Protein AF-0000000080640161 (afdb_homodimer)

pLDDT: mean 92.49, std 15.91, range [29.38, 98.96]

Structure (mmCIF, N/CA/C/O backbone):
data_AF-0000000080640161-model_v1
#
loop_
_entity.id
_entity.type
_entity.pdbx_description
1 polymer 'Positive regulator of comK'
#
loop_
_atom_site.group_PDB
_atom_site.id
_atom_site.type_symbol
_atom_site.label_atom_id
_atom_site.label_alt_id
_atom_site.label_comp_id
_atom_site.label_asym_id
_atom_site.label_entity_id
_atom_site.label_seq_id
_atom_site.pdbx_PDB_ins_code
_atom_site.Cartn_x
_atom_site.Cartn_y
_atom_site.Cartn_z
_atom_site.occupancy
_atom_site.B_iso_or_equiv
_atom_site.auth_seq_id
_atom_site.auth_comp_id
_atom_site.auth_asym_id
_atom_site.auth_atom_id
_atom_site.pdbx_PDB_model_num
ATOM 1 N N . MET A 1 1 ? 42.663 73.232 34.929 1 29.38 1 MET A N 1
ATOM 2 C CA . MET A 1 1 ? 41.61 72.323 35.374 1 29.38 1 MET A CA 1
ATOM 3 C C . MET A 1 1 ? 40.751 71.867 34.2 1 29.38 1 MET A C 1
ATOM 5 O O . MET A 1 1 ? 39.749 72.505 33.874 1 29.38 1 MET A O 1
ATOM 9 N N . ILE A 1 2 ? 41.428 71.572 32.963 1 35.61 2 ILE A N 1
ATOM 10 C CA . ILE A 1 2 ? 41.105 71.213 31.587 1 35.61 2 ILE A CA 1
ATOM 11 C C . ILE A 1 2 ? 40.326 69.9 31.565 1 35.61 2 ILE A C 1
ATOM 13 O O . ILE A 1 2 ? 40.831 68.864 32.005 1 35.61 2 ILE A O 1
ATOM 17 N N . THR A 1 3 ? 38.968 69.994 31.825 1 35.96 3 THR A N 1
ATOM 18 C CA . THR A 1 3 ? 37.878 69.024 31.806 1 35.96 3 THR A CA 1
ATOM 19 C C . THR A 1 3 ? 37.888 68.226 30.505 1 35.96 3 THR A C 1
ATOM 21 O O . THR A 1 3 ? 37.592 68.766 29.437 1 35.96 3 THR A O 1
ATOM 24 N N . ARG A 1 4 ? 39.034 67.454 30.223 1 36.4 4 ARG A N 1
ATOM 25 C CA . ARG A 1 4 ? 39.125 66.621 29.028 1 36.4 4 ARG A CA 1
ATOM 26 C C . ARG A 1 4 ? 37.898 65.725 28.89 1 36.4 4 ARG A C 1
ATOM 28 O O . ARG A 1 4 ? 37.447 65.126 29.869 1 36.4 4 ARG A O 1
ATOM 35 N N . LEU A 1 5 ? 36.975 66.069 28.004 1 35.35 5 LEU A N 1
ATOM 36 C CA . LEU A 1 5 ? 35.82 65.408 27.405 1 35.35 5 LEU A CA 1
ATOM 37 C C . LEU A 1 5 ? 36.167 63.985 26.983 1 35.35 5 LEU A C 1
ATOM 39 O O . LEU A 1 5 ? 37.009 63.78 26.105 1 35.35 5 LEU A O 1
ATOM 43 N N . VAL A 1 6 ? 36.306 62.969 27.888 1 33.87 6 VAL A N 1
ATOM 44 C CA . VAL A 1 6 ? 36.466 61.553 27.577 1 33.87 6 VAL A CA 1
ATOM 45 C C . VAL A 1 6 ? 35.302 61.079 26.708 1 33.87 6 VAL A C 1
ATOM 47 O O . VAL A 1 6 ? 34.143 61.141 27.125 1 33.87 6 VAL A O 1
ATOM 50 N N . MET A 1 7 ? 35.391 61.319 25.397 1 32.9 7 MET A N 1
ATOM 51 C CA . MET A 1 7 ? 34.478 60.722 24.427 1 32.9 7 MET A CA 1
ATOM 52 C C . MET A 1 7 ? 34.397 59.211 24.614 1 32.9 7 MET A C 1
ATOM 54 O O . MET A 1 7 ? 35.413 58.517 24.545 1 32.9 7 MET A O 1
ATOM 58 N N . ILE A 1 8 ? 33.559 58.704 25.531 1 35.23 8 ILE A N 1
ATOM 59 C CA . ILE A 1 8 ? 33.187 57.298 25.649 1 35.23 8 ILE A CA 1
ATOM 60 C C . ILE A 1 8 ? 32.731 56.77 24.291 1 35.23 8 ILE A C 1
ATOM 62 O O . ILE A 1 8 ? 31.753 57.261 23.723 1 35.23 8 ILE A O 1
ATOM 66 N N . PHE A 1 9 ? 33.642 56.359 23.415 1 34.87 9 PHE A N 1
ATOM 67 C CA . PHE A 1 9 ? 33.339 55.564 22.23 1 34.87 9 PHE A CA 1
ATOM 68 C C . PHE A 1 9 ? 32.515 54.336 22.599 1 34.87 9 PHE A C 1
ATOM 70 O O . PHE A 1 9 ? 32.988 53.461 23.327 1 34.87 9 PHE A O 1
ATOM 77 N N . SER A 1 10 ? 31.194 54.472 22.725 1 34.86 10 SER A N 1
ATOM 78 C CA . SER A 1 10 ? 30.292 53.326 22.787 1 34.86 10 SER A CA 1
ATOM 79 C C . SER A 1 10 ? 30.537 52.366 21.627 1 34.86 10 SER A C 1
ATOM 81 O O . SER A 1 10 ? 30.352 52.73 20.464 1 34.86 10 SER A O 1
ATOM 83 N N . VAL A 1 11 ? 31.526 51.484 21.633 1 37.17 11 VAL A N 1
ATOM 84 C CA . VAL A 1 11 ? 31.627 50.355 20.714 1 37.17 11 VAL A CA 1
ATOM 85 C C . VAL A 1 11 ? 30.298 49.606 20.667 1 37.17 11 VAL A C 1
ATOM 87 O O . VAL A 1 11 ? 29.874 49.016 21.664 1 37.17 11 VAL A O 1
ATOM 90 N N . LEU A 1 12 ? 29.288 50.177 19.906 1 36.33 12 LEU A N 1
ATOM 91 C CA . LEU A 1 12 ? 28.185 49.316 19.492 1 36.33 12 LEU A CA 1
ATOM 92 C C . LEU A 1 12 ? 28.703 47.965 19.009 1 36.33 12 LEU A C 1
ATOM 94 O O . LEU A 1 12 ? 29.395 47.889 17.991 1 36.33 12 LEU A O 1
ATOM 98 N N . LEU A 1 13 ? 29.027 47.046 19.915 1 36.25 13 LEU A N 1
ATOM 99 C CA . LEU A 1 13 ? 29.147 45.649 19.511 1 36.25 13 LEU A CA 1
ATOM 100 C C . LEU A 1 13 ? 28.011 45.255 18.573 1 36.25 13 LEU A C 1
ATOM 102 O O . LEU A 1 13 ? 26.843 45.261 18.968 1 36.25 13 LEU A O 1
ATOM 106 N N . LEU A 1 14 ? 28.116 45.645 17.287 1 36.57 14 LEU A N 1
ATOM 107 C CA . LEU A 1 14 ? 27.326 44.938 16.285 1 36.57 14 LEU A CA 1
ATOM 108 C C . LEU A 1 14 ? 27.277 43.444 16.586 1 36.57 14 LEU A C 1
ATOM 110 O O . LEU A 1 14 ? 28.3 42.759 16.516 1 36.57 14 LEU A O 1
ATOM 114 N N . LEU A 1 15 ? 26.543 42.969 17.612 1 36.64 15 LEU A N 1
ATOM 115 C CA . LEU A 1 15 ? 26.112 41.576 17.562 1 36.64 15 LEU A CA 1
ATOM 116 C C . LEU A 1 15 ? 25.653 41.199 16.158 1 36.64 15 LEU A C 1
ATOM 118 O O . LEU A 1 15 ? 24.591 41.636 15.708 1 36.64 15 LEU A O 1
ATOM 122 N N . SER A 1 16 ? 26.564 41.25 15.143 1 37.58 16 SER A N 1
ATOM 123 C CA . SER A 1 16 ? 26.189 40.42 14.002 1 37.58 16 SER A CA 1
ATOM 124 C C . SER A 1 16 ? 25.453 39.162 14.452 1 37.58 16 SER A C 1
ATOM 126 O O . SER A 1 16 ? 26.054 38.264 15.046 1 37.58 16 SER A O 1
ATOM 128 N N . GLY A 1 17 ? 24.327 39.287 15.095 1 38.67 17 GLY A N 1
ATOM 129 C CA . GLY A 1 17 ? 23.52 38.078 15.136 1 38.67 17 GLY A CA 1
ATOM 130 C C . GLY A 1 17 ? 23.731 37.179 13.932 1 38.67 17 GLY A C 1
ATOM 131 O O . GLY A 1 17 ? 23.463 37.579 12.797 1 38.67 17 GLY A O 1
ATOM 132 N N . CYS A 1 18 ? 24.815 36.403 13.919 1 36.38 18 CYS A N 1
ATOM 133 C CA . CYS A 1 18 ? 24.834 35.263 13.008 1 36.38 18 CYS A CA 1
ATOM 134 C C . CYS A 1 18 ? 23.432 34.702 12.807 1 36.38 18 CYS A C 1
ATOM 136 O O . CYS A 1 18 ? 22.908 34.002 13.677 1 36.38 18 CYS A O 1
ATOM 138 N N . ALA A 1 19 ? 22.517 35.452 12.336 1 39.43 19 ALA A N 1
ATOM 139 C CA . ALA A 1 19 ? 21.388 34.737 11.749 1 39.43 19 ALA A CA 1
ATOM 140 C C . ALA A 1 19 ? 21.832 33.404 11.152 1 39.43 19 ALA A C 1
ATOM 142 O O . ALA A 1 19 ? 22.502 33.373 10.117 1 39.43 19 ALA A O 1
ATOM 143 N N . GLN A 1 20 ? 22.159 32.428 11.911 1 38.02 20 GLN A N 1
ATOM 144 C CA . GLN A 1 20 ? 22.329 31.084 11.369 1 38.02 20 GLN A CA 1
ATOM 145 C C . GLN A 1 20 ? 21.343 30.819 10.235 1 38.02 20 GLN A C 1
ATOM 147 O O . GLN A 1 20 ? 20.128 30.826 10.447 1 38.02 20 GLN A O 1
ATOM 152 N N . THR A 1 21 ? 21.523 31.248 9.013 1 40.47 21 THR A N 1
ATOM 153 C CA . THR A 1 21 ? 20.768 30.783 7.855 1 40.47 21 THR A CA 1
ATOM 154 C C . THR A 1 21 ? 20.304 29.343 8.055 1 40.47 21 THR A C 1
ATOM 156 O O . THR A 1 21 ? 21.109 28.464 8.373 1 40.47 21 THR A O 1
ATOM 159 N N . PRO A 1 22 ? 19.122 29.049 8.482 1 45.48 22 PRO A N 1
ATOM 160 C CA . PRO A 1 22 ? 18.751 27.636 8.578 1 45.48 22 PRO A CA 1
ATOM 161 C C . PRO A 1 22 ? 19.46 26.768 7.541 1 45.48 22 PRO A C 1
ATOM 163 O O . PRO A 1 22 ? 19.54 27.142 6.368 1 45.48 22 PRO A O 1
ATOM 166 N N . PHE A 1 23 ? 20.583 26.144 7.796 1 47.5 23 PHE A N 1
ATOM 167 C CA . PHE A 1 23 ? 21.328 25.22 6.949 1 47.5 23 PHE A CA 1
ATOM 168 C C . PHE A 1 23 ? 20.398 24.512 5.971 1 47.5 23 PHE A C 1
ATOM 170 O O . PHE A 1 23 ? 19.594 23.667 6.371 1 47.5 23 PHE A O 1
ATOM 177 N N . LYS A 1 24 ? 19.933 25.089 4.867 1 67.99 24 LYS A N 1
ATOM 178 C CA . LYS A 1 24 ? 19.268 24.434 3.745 1 67.99 24 LYS A CA 1
ATOM 179 C C . LYS A 1 24 ? 20.09 23.256 3.23 1 67.99 24 LYS A C 1
ATOM 181 O O . LYS A 1 24 ? 21.288 23.393 2.973 1 67.99 24 LYS A O 1
ATOM 186 N N . GLY A 1 25 ? 19.724 22.001 3.392 1 88.3 25 GLY A N 1
ATOM 187 C CA . GLY A 1 25 ? 20.401 20.807 2.911 1 88.3 25 GLY A CA 1
ATOM 188 C C . GLY A 1 25 ? 20.812 20.9 1.454 1 88.3 25 GLY A C 1
ATOM 189 O O . GLY A 1 25 ? 20.591 21.925 0.805 1 88.3 25 GLY A O 1
ATOM 190 N N . LYS A 1 26 ? 21.632 20.099 0.928 1 96.73 26 LYS A N 1
ATOM 191 C CA . LYS A 1 26 ? 22.195 20.084 -0.418 1 96.73 26 LYS A CA 1
ATOM 192 C C . LYS A 1 26 ? 21.115 19.821 -1.463 1 96.73 26 LYS A C 1
ATOM 194 O O . LYS A 1 26 ? 21.304 20.112 -2.646 1 96.73 26 LYS A O 1
ATOM 199 N N . ILE A 1 27 ? 20.047 19.279 -1.048 1 98.44 27 ILE A N 1
ATOM 200 C CA . ILE A 1 27 ? 19.008 18.967 -2.024 1 98.44 27 ILE A CA 1
ATOM 201 C C . ILE A 1 27 ? 18.298 20.25 -2.45 1 98.44 27 ILE A C 1
ATOM 203 O O . ILE A 1 27 ? 17.786 20.992 -1.608 1 98.44 27 ILE A O 1
ATOM 207 N N . GLU A 1 28 ? 18.236 20.541 -3.709 1 97.94 28 GLU A N 1
ATOM 208 C CA . GLU A 1 28 ? 17.44 21.625 -4.277 1 97.94 28 GLU A CA 1
ATOM 209 C C . GLU A 1 28 ? 16.081 21.12 -4.753 1 97.94 28 GLU A C 1
ATOM 211 O O . GLU A 1 28 ? 15.041 21.563 -4.262 1 97.94 28 GLU A O 1
ATOM 216 N N . LYS A 1 29 ? 16.107 20.193 -5.705 1 98.53 29 LYS A N 1
ATOM 217 C CA . LYS A 1 29 ? 14.941 19.499 -6.243 1 98.53 29 LYS A CA 1
ATOM 218 C C . LYS A 1 29 ? 15.263 18.039 -6.549 1 98.53 29 LYS A C 1
ATOM 220 O O . LYS A 1 29 ? 16.416 17.695 -6.817 1 98.53 29 LYS A O 1
ATOM 225 N N . VAL A 1 30 ? 14.196 17.229 -6.494 1 98.84 30 VAL A N 1
ATOM 226 C CA . VAL A 1 30 ? 14.4 15.798 -6.699 1 98.84 30 VAL A CA 1
ATOM 227 C C . VAL A 1 30 ? 13.566 15.323 -7.887 1 98.84 30 VAL A C 1
ATOM 229 O O . VAL A 1 30 ? 12.419 15.744 -8.056 1 98.84 30 VAL A O 1
ATOM 232 N N . GLY A 1 31 ? 14.176 14.537 -8.73 1 98.91 31 GLY A N 1
ATOM 233 C CA . GLY A 1 31 ? 13.488 13.882 -9.831 1 98.91 31 GLY A CA 1
ATOM 234 C C . GLY A 1 31 ? 13.547 12.368 -9.757 1 98.91 31 GLY A C 1
ATOM 235 O O . GLY A 1 31 ? 14.484 11.806 -9.186 1 98.91 31 GLY A O 1
ATOM 236 N N . MET A 1 32 ? 12.574 11.715 -10.307 1 98.86 32 MET A N 1
ATOM 237 C CA . MET A 1 32 ? 12.603 10.261 -10.438 1 98.86 32 MET A CA 1
ATOM 238 C C . MET A 1 32 ? 12.042 9.825 -11.787 1 98.86 32 MET A C 1
ATOM 240 O O . MET A 1 32 ? 11.002 10.324 -12.222 1 98.86 32 MET A O 1
ATOM 244 N N . LEU A 1 33 ? 12.733 8.966 -12.441 1 98.9 33 LEU A N 1
ATOM 245 C CA . LEU A 1 33 ? 12.298 8.352 -13.69 1 98.9 33 LEU A CA 1
ATOM 246 C C . LEU A 1 33 ? 11.831 6.919 -13.458 1 98.9 33 LEU A C 1
ATOM 248 O O . LEU A 1 33 ? 12.516 6.139 -12.792 1 98.9 33 LEU A O 1
ATOM 252 N N . PHE A 1 34 ? 10.672 6.627 -13.984 1 98.25 34 PHE A N 1
ATOM 253 C CA . PHE A 1 34 ? 10.103 5.287 -13.892 1 98.25 34 PHE A CA 1
ATOM 254 C C . PHE A 1 34 ? 10.065 4.619 -15.261 1 98.25 34 PHE A C 1
ATOM 256 O O . PHE A 1 34 ? 9.553 5.193 -16.224 1 98.25 34 PHE A O 1
ATOM 263 N N . PRO A 1 35 ? 10.634 3.38 -15.308 1 96.6 35 PRO A N 1
ATOM 264 C CA . PRO A 1 35 ? 10.509 2.683 -16.59 1 96.6 35 PRO A CA 1
ATOM 265 C C . PRO A 1 35 ? 9.071 2.279 -16.904 1 96.6 35 PRO A C 1
ATOM 267 O O . PRO A 1 35 ? 8.712 2.117 -18.074 1 96.6 35 PRO A O 1
ATOM 270 N N . ASP A 1 36 ? 8.247 2.128 -15.87 1 94.04 36 ASP A N 1
ATOM 271 C CA . ASP A 1 36 ? 6.852 1.728 -16.03 1 94.04 36 ASP A CA 1
ATOM 272 C C . ASP A 1 36 ? 5.924 2.64 -15.231 1 94.04 36 ASP A C 1
ATOM 274 O O . ASP A 1 36 ? 6.153 3.848 -15.148 1 94.04 36 ASP A O 1
ATOM 278 N N . THR A 1 37 ? 4.853 2.059 -14.707 1 94.15 37 THR A N 1
ATOM 279 C CA . THR A 1 37 ? 3.827 2.858 -14.047 1 94.15 37 THR A CA 1
ATOM 280 C C . THR A 1 37 ? 4.054 2.89 -12.538 1 94.15 37 THR A C 1
ATOM 282 O O . THR A 1 37 ? 4.677 1.985 -11.979 1 94.15 37 THR A O 1
ATOM 285 N N . ILE A 1 38 ? 3.573 3.941 -11.901 1 94.94 38 ILE A N 1
ATOM 286 C CA . ILE A 1 38 ? 3.634 4.057 -10.448 1 94.94 38 ILE A CA 1
ATOM 287 C C . ILE A 1 38 ? 2.404 3.399 -9.826 1 94.94 38 ILE A C 1
ATOM 289 O O . ILE A 1 38 ? 2.274 3.346 -8.601 1 94.94 38 ILE A O 1
ATOM 293 N N . SER A 1 39 ? 1.433 2.812 -10.632 1 90.78 39 SER A N 1
ATOM 294 C CA . SER A 1 39 ? 0.153 2.319 -10.132 1 90.78 39 SER A CA 1
ATOM 295 C C . SER A 1 39 ? 0.11 0.795 -10.13 1 90.78 39 SER A C 1
ATOM 297 O O . SER A 1 39 ? -0.968 0.199 -10.165 1 90.78 39 SER A O 1
ATOM 299 N N . ASP A 1 40 ? 1.256 0.122 -10.107 1 92.15 40 ASP A N 1
ATOM 300 C CA . ASP A 1 40 ? 1.302 -1.33 -10.254 1 92.15 40 ASP A CA 1
ATOM 301 C C . ASP A 1 40 ? 1.169 -2.023 -8.9 1 92.15 40 ASP A C 1
ATOM 303 O O . ASP A 1 40 ? 1.176 -3.254 -8.823 1 92.15 40 ASP A O 1
ATOM 307 N N . LEU A 1 41 ? 1.093 -1.274 -7.791 1 92.54 41 LEU A N 1
ATOM 308 C CA . LEU A 1 41 ? 0.906 -1.722 -6.415 1 92.54 41 LEU A CA 1
ATOM 309 C C . LEU A 1 41 ? 2.137 -2.468 -5.914 1 92.54 41 LEU A C 1
ATOM 311 O O . LEU A 1 41 ? 2.101 -3.091 -4.85 1 92.54 41 LEU A O 1
ATOM 315 N N . VAL A 1 42 ? 3.21 -2.463 -6.717 1 94.97 42 VAL A N 1
ATOM 316 C CA . VAL A 1 42 ? 4.439 -3.164 -6.36 1 94.97 42 VAL A CA 1
ATOM 317 C C . VAL A 1 42 ? 5.632 -2.222 -6.505 1 94.97 42 VAL A C 1
ATOM 319 O O . VAL A 1 42 ? 5.714 -1.203 -5.814 1 94.97 42 VAL A O 1
ATOM 322 N N . TRP A 1 43 ? 6.467 -2.494 -7.481 1 96.68 43 TRP A N 1
ATOM 323 C CA . TRP A 1 43 ? 7.751 -1.812 -7.613 1 96.68 43 TRP A CA 1
ATOM 324 C C . TRP A 1 43 ? 7.551 -0.326 -7.892 1 96.68 43 TRP A C 1
ATOM 326 O O . TRP A 1 43 ? 8.162 0.522 -7.236 1 96.68 43 TRP A O 1
ATOM 336 N N . GLY A 1 44 ? 6.738 -0.034 -8.875 1 96.7 44 GLY A N 1
ATOM 337 C CA . GLY A 1 44 ? 6.49 1.358 -9.215 1 96.7 44 GLY A CA 1
ATOM 338 C C . GLY A 1 44 ? 5.873 2.149 -8.076 1 96.7 44 GLY A C 1
ATOM 339 O O . GLY A 1 44 ? 6.318 3.258 -7.772 1 96.7 44 GLY A O 1
ATOM 340 N N . THR A 1 45 ? 4.911 1.533 -7.469 1 95.97 45 THR A N 1
ATOM 341 C CA . THR A 1 45 ? 4.234 2.166 -6.343 1 95.97 45 THR A CA 1
ATOM 342 C C . THR A 1 45 ? 5.212 2.434 -5.203 1 95.97 45 THR A C 1
ATOM 344 O O . THR A 1 45 ? 5.161 3.489 -4.569 1 95.97 45 THR A O 1
ATOM 347 N N . LYS A 1 46 ? 6.081 1.557 -4.938 1 96.88 46 LYS A N 1
ATOM 348 C CA . LYS A 1 46 ? 7.075 1.719 -3.881 1 96.88 46 LYS A CA 1
ATOM 349 C C . LYS A 1 46 ? 8.023 2.874 -4.19 1 96.88 46 LYS A C 1
ATOM 351 O O . LYS A 1 46 ? 8.402 3.63 -3.293 1 96.88 46 LYS A O 1
ATOM 356 N N . GLY A 1 47 ? 8.441 2.936 -5.393 1 97.99 47 GLY A N 1
ATOM 357 C CA . GLY A 1 47 ? 9.278 4.059 -5.787 1 97.99 47 GLY A CA 1
ATOM 358 C C . GLY A 1 47 ? 8.606 5.404 -5.583 1 97.99 47 GLY A C 1
ATOM 359 O O . GLY A 1 47 ? 9.216 6.334 -5.051 1 97.99 47 GLY A O 1
ATOM 360 N N . TYR A 1 48 ? 7.367 5.477 -5.962 1 97.78 48 TYR A N 1
ATOM 361 C CA . TYR A 1 48 ? 6.611 6.717 -5.835 1 97.78 48 TYR A CA 1
ATOM 362 C C . TYR A 1 48 ? 6.44 7.105 -4.371 1 97.78 48 TYR A C 1
ATOM 364 O O . TYR A 1 48 ? 6.552 8.28 -4.017 1 97.78 48 TYR A O 1
ATOM 372 N N . LYS A 1 49 ? 6.176 6.161 -3.566 1 96.33 49 LYS A N 1
ATOM 373 C CA . LYS A 1 49 ? 6.126 6.407 -2.128 1 96.33 49 LYS A CA 1
ATOM 374 C C . LYS A 1 49 ? 7.442 6.991 -1.624 1 96.33 49 LYS A C 1
ATOM 376 O O . LYS A 1 49 ? 7.446 7.892 -0.782 1 96.33 49 LYS A O 1
ATOM 381 N N . GLY A 1 50 ? 8.523 6.447 -2.079 1 97.68 50 GLY A N 1
ATOM 382 C CA . GLY A 1 50 ? 9.824 6.984 -1.713 1 97.68 50 GLY A CA 1
ATOM 383 C C . GLY A 1 50 ? 10.003 8.437 -2.11 1 97.68 50 GLY A C 1
ATOM 384 O O . GLY A 1 50 ? 10.533 9.236 -1.336 1 97.68 50 GLY A O 1
ATOM 385 N N . LEU A 1 51 ? 9.577 8.768 -3.323 1 98.17 51 LEU A N 1
ATOM 386 C CA . LEU A 1 51 ? 9.664 10.143 -3.802 1 98.17 51 LEU A CA 1
ATOM 387 C C . LEU A 1 51 ? 8.864 11.083 -2.906 1 98.17 51 LEU A C 1
ATOM 389 O O . LEU A 1 51 ? 9.339 12.164 -2.552 1 98.17 51 LEU A O 1
ATOM 393 N N . LEU A 1 52 ? 7.727 10.626 -2.521 1 94.91 52 LEU A N 1
ATOM 394 C CA . LEU A 1 52 ? 6.881 11.453 -1.667 1 94.91 52 LEU A CA 1
ATOM 395 C C . LEU A 1 52 ? 7.481 11.582 -0.27 1 94.91 52 LEU A C 1
ATOM 397 O O . LEU A 1 52 ? 7.364 12.632 0.365 1 94.91 52 LEU A O 1
ATOM 401 N N . ALA A 1 53 ? 8.06 10.546 0.232 1 95.39 53 ALA A N 1
ATOM 402 C CA . ALA A 1 53 ? 8.735 10.612 1.526 1 95.39 53 ALA A CA 1
ATOM 403 C C . ALA A 1 53 ? 9.87 11.632 1.501 1 95.39 53 ALA A C 1
ATOM 405 O O . ALA A 1 53 ? 10.054 12.388 2.457 1 95.39 53 ALA A O 1
ATOM 406 N N . ILE A 1 54 ? 10.586 11.632 0.395 1 97.25 54 ILE A N 1
ATOM 407 C CA . ILE A 1 54 ? 11.681 12.584 0.246 1 97.25 54 ILE A CA 1
ATOM 408 C C . ILE A 1 54 ? 11.128 14.007 0.213 1 97.25 54 ILE A C 1
ATOM 410 O O . ILE A 1 54 ? 11.656 14.9 0.88 1 97.25 54 ILE A O 1
ATOM 414 N N . GLN A 1 55 ? 10.137 14.189 -0.593 1 95.36 55 GLN A N 1
ATOM 415 C CA . GLN A 1 55 ? 9.474 15.488 -0.622 1 95.36 55 GLN A CA 1
ATOM 416 C C . GLN A 1 55 ? 9.134 15.964 0.787 1 95.36 55 GLN A C 1
ATOM 418 O O . GLN A 1 55 ? 9.415 17.11 1.145 1 95.36 55 GLN A O 1
ATOM 423 N N . SER A 1 56 ? 8.653 15.076 1.521 1 91.05 56 SER A N 1
ATOM 424 C CA . SER A 1 56 ? 8.17 15.391 2.861 1 91.05 56 SER A CA 1
ATOM 425 C C . SER A 1 56 ? 9.328 15.643 3.821 1 91.05 56 SER A C 1
ATOM 427 O O . SER A 1 56 ? 9.282 16.574 4.627 1 91.05 56 SER A O 1
ATOM 429 N N . GLU A 1 57 ? 10.29 14.878 3.734 1 92.79 57 GLU A N 1
ATOM 430 C CA . GLU A 1 57 ? 11.389 14.923 4.695 1 92.79 57 GLU A CA 1
ATOM 431 C C . GLU A 1 57 ? 12.242 16.172 4.5 1 92.79 57 GLU A C 1
ATOM 433 O O . GLU A 1 57 ? 12.708 16.77 5.472 1 92.79 57 GLU A O 1
ATOM 438 N N . PHE A 1 58 ? 12.337 16.538 3.264 1 94.72 58 PHE A N 1
ATOM 439 C CA . PHE A 1 58 ? 13.335 17.573 3.021 1 94.72 58 PHE A CA 1
ATOM 440 C C . PHE A 1 58 ? 12.677 18.849 2.511 1 94.72 58 PHE A C 1
ATOM 442 O O . PHE A 1 58 ? 13.356 19.849 2.269 1 94.72 58 PHE A O 1
ATOM 449 N N . ASN A 1 59 ? 11.379 18.801 2.363 1 89.61 59 ASN A N 1
ATOM 450 C CA . ASN A 1 59 ? 10.609 19.968 1.942 1 89.61 59 ASN A CA 1
ATOM 451 C C . ASN A 1 59 ? 11.123 20.531 0.62 1 89.61 59 ASN A C 1
ATOM 453 O O . ASN A 1 59 ? 11.45 21.715 0.53 1 89.61 59 ASN A O 1
ATOM 457 N N . VAL A 1 60 ? 11.225 19.645 -0.286 1 95.04 60 VAL A N 1
ATOM 458 C CA . VAL A 1 60 ? 11.739 20.022 -1.599 1 95.04 60 VAL A CA 1
ATOM 459 C C . VAL A 1 60 ? 10.715 19.667 -2.676 1 95.04 60 VAL A C 1
ATOM 461 O O . VAL A 1 60 ? 9.864 18.799 -2.47 1 95.04 60 VAL A O 1
ATOM 464 N N . ASP A 1 61 ? 10.794 20.34 -3.815 1 95.05 61 ASP A N 1
ATOM 465 C CA . ASP A 1 61 ? 9.977 19.968 -4.965 1 95.05 61 ASP A CA 1
ATOM 466 C C . ASP A 1 61 ? 10.448 18.647 -5.57 1 95.05 61 ASP A C 1
ATOM 468 O O . ASP A 1 61 ? 11.648 18.366 -5.601 1 95.05 61 ASP A O 1
ATOM 472 N N . VAL A 1 62 ? 9.422 17.935 -5.953 1 97.47 62 VAL A N 1
ATOM 473 C CA . VAL A 1 62 ? 9.755 16.671 -6.602 1 97.47 62 VAL A CA 1
ATOM 474 C C . VAL A 1 62 ? 9.058 16.587 -7.958 1 97.47 62 VAL A C 1
ATOM 476 O O . VAL A 1 62 ? 7.997 17.184 -8.156 1 97.47 62 VAL A O 1
ATOM 479 N N . TYR A 1 63 ? 9.674 15.846 -8.9 1 98.32 63 TYR A N 1
ATOM 480 C CA . TYR A 1 63 ? 9.181 15.593 -10.249 1 98.32 63 TYR A CA 1
ATOM 481 C C . TYR A 1 63 ? 9.35 14.126 -10.626 1 98.32 63 TYR A C 1
ATOM 483 O O . TYR A 1 63 ? 10.271 13.459 -10.15 1 98.32 63 TYR A O 1
ATOM 491 N N . TYR A 1 64 ? 8.397 13.645 -11.379 1 98.24 64 TYR A N 1
ATOM 492 C CA . TYR A 1 64 ? 8.608 12.293 -11.884 1 98.24 64 TYR A CA 1
ATOM 493 C C . TYR A 1 64 ? 8.088 12.157 -13.311 1 98.24 64 TYR A C 1
ATOM 495 O O . TYR A 1 64 ? 7.287 12.976 -13.767 1 98.24 64 TYR A O 1
ATOM 503 N N . LYS A 1 65 ? 8.63 11.207 -14.015 1 98.48 65 LYS A N 1
ATOM 504 C CA . LYS A 1 65 ? 8.169 10.791 -15.336 1 98.48 65 LYS A CA 1
ATOM 505 C C . LYS A 1 65 ? 8.011 9.275 -15.411 1 98.48 65 LYS A C 1
ATOM 507 O O . LYS A 1 65 ? 8.868 8.531 -14.93 1 98.48 65 LYS A O 1
ATOM 512 N N . GLU A 1 66 ? 6.914 8.815 -16.008 1 97.53 66 GLU A N 1
ATOM 513 C CA . GLU A 1 66 ? 6.626 7.393 -16.175 1 97.53 66 GLU A CA 1
ATOM 514 C C . GLU A 1 66 ? 6.893 6.94 -17.607 1 97.53 66 GLU A C 1
ATOM 516 O O . GLU A 1 66 ? 6.915 7.759 -18.529 1 97.53 66 GLU A O 1
ATOM 521 N N . ASN A 1 67 ? 7.076 5.677 -17.734 1 96.93 67 ASN A N 1
ATOM 522 C CA . ASN A 1 67 ? 7.221 5.045 -19.04 1 96.93 67 ASN A CA 1
ATOM 523 C C . ASN A 1 67 ? 8.426 5.593 -19.798 1 96.93 67 ASN A C 1
ATOM 525 O O . ASN A 1 67 ? 8.341 5.863 -20.997 1 96.93 67 ASN A O 1
ATOM 529 N N . ILE A 1 68 ? 9.484 5.898 -19.066 1 98.05 68 ILE A N 1
ATOM 530 C CA . ILE A 1 68 ? 10.735 6.351 -19.663 1 98.05 68 ILE A CA 1
ATOM 531 C C . ILE A 1 68 ? 11.671 5.16 -19.864 1 98.05 68 ILE A C 1
ATOM 533 O O . ILE A 1 68 ? 12.31 4.698 -18.916 1 98.05 68 ILE A O 1
ATOM 537 N N . ARG A 1 69 ? 11.849 4.651 -21.121 1 93.92 69 ARG A N 1
ATOM 538 C CA . ARG A 1 69 ? 12.552 3.389 -21.333 1 93.92 69 ARG A CA 1
ATOM 539 C C . ARG A 1 69 ? 13.675 3.552 -22.352 1 93.92 69 ARG A C 1
ATOM 541 O O . ARG A 1 69 ? 14.761 2.994 -22.181 1 93.92 69 ARG A O 1
ATOM 548 N N . SER A 1 70 ? 13.446 4.379 -23.364 1 96.69 70 SER A N 1
ATOM 549 C CA . SER A 1 70 ? 14.439 4.501 -24.427 1 96.69 70 SER A CA 1
ATOM 550 C C . SER A 1 70 ? 15.562 5.452 -24.027 1 96.69 70 SER A C 1
ATOM 552 O O . SER A 1 70 ? 15.354 6.366 -23.227 1 96.69 70 SER A O 1
ATOM 554 N N . ASP A 1 71 ? 16.704 5.212 -24.658 1 97.18 71 ASP A N 1
ATOM 555 C CA . ASP A 1 71 ? 17.841 6.091 -24.402 1 97.18 71 ASP A CA 1
ATOM 556 C C . ASP A 1 71 ? 17.491 7.546 -24.708 1 97.18 71 ASP A C 1
ATOM 558 O O . ASP A 1 71 ? 17.845 8.448 -23.946 1 97.18 71 ASP A O 1
ATOM 562 N N . GLU A 1 72 ? 16.771 7.719 -25.785 1 97.61 72 GLU A N 1
ATOM 563 C CA . GLU A 1 72 ? 16.387 9.069 -26.186 1 97.61 72 GLU A CA 1
ATOM 564 C C . GLU A 1 72 ? 15.474 9.714 -25.148 1 97.61 72 GLU A C 1
ATOM 566 O O . GLU A 1 72 ? 15.662 10.877 -24.784 1 97.61 72 GLU A O 1
ATOM 571 N N . ASP A 1 73 ? 14.495 8.969 -24.663 1 98.29 73 ASP A N 1
ATOM 572 C CA . ASP A 1 73 ? 13.567 9.485 -23.662 1 98.29 73 ASP A CA 1
ATOM 573 C C . ASP A 1 73 ? 14.289 9.795 -22.352 1 98.29 73 ASP A C 1
ATOM 575 O O . ASP A 1 73 ? 13.974 10.781 -21.682 1 98.29 73 ASP A O 1
ATOM 579 N N . ILE A 1 74 ? 15.205 8.927 -22.01 1 98.74 74 ILE A N 1
ATOM 580 C CA . ILE A 1 74 ? 15.953 9.099 -20.77 1 98.74 74 ILE A CA 1
ATOM 581 C C . ILE A 1 74 ? 16.792 10.373 -20.846 1 98.74 74 ILE A C 1
ATOM 583 O O . ILE A 1 74 ? 16.755 11.203 -19.934 1 98.74 74 ILE A O 1
ATOM 587 N N . LEU A 1 75 ? 17.529 10.55 -21.904 1 98.67 75 LEU A N 1
ATOM 588 C CA . LEU A 1 75 ? 18.381 11.722 -22.073 1 98.67 75 LEU A CA 1
ATOM 589 C C . LEU A 1 75 ? 17.55 13.001 -22.075 1 98.67 75 LEU A C 1
ATOM 591 O O . LEU A 1 75 ? 17.918 13.986 -21.43 1 98.67 75 LEU A O 1
ATOM 595 N N . LYS A 1 76 ? 16.41 12.967 -22.784 1 98.63 76 LYS A N 1
ATOM 596 C CA . LYS A 1 76 ? 15.522 14.125 -22.815 1 98.63 76 LYS A CA 1
ATOM 597 C C . LYS A 1 76 ? 14.98 14.44 -21.424 1 98.63 76 LYS A C 1
ATOM 599 O O . LYS A 1 76 ? 14.913 15.605 -21.027 1 98.63 76 LYS A O 1
ATOM 604 N N . ALA A 1 77 ? 14.61 13.371 -20.73 1 98.84 77 ALA A N 1
ATOM 605 C CA . ALA A 1 77 ? 14.077 13.549 -19.382 1 98.84 77 ALA A CA 1
ATOM 606 C C . ALA A 1 77 ? 15.123 14.161 -18.455 1 98.84 77 ALA A C 1
ATOM 608 O O . ALA A 1 77 ? 14.808 15.038 -17.647 1 98.84 77 ALA A O 1
ATOM 609 N N . ILE A 1 78 ? 16.33 13.717 -18.505 1 98.79 78 ILE A N 1
ATOM 610 C CA . ILE A 1 78 ? 17.413 14.227 -17.67 1 98.79 78 ILE A CA 1
ATOM 611 C C . ILE A 1 78 ? 17.631 15.71 -17.959 1 98.79 78 ILE A C 1
ATOM 613 O O . ILE A 1 78 ? 17.734 16.52 -17.034 1 98.79 78 ILE A O 1
ATOM 617 N N . ASP A 1 79 ? 17.654 16.068 -19.248 1 98.42 79 ASP A N 1
ATOM 618 C CA . ASP A 1 79 ? 17.836 17.464 -19.634 1 98.42 79 ASP A CA 1
ATOM 619 C C . ASP A 1 79 ? 16.704 18.335 -19.095 1 98.42 79 ASP A C 1
ATOM 621 O O . ASP A 1 79 ? 16.949 19.412 -18.546 1 98.42 79 ASP A O 1
ATOM 625 N N . ASP A 1 80 ? 15.488 17.867 -19.275 1 98.69 80 ASP A N 1
ATOM 626 C CA . ASP A 1 80 ? 14.313 18.591 -18.799 1 98.69 80 ASP A CA 1
ATOM 627 C C . ASP A 1 80 ? 14.38 18.813 -17.29 1 98.69 80 ASP A C 1
ATOM 629 O O . ASP A 1 80 ? 14.089 19.909 -16.805 1 98.69 80 ASP A O 1
ATOM 633 N N . LEU A 1 81 ? 14.751 17.792 -16.552 1 98.78 81 LEU A N 1
ATOM 634 C CA . LEU A 1 81 ? 14.784 17.865 -15.095 1 98.78 81 LEU A CA 1
ATOM 635 C C . LEU A 1 81 ? 15.952 18.723 -14.621 1 98.78 81 LEU A C 1
ATOM 637 O O . LEU A 1 81 ? 15.842 19.427 -13.615 1 98.78 81 LEU A O 1
ATOM 641 N N . HIS A 1 82 ? 17.042 18.617 -15.319 1 98.51 82 HIS A N 1
ATOM 642 C CA . HIS A 1 82 ? 18.166 19.493 -15.012 1 98.51 82 HIS A CA 1
ATOM 643 C C . HIS A 1 82 ? 17.777 20.961 -15.156 1 98.51 82 HIS A C 1
ATOM 645 O O . HIS A 1 82 ? 18.112 21.783 -14.301 1 98.51 82 HIS A O 1
ATOM 651 N N . LYS A 1 83 ? 17.074 21.306 -16.23 1 98.22 83 LYS A N 1
ATOM 652 C CA . LYS A 1 83 ? 16.62 22.672 -16.476 1 98.22 83 LYS A CA 1
ATOM 653 C C . LYS A 1 83 ? 15.672 23.142 -15.377 1 98.22 83 LYS A C 1
ATOM 655 O O . LYS A 1 83 ? 15.606 24.336 -15.076 1 98.22 83 LYS A O 1
ATOM 660 N N . LYS A 1 84 ? 15.019 22.226 -14.753 1 98.04 84 LYS A N 1
ATOM 661 C CA . LYS A 1 84 ? 14.087 22.55 -13.676 1 98.04 84 LYS A CA 1
ATOM 662 C C . LYS A 1 84 ? 14.818 22.705 -12.346 1 98.04 84 LYS A C 1
ATOM 664 O O . LYS A 1 84 ? 14.205 23.039 -11.33 1 98.04 84 LYS A O 1
ATOM 669 N N . GLY A 1 85 ? 16.097 22.324 -12.312 1 98.32 85 GLY A N 1
ATOM 670 C CA . GLY A 1 85 ? 16.894 22.547 -11.116 1 98.32 85 GLY A CA 1
ATOM 671 C C . GLY A 1 85 ? 17.068 21.297 -10.273 1 98.32 85 GLY A C 1
ATOM 672 O O . GLY A 1 85 ? 17.523 21.372 -9.13 1 98.32 85 GLY A O 1
ATOM 673 N N . VAL A 1 86 ? 16.733 20.147 -10.838 1 98.72 86 VAL A N 1
ATOM 674 C CA . VAL A 1 86 ? 16.916 18.882 -10.133 1 98.72 86 VAL A CA 1
ATOM 675 C C . VAL A 1 86 ? 18.407 18.603 -9.951 1 98.72 86 VAL A C 1
ATOM 677 O O . VAL A 1 86 ? 19.177 18.657 -10.912 1 98.72 86 VAL A O 1
ATOM 680 N N . ASN A 1 87 ? 18.767 18.292 -8.706 1 98.83 87 ASN A N 1
ATOM 681 C CA . ASN A 1 87 ? 20.17 17.965 -8.475 1 98.83 87 ASN A CA 1
ATOM 682 C C . ASN A 1 87 ? 20.325 16.604 -7.804 1 98.83 87 ASN A C 1
ATOM 684 O O . ASN A 1 87 ? 21.44 16.188 -7.485 1 98.83 87 ASN A O 1
ATOM 688 N N . LEU A 1 88 ? 19.284 15.935 -7.505 1 98.88 88 LEU A N 1
ATOM 689 C CA . LEU A 1 88 ? 19.22 14.54 -7.084 1 98.88 88 LEU A CA 1
ATOM 690 C C . LEU A 1 88 ? 18.225 13.76 -7.937 1 98.88 88 LEU A C 1
ATOM 692 O O . LEU A 1 88 ? 17.018 14.004 -7.87 1 98.88 88 LEU A O 1
ATOM 696 N N . LEU A 1 89 ? 18.703 12.873 -8.762 1 98.95 89 LEU A N 1
ATOM 697 C CA . LEU A 1 89 ? 17.872 12.184 -9.742 1 98.95 89 LEU A CA 1
ATOM 698 C C . LEU A 1 89 ? 17.909 10.675 -9.522 1 98.95 89 LEU A C 1
ATOM 700 O O . LEU A 1 89 ? 18.983 10.069 -9.525 1 98.95 89 LEU A O 1
ATOM 704 N N . TYR A 1 90 ? 16.762 10.175 -9.346 1 98.93 90 TYR A N 1
ATOM 705 C CA . TYR A 1 90 ? 16.631 8.73 -9.196 1 98.93 90 TYR A CA 1
ATOM 706 C C . TYR A 1 90 ? 16.215 8.081 -10.511 1 98.93 90 TYR A C 1
ATOM 708 O O . TYR A 1 90 ? 15.291 8.553 -11.178 1 98.93 90 TYR A O 1
ATOM 716 N N . GLY A 1 91 ? 16.949 7.078 -10.926 1 98.84 91 GLY A N 1
ATOM 717 C CA . GLY A 1 91 ? 16.474 6.09 -11.881 1 98.84 91 GLY A CA 1
ATOM 718 C C . GLY A 1 91 ? 15.963 4.822 -11.223 1 98.84 91 GLY A C 1
ATOM 719 O O . GLY A 1 91 ? 16.749 4.021 -10.713 1 98.84 91 GLY A O 1
ATOM 720 N N . HIS A 1 92 ? 14.621 4.58 -11.261 1 98.5 92 HIS A N 1
ATOM 721 C CA . HIS A 1 92 ? 13.979 3.499 -10.521 1 98.5 92 HIS A CA 1
ATOM 722 C C . HIS A 1 92 ? 14.061 2.183 -11.287 1 98.5 92 HIS A C 1
ATOM 724 O O . HIS A 1 92 ? 13.033 1.613 -11.661 1 98.5 92 HIS A O 1
ATOM 730 N N . GLY A 1 93 ? 15.286 1.684 -11.486 1 96.51 93 GLY A N 1
ATOM 731 C CA . GLY A 1 93 ? 15.544 0.421 -12.16 1 96.51 93 GLY A CA 1
ATOM 732 C C . GLY A 1 93 ? 16.923 0.353 -12.79 1 96.51 93 GLY A C 1
ATOM 733 O O . GLY A 1 93 ? 17.531 1.386 -13.078 1 96.51 93 GLY A O 1
ATOM 734 N N . ASN A 1 94 ? 17.378 -0.825 -13.049 1 94.57 94 ASN A N 1
ATOM 735 C CA . ASN A 1 94 ? 18.712 -1.025 -13.605 1 94.57 94 ASN A CA 1
ATOM 736 C C . ASN A 1 94 ? 18.798 -0.534 -15.047 1 94.57 94 ASN A C 1
ATOM 738 O O . ASN A 1 94 ? 19.893 -0.353 -15.581 1 94.57 94 ASN A O 1
ATOM 742 N N . GLU A 1 95 ? 17.676 -0.247 -15.667 1 93.82 95 GLU A N 1
ATOM 743 C CA . GLU A 1 95 ? 17.596 0.281 -17.026 1 93.82 95 GLU A CA 1
ATOM 744 C C . GLU A 1 95 ? 18.339 1.609 -17.147 1 93.82 95 GLU A C 1
ATOM 746 O O . GLU A 1 95 ? 18.78 1.982 -18.236 1 93.82 95 GLU A O 1
ATOM 751 N N . TYR A 1 96 ? 18.553 2.243 -16.078 1 98.25 96 TYR A N 1
ATOM 752 C CA . TYR A 1 96 ? 19.104 3.593 -16.117 1 98.25 96 TYR A CA 1
ATOM 753 C C . TYR A 1 96 ? 20.606 3.577 -15.859 1 98.25 96 TYR A C 1
ATOM 755 O O . TYR A 1 96 ? 21.272 4.609 -15.971 1 98.25 96 TYR A O 1
ATOM 763 N N . GLU A 1 97 ? 21.135 2.427 -15.517 1 97.81 97 GLU A N 1
ATOM 764 C CA . GLU A 1 97 ? 22.532 2.28 -15.119 1 97.81 97 GLU A CA 1
ATOM 765 C C . GLU A 1 97 ? 23.4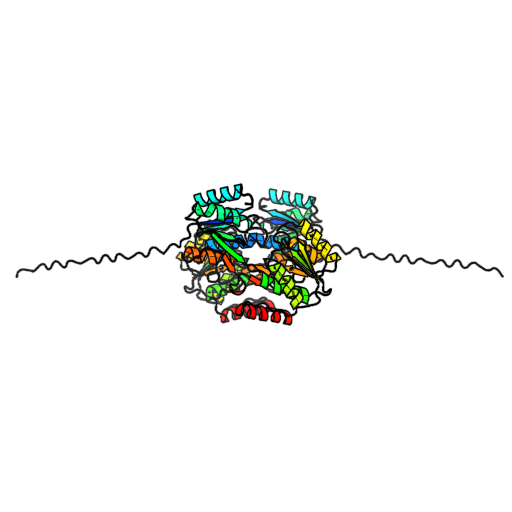72 2.826 -16.191 1 97.81 97 GLU A C 1
ATOM 767 O O . GLU A 1 97 ? 24.304 3.691 -15.912 1 97.81 97 GLU A O 1
ATOM 772 N N . GLU A 1 98 ? 23.307 2.384 -17.405 1 97.87 98 GLU A N 1
ATOM 773 C CA . GLU A 1 98 ? 24.245 2.704 -18.478 1 97.87 98 GLU A CA 1
ATOM 774 C C . GLU A 1 98 ? 24.247 4.2 -18.781 1 97.87 98 GLU A C 1
ATOM 776 O O . GLU A 1 98 ? 25.308 4.826 -18.83 1 97.87 98 GLU A O 1
ATOM 781 N N . ILE A 1 99 ? 23.106 4.728 -18.955 1 98.69 99 ILE A N 1
ATOM 782 C CA . ILE A 1 99 ? 23.005 6.13 -19.345 1 98.69 99 ILE A CA 1
ATOM 783 C C . ILE A 1 99 ? 23.492 7.02 -18.204 1 98.69 99 ILE A C 1
ATOM 785 O O . ILE A 1 99 ? 24.219 7.99 -18.431 1 98.69 99 ILE A O 1
ATOM 789 N N . PHE A 1 100 ? 23.095 6.711 -16.94 1 98.72 100 PHE A N 1
ATOM 790 C CA . PHE A 1 100 ? 23.536 7.519 -15.808 1 98.72 100 PHE A CA 1
ATOM 791 C C . PHE A 1 100 ? 25.058 7.539 -15.718 1 98.72 100 PHE A C 1
ATOM 793 O O . PHE A 1 100 ? 25.659 8.598 -15.532 1 98.72 100 PHE A O 1
ATOM 800 N N . ASN A 1 101 ? 25.721 6.431 -15.899 1 98.55 101 ASN A N 1
ATOM 801 C CA . ASN A 1 101 ? 27.177 6.364 -15.843 1 98.55 101 ASN A CA 1
ATOM 802 C C . ASN A 1 101 ? 27.818 7.071 -17.033 1 98.55 101 ASN A C 1
ATOM 804 O O . ASN A 1 101 ? 28.904 7.641 -16.912 1 98.55 101 ASN A O 1
ATOM 808 N N . MET A 1 102 ? 27.134 6.992 -18.112 1 98.33 102 MET A N 1
ATOM 809 C CA . MET A 1 102 ? 27.68 7.58 -19.331 1 98.33 102 MET A CA 1
ATOM 810 C C . MET A 1 102 ? 27.664 9.103 -19.255 1 98.33 102 MET A C 1
ATOM 812 O O . MET A 1 102 ? 28.624 9.759 -19.664 1 98.33 102 MET A O 1
ATOM 816 N N . ILE A 1 103 ? 26.628 9.706 -18.665 1 98.38 103 ILE A N 1
ATOM 817 C CA . ILE A 1 103 ? 26.439 11.138 -18.874 1 98.38 103 ILE A CA 1
ATOM 818 C C . ILE A 1 103 ? 26.689 11.888 -17.568 1 98.38 103 ILE A C 1
ATOM 820 O O . ILE A 1 103 ? 26.738 13.12 -17.553 1 98.38 103 ILE A O 1
ATOM 824 N N . SER A 1 104 ? 26.824 11.238 -16.442 1 98.25 104 SER A N 1
ATOM 825 C CA . SER A 1 104 ? 26.83 11.877 -15.13 1 98.25 104 SER A CA 1
ATOM 826 C C . SER A 1 104 ? 27.88 12.981 -15.057 1 98.25 104 SER A C 1
ATOM 828 O O . SER A 1 104 ? 27.662 14.011 -14.416 1 98.25 104 SER A O 1
ATOM 830 N N . LYS A 1 105 ? 29.034 12.869 -15.734 1 97.7 105 LYS A N 1
ATOM 831 C CA . LYS A 1 105 ? 30.13 13.833 -15.686 1 97.7 105 LYS A CA 1
ATOM 832 C C . LYS A 1 105 ? 29.736 15.148 -16.352 1 97.7 105 LYS A C 1
ATOM 834 O O . LYS A 1 105 ? 30.301 16.199 -16.045 1 97.7 105 LYS A O 1
ATOM 839 N N . ASP A 1 106 ? 28.773 15.042 -17.267 1 98.04 106 ASP A N 1
ATOM 840 C CA . ASP A 1 106 ? 28.274 16.244 -17.929 1 98.04 106 ASP A CA 1
ATOM 841 C C . ASP A 1 106 ? 27.382 17.056 -16.993 1 98.04 106 ASP A C 1
ATOM 843 O O . ASP A 1 106 ? 27.059 18.21 -17.281 1 98.04 106 ASP A O 1
ATOM 847 N N . TYR A 1 107 ? 26.996 16.472 -15.837 1 98.25 107 TYR A N 1
ATOM 848 C CA . TYR A 1 107 ? 26.155 17.114 -14.833 1 98.25 107 TYR A CA 1
ATOM 849 C C . TYR A 1 107 ? 26.809 17.061 -13.458 1 98.25 107 TYR A C 1
ATOM 851 O O . TYR A 1 107 ? 26.276 16.444 -12.533 1 98.25 107 TYR A O 1
ATOM 859 N N . PRO A 1 108 ? 27.877 17.722 -13.263 1 96.87 108 PRO A N 1
ATOM 860 C CA . PRO A 1 108 ? 28.663 17.586 -12.034 1 96.87 108 PRO A CA 1
ATOM 861 C C . PRO A 1 108 ? 27.909 18.062 -10.795 1 96.87 108 PRO A C 1
ATOM 863 O O . PRO A 1 108 ? 28.267 17.699 -9.672 1 96.87 108 PRO A O 1
ATOM 866 N N . ASP A 1 109 ? 26.852 18.839 -10.976 1 96.5 109 ASP A N 1
ATOM 867 C CA . ASP A 1 109 ? 26.099 19.374 -9.846 1 96.5 109 ASP A CA 1
ATOM 868 C C . ASP A 1 109 ? 24.905 18.483 -9.511 1 96.5 109 ASP A C 1
ATOM 870 O O . ASP A 1 109 ? 24.092 18.824 -8.649 1 96.5 109 ASP A O 1
ATOM 874 N N . MET A 1 110 ? 24.792 17.363 -10.233 1 98.27 110 MET A N 1
ATOM 875 C CA . MET A 1 110 ? 23.702 16.422 -9.99 1 98.27 110 MET A CA 1
ATOM 876 C C . MET A 1 110 ? 24.234 15.103 -9.441 1 98.27 110 MET A C 1
ATOM 878 O O . MET A 1 110 ? 25.292 14.632 -9.862 1 98.27 110 MET A O 1
ATOM 882 N N . GLU A 1 111 ? 23.51 14.547 -8.487 1 98.82 111 GLU A N 1
ATOM 883 C CA . GLU A 1 111 ? 23.704 13.17 -8.045 1 98.82 111 GLU A CA 1
ATOM 884 C C . GLU A 1 111 ? 22.718 12.227 -8.728 1 98.82 111 GLU A C 1
ATOM 886 O O . GLU A 1 111 ? 21.508 12.464 -8.707 1 98.82 111 GLU A O 1
ATOM 891 N N . PHE A 1 112 ? 23.264 11.203 -9.354 1 98.93 112 PHE A N 1
ATOM 892 C CA . PHE A 1 112 ? 22.464 10.174 -10.008 1 98.93 112 PHE A CA 1
ATOM 893 C C . PHE A 1 112 ? 22.347 8.937 -9.126 1 98.93 112 PHE A C 1
ATOM 895 O O . PHE A 1 112 ? 23.358 8.344 -8.742 1 98.93 112 PHE A O 1
ATOM 902 N N . VAL A 1 113 ? 21.138 8.569 -8.804 1 98.93 113 VAL A N 1
ATOM 903 C CA . VAL A 1 113 ? 20.897 7.383 -7.99 1 98.93 113 VAL A CA 1
ATOM 904 C C . VAL A 1 113 ? 20.192 6.316 -8.825 1 98.93 113 VAL A C 1
ATOM 906 O O . VAL A 1 113 ? 19.128 6.568 -9.394 1 98.93 113 VAL A O 1
ATOM 909 N N . VAL A 1 114 ? 20.702 5.133 -8.928 1 98.71 114 VAL A N 1
ATOM 910 C CA . VAL A 1 114 ? 20.116 4.072 -9.739 1 98.71 114 VAL A CA 1
ATOM 911 C C . VAL A 1 114 ? 19.803 2.862 -8.861 1 98.71 114 VAL A C 1
ATOM 913 O O . VAL A 1 114 ? 20.577 2.523 -7.963 1 98.71 114 VAL A O 1
ATOM 916 N N . ALA A 1 115 ? 18.655 2.266 -9.057 1 97.71 115 ALA A N 1
ATOM 917 C CA . ALA A 1 115 ? 18.289 1.043 -8.347 1 97.71 115 ALA A CA 1
ATOM 918 C C . ALA A 1 115 ? 18.833 -0.191 -9.063 1 97.71 115 ALA A C 1
ATOM 920 O O . ALA A 1 115 ? 18.553 -0.404 -10.245 1 97.71 115 ALA A O 1
ATOM 921 N N . ASN A 1 116 ? 19.628 -0.994 -8.33 1 94.64 116 ASN A N 1
ATOM 922 C CA . ASN A 1 116 ? 20.094 -2.317 -8.731 1 94.64 116 ASN A CA 1
ATOM 923 C C . ASN A 1 116 ? 21.017 -2.243 -9.944 1 94.64 116 ASN A C 1
ATOM 925 O O . ASN A 1 116 ? 20.968 -3.109 -10.82 1 94.64 116 ASN A O 1
ATOM 929 N N . GLY A 1 117 ? 21.669 -1.105 -10.099 1 94.89 117 GLY A N 1
ATOM 930 C CA . GLY A 1 117 ? 22.738 -0.939 -11.071 1 94.89 117 GLY A CA 1
ATOM 931 C C . GLY A 1 117 ? 24.101 -0.746 -10.432 1 94.89 117 GLY A C 1
ATOM 932 O O . GLY A 1 117 ? 24.212 -0.672 -9.206 1 94.89 117 GLY A O 1
ATOM 933 N N . THR A 1 118 ? 25.099 -0.668 -11.234 1 96.68 118 THR A N 1
ATOM 934 C CA . THR A 1 118 ? 26.453 -0.432 -10.746 1 96.68 118 THR A CA 1
ATOM 935 C C . THR A 1 118 ? 26.855 1.026 -10.951 1 96.68 118 THR A C 1
ATOM 937 O O . THR A 1 118 ? 26.642 1.589 -12.027 1 96.68 118 THR A O 1
ATOM 940 N N . ALA A 1 119 ? 27.412 1.573 -9.901 1 98.5 119 ALA A N 1
ATOM 941 C CA . ALA A 1 119 ? 27.901 2.947 -9.974 1 98.5 119 ALA A CA 1
ATOM 942 C C . ALA A 1 119 ? 29.355 2.989 -10.436 1 98.5 119 ALA A C 1
ATOM 944 O O . ALA A 1 119 ? 30.192 2.231 -9.94 1 98.5 119 ALA A O 1
ATOM 945 N N . LYS A 1 120 ? 29.676 3.911 -11.352 1 97.99 120 LYS A N 1
ATOM 946 C CA . LYS A 1 120 ? 31.021 3.909 -11.919 1 97.99 120 LYS A CA 1
ATOM 947 C C . LYS A 1 120 ? 31.671 5.284 -11.798 1 97.99 120 LYS A C 1
ATOM 949 O O . LYS A 1 120 ? 32.858 5.443 -12.092 1 97.99 120 LYS A O 1
ATOM 954 N N . ASN A 1 121 ? 30.948 6.344 -11.428 1 98.04 121 ASN A N 1
ATOM 955 C CA . ASN A 1 121 ? 31.465 7.706 -11.362 1 98.04 121 ASN A CA 1
ATOM 956 C C . ASN A 1 121 ? 31.252 8.321 -9.982 1 98.04 121 ASN A C 1
ATOM 958 O O . ASN A 1 121 ? 30.503 7.781 -9.166 1 98.04 121 ASN A O 1
ATOM 962 N N . ASP A 1 122 ? 31.818 9.457 -9.697 1 96.95 122 ASP A N 1
ATOM 963 C CA . ASP A 1 122 ? 31.848 10.082 -8.379 1 96.95 122 ASP A CA 1
ATOM 964 C C . ASP A 1 122 ? 30.486 10.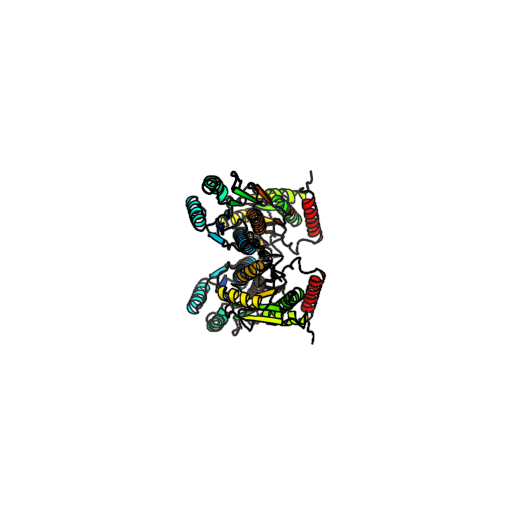673 -8.019 1 96.95 122 ASP A C 1
ATOM 966 O O . ASP A 1 122 ? 30.216 10.958 -6.851 1 96.95 122 ASP A O 1
ATOM 970 N N . ASN A 1 123 ? 29.642 10.885 -9.013 1 98.57 123 ASN A N 1
ATOM 971 C CA . ASN A 1 123 ? 28.319 11.427 -8.725 1 98.57 123 ASN A CA 1
ATOM 972 C C . ASN A 1 123 ? 27.214 10.45 -9.119 1 98.57 123 ASN A C 1
ATOM 974 O O . ASN A 1 123 ? 26.135 10.866 -9.545 1 98.57 123 ASN A O 1
ATOM 978 N N . VAL A 1 124 ? 27.573 9.166 -9.098 1 98.84 124 VAL A N 1
ATOM 979 C CA . VAL A 1 124 ? 26.602 8.095 -9.298 1 98.84 124 VAL A CA 1
ATOM 980 C C . VAL A 1 124 ? 26.561 7.197 -8.064 1 98.84 124 VAL A C 1
ATOM 982 O O . VAL A 1 124 ? 27.604 6.77 -7.564 1 98.84 124 VAL A O 1
ATOM 985 N N . THR A 1 125 ? 25.395 7.018 -7.518 1 98.85 125 THR A N 1
ATOM 986 C CA . THR A 1 125 ? 25.122 6.162 -6.369 1 98.85 125 THR A CA 1
ATOM 987 C C . THR A 1 125 ? 24.166 5.035 -6.749 1 98.85 125 THR A C 1
ATOM 989 O O . THR A 1 125 ? 23.18 5.262 -7.453 1 98.85 125 THR A O 1
ATOM 992 N N . SER A 1 126 ? 24.494 3.834 -6.365 1 98.64 126 SER A N 1
ATOM 993 C CA . SER A 1 126 ? 23.626 2.692 -6.633 1 98.64 126 SER A CA 1
ATOM 994 C C . SER A 1 126 ? 22.998 2.161 -5.349 1 98.64 126 SER A C 1
ATOM 996 O O . SER A 1 126 ? 23.665 2.073 -4.316 1 98.64 126 SER A O 1
ATOM 998 N N . VAL A 1 127 ? 21.722 1.869 -5.382 1 98.37 127 VAL A N 1
ATOM 999 C CA . VAL A 1 127 ? 20.966 1.232 -4.308 1 98.37 127 VAL A CA 1
ATOM 1000 C C . VAL A 1 127 ? 20.716 -0.234 -4.651 1 98.37 127 VAL A C 1
ATOM 1002 O O . VAL A 1 127 ? 20.029 -0.541 -5.628 1 98.37 127 VAL A O 1
ATOM 1005 N N . HIS A 1 128 ? 21.285 -1.094 -3.851 1 97.31 128 HIS A N 1
ATOM 1006 C CA . HIS A 1 128 ? 21.07 -2.527 -4.02 1 97.31 128 HIS A CA 1
ATOM 1007 C C . HIS A 1 128 ? 20.19 -3.087 -2.908 1 97.31 128 HIS A C 1
ATOM 1009 O O . HIS A 1 128 ? 20.529 -2.977 -1.727 1 97.31 128 HIS A O 1
ATOM 1015 N N . LEU A 1 129 ? 19.083 -3.61 -3.278 1 96.56 129 LEU A N 1
ATOM 1016 C CA . LEU A 1 129 ? 18.264 -4.372 -2.342 1 96.56 129 LEU A CA 1
ATOM 1017 C C . LEU A 1 129 ? 18.696 -5.834 -2.308 1 96.56 129 LEU A C 1
ATOM 1019 O O . LEU A 1 129 ? 18.513 -6.563 -3.287 1 96.56 129 LEU A O 1
ATOM 1023 N N . MET A 1 130 ? 19.246 -6.226 -1.226 1 94.57 130 MET A N 1
ATOM 1024 C CA . MET A 1 130 ? 19.784 -7.579 -1.107 1 94.57 130 MET A CA 1
ATOM 1025 C C . MET A 1 130 ? 18.669 -8.586 -0.846 1 94.57 130 MET A C 1
ATOM 1027 O O . MET A 1 130 ? 18.206 -8.726 0.287 1 94.57 130 MET A O 1
ATOM 1031 N N . GLY A 1 131 ? 18.31 -9.328 -1.845 1 95.95 131 GLY A N 1
ATOM 1032 C CA . GLY A 1 131 ? 17.099 -10.133 -1.813 1 95.95 131 GLY A CA 1
ATOM 1033 C C . GLY A 1 131 ? 17.357 -11.584 -1.451 1 95.95 131 GLY A C 1
ATOM 1034 O O . GLY A 1 131 ? 16.417 -12.366 -1.296 1 95.95 131 GLY A O 1
ATOM 1035 N N . GLU A 1 132 ? 18.625 -11.957 -1.249 1 96.81 132 GLU A N 1
ATOM 1036 C CA . GLU A 1 132 ? 18.918 -13.372 -1.045 1 96.81 132 GLU A CA 1
ATOM 1037 C C . GLU A 1 132 ? 18.265 -13.893 0.232 1 96.81 132 GLU A C 1
ATOM 1039 O O . GLU A 1 132 ? 17.64 -14.955 0.227 1 96.81 132 GLU A O 1
ATOM 1044 N N . ALA A 1 133 ? 18.408 -13.155 1.31 1 97.88 133 ALA A N 1
ATOM 1045 C CA . ALA A 1 133 ? 17.91 -13.634 2.597 1 97.88 133 ALA A CA 1
ATOM 1046 C C . ALA A 1 133 ? 16.388 -13.749 2.588 1 97.88 133 ALA A C 1
ATOM 1048 O O . ALA A 1 133 ? 15.83 -14.726 3.093 1 97.88 133 ALA A O 1
ATOM 1049 N N . MET A 1 134 ? 15.695 -12.747 2.101 1 98.23 134 MET A N 1
ATOM 1050 C CA . MET A 1 134 ? 14.24 -12.849 2.051 1 98.23 134 MET A CA 1
ATOM 1051 C C . MET A 1 134 ? 13.805 -13.995 1.143 1 98.23 134 MET A C 1
ATOM 1053 O O . MET A 1 134 ? 12.845 -14.705 1.449 1 98.23 134 MET A O 1
ATOM 1057 N N . GLY A 1 135 ? 14.54 -14.126 0.027 1 98.4 135 GLY A N 1
ATOM 1058 C CA . GLY A 1 135 ? 14.301 -15.302 -0.795 1 98.4 135 GLY A CA 1
ATOM 1059 C C . GLY A 1 135 ? 14.485 -16.605 -0.04 1 98.4 135 GLY A C 1
ATOM 1060 O O . GLY A 1 135 ? 13.673 -17.524 -0.169 1 98.4 135 GLY A O 1
ATOM 1061 N N . PHE A 1 136 ? 15.538 -16.716 0.74 1 98.68 136 PHE A N 1
ATOM 1062 C CA . PHE A 1 136 ? 15.837 -17.901 1.536 1 98.68 136 PHE A CA 1
ATOM 1063 C C . PHE A 1 136 ? 14.667 -18.248 2.449 1 98.68 136 PHE A C 1
ATOM 1065 O O . PHE A 1 136 ? 14.19 -19.385 2.45 1 98.68 136 PHE A O 1
ATOM 1072 N N . PHE A 1 137 ? 14.166 -17.28 3.176 1 98.87 137 PHE A N 1
ATOM 1073 C CA . PHE A 1 137 ? 13.087 -17.528 4.125 1 98.87 137 PHE A CA 1
ATOM 1074 C C . PHE A 1 137 ? 11.776 -17.8 3.397 1 98.87 137 PHE A C 1
ATOM 1076 O O . PHE A 1 137 ? 10.946 -18.577 3.872 1 98.87 137 PHE A O 1
ATOM 1083 N N . GLY A 1 138 ? 11.59 -17.164 2.197 1 98.85 138 GLY A N 1
ATOM 1084 C CA . GLY A 1 138 ? 10.473 -17.531 1.341 1 98.85 138 GLY A CA 1
ATOM 1085 C C . GLY A 1 138 ? 10.525 -18.975 0.879 1 98.85 138 GLY A C 1
ATOM 1086 O O . GLY A 1 138 ? 9.51 -19.674 0.894 1 98.85 138 GLY A O 1
ATOM 1087 N N . GLY A 1 139 ? 11.72 -19.411 0.501 1 98.87 139 GLY A N 1
ATOM 1088 C CA . GLY A 1 139 ? 11.922 -20.794 0.101 1 98.87 139 GLY A CA 1
ATOM 1089 C C . GLY A 1 139 ? 11.669 -21.783 1.224 1 98.87 139 GLY A C 1
ATOM 1090 O O . GLY A 1 139 ? 11.044 -22.824 1.012 1 98.87 139 GLY A O 1
ATOM 1091 N N . MET A 1 140 ? 12.154 -21.448 2.432 1 98.9 140 MET A N 1
ATOM 1092 C CA . MET A 1 140 ? 11.857 -22.278 3.596 1 98.9 140 MET A CA 1
ATOM 1093 C C . MET A 1 140 ? 10.351 -22.449 3.772 1 98.9 140 MET A C 1
ATOM 1095 O O . MET A 1 140 ? 9.873 -23.556 4.025 1 98.9 140 MET A O 1
ATOM 1099 N N . THR A 1 141 ? 9.644 -21.366 3.657 1 98.95 141 THR A N 1
ATOM 1100 C CA . THR A 1 141 ? 8.199 -21.376 3.853 1 98.95 141 THR A CA 1
ATOM 1101 C C . THR A 1 141 ? 7.516 -22.24 2.797 1 98.95 141 THR A C 1
ATOM 1103 O O . THR A 1 141 ? 6.632 -23.038 3.117 1 98.95 141 THR A O 1
ATOM 1106 N N . ALA A 1 142 ? 7.966 -22.061 1.556 1 98.94 142 ALA A N 1
ATOM 1107 C CA . ALA A 1 142 ? 7.4 -22.842 0.46 1 98.94 142 ALA A CA 1
ATOM 1108 C C . ALA A 1 142 ? 7.591 -24.338 0.697 1 98.94 142 ALA A C 1
ATOM 1110 O O . ALA A 1 142 ? 6.643 -25.118 0.576 1 98.94 142 ALA A O 1
ATOM 1111 N N . ALA A 1 143 ? 8.776 -24.746 1.059 1 98.9 143 ALA A N 1
ATOM 1112 C CA . ALA A 1 143 ? 9.092 -26.156 1.277 1 98.9 143 ALA A CA 1
ATOM 1113 C C . ALA A 1 143 ? 8.321 -26.712 2.47 1 98.9 143 ALA A C 1
ATOM 1115 O O . ALA A 1 143 ? 7.837 -27.846 2.431 1 98.9 143 ALA A O 1
ATOM 1116 N N . HIS A 1 144 ? 8.224 -25.926 3.521 1 98.87 144 HIS A N 1
ATOM 1117 C CA . HIS A 1 144 ? 7.504 -26.33 4.723 1 98.87 144 HIS A CA 1
ATOM 1118 C C . HIS A 1 144 ? 6.039 -26.622 4.417 1 98.87 144 HIS A C 1
ATOM 1120 O O . HIS A 1 144 ? 5.445 -27.527 5.009 1 98.87 144 HIS A O 1
ATOM 1126 N N . MET A 1 145 ? 5.484 -25.9 3.471 1 98.86 145 MET A N 1
ATOM 1127 C CA . MET A 1 145 ? 4.048 -25.968 3.212 1 98.86 145 MET A CA 1
ATOM 1128 C C . MET A 1 145 ? 3.746 -26.935 2.072 1 98.86 145 MET A C 1
ATOM 1130 O O . MET A 1 145 ? 2.595 -27.327 1.874 1 98.86 145 MET A O 1
ATOM 1134 N N . SER A 1 146 ? 4.741 -27.325 1.337 1 98.87 146 SER A N 1
ATOM 1135 C CA . SER A 1 146 ? 4.519 -28.191 0.183 1 98.87 146 SER A CA 1
ATOM 1136 C C . SER A 1 146 ? 4.09 -29.589 0.615 1 98.87 146 SER A C 1
ATOM 1138 O O . SER A 1 146 ? 4.652 -30.153 1.557 1 98.87 146 SER A O 1
ATOM 1140 N N . LYS A 1 147 ? 3.159 -30.13 -0.118 1 98.3 147 LYS A N 1
ATOM 1141 C CA . LYS A 1 147 ? 2.701 -31.498 0.104 1 98.3 147 LYS A CA 1
ATOM 1142 C C . LYS A 1 147 ? 3.26 -32.444 -0.955 1 98.3 147 LYS A C 1
ATOM 1144 O O . LYS A 1 147 ? 3.339 -33.654 -0.735 1 98.3 147 LYS A O 1
ATOM 1149 N N . THR A 1 148 ? 3.678 -31.904 -2.008 1 98.38 148 THR A N 1
ATOM 1150 C CA . THR A 1 148 ? 4.129 -32.723 -3.128 1 98.38 148 THR A CA 1
ATOM 1151 C C . THR A 1 148 ? 5.652 -32.8 -3.163 1 98.38 148 THR A C 1
ATOM 1153 O O . THR A 1 148 ? 6.222 -33.585 -3.923 1 98.38 148 THR A O 1
ATOM 1156 N N . ASN A 1 149 ? 6.288 -31.975 -2.381 1 98.41 149 ASN A N 1
ATOM 1157 C CA . ASN A 1 149 ? 7.739 -31.826 -2.389 1 98.41 149 ASN A CA 1
ATOM 1158 C C . ASN A 1 149 ? 8.235 -31.242 -3.709 1 98.41 149 ASN A C 1
ATOM 1160 O O . ASN A 1 149 ? 9.365 -31.507 -4.124 1 98.41 149 ASN A O 1
ATOM 1164 N N . GLU A 1 150 ? 7.342 -30.536 -4.468 1 98.69 150 GLU A N 1
ATOM 1165 C CA . GLU A 1 150 ? 7.651 -29.774 -5.675 1 98.69 150 GLU A CA 1
ATOM 1166 C C . GLU A 1 150 ? 7.233 -28.314 -5.527 1 98.69 150 GLU A C 1
ATOM 1168 O O . GLU A 1 150 ? 6.042 -28.011 -5.428 1 98.69 150 GLU A O 1
ATOM 1173 N N . VAL A 1 151 ? 8.181 -27.443 -5.485 1 98.9 151 VAL A N 1
ATOM 1174 C CA . VAL A 1 151 ? 7.891 -26.014 -5.455 1 98.9 151 VAL A CA 1
ATOM 1175 C C . VAL A 1 151 ? 8.436 -25.349 -6.717 1 98.9 151 VAL A C 1
ATOM 1177 O O . VAL A 1 151 ? 9.261 -25.931 -7.426 1 98.9 151 VAL A O 1
ATOM 1180 N N . GLY A 1 152 ? 7.896 -24.217 -7.062 1 98.86 152 GLY A N 1
ATOM 1181 C CA . GLY A 1 152 ? 8.247 -23.575 -8.318 1 98.86 152 GLY A CA 1
ATOM 1182 C C . GLY A 1 152 ? 8.593 -22.106 -8.162 1 98.86 152 GLY A C 1
ATOM 1183 O O . GLY A 1 152 ? 8.083 -21.436 -7.262 1 98.86 152 GLY A O 1
ATOM 1184 N N . VAL A 1 153 ? 9.437 -21.64 -9.001 1 98.86 153 VAL A N 1
ATOM 1185 C CA . VAL A 1 153 ? 9.776 -20.228 -9.142 1 98.86 153 VAL A CA 1
ATOM 1186 C C . VAL A 1 153 ? 9.576 -19.791 -10.592 1 98.86 153 VAL A C 1
ATOM 1188 O O . VAL A 1 153 ? 9.996 -20.486 -11.52 1 98.86 153 VAL A O 1
ATOM 1191 N N . ILE A 1 154 ? 8.88 -18.759 -10.75 1 98.87 154 ILE A N 1
ATOM 1192 C CA . ILE A 1 154 ? 8.863 -18.044 -12.021 1 98.87 154 ILE A CA 1
ATOM 1193 C C . ILE A 1 154 ? 9.637 -16.735 -11.889 1 98.87 154 ILE A C 1
ATOM 1195 O O . ILE A 1 154 ? 9.161 -15.786 -11.261 1 98.87 154 ILE A O 1
ATOM 1199 N N . ALA A 1 155 ? 10.754 -16.662 -12.512 1 98.5 155 ALA A N 1
ATOM 1200 C CA . ALA A 1 155 ? 11.649 -15.515 -12.377 1 98.5 155 ALA A CA 1
ATOM 1201 C C . ALA A 1 155 ? 11.759 -14.748 -13.692 1 98.5 155 ALA A C 1
ATOM 1203 O O . ALA A 1 155 ? 11.432 -15.278 -14.756 1 98.5 155 ALA A O 1
ATOM 1204 N N . SER A 1 156 ? 12.105 -13.52 -13.585 1 96.6 156 SER A N 1
ATOM 1205 C CA . SER A 1 156 ? 12.366 -12.713 -14.773 1 96.6 156 SER A CA 1
ATOM 1206 C C . SER A 1 156 ? 13.727 -13.04 -15.376 1 96.6 156 SER A C 1
ATOM 1208 O O . SER A 1 156 ? 13.868 -13.118 -16.598 1 96.6 156 SER A O 1
ATOM 1210 N N . PHE A 1 157 ? 14.753 -13.238 -14.423 1 94.57 157 PHE A N 1
ATOM 1211 C CA . PHE A 1 157 ? 16.115 -13.471 -14.889 1 94.57 157 PHE A CA 1
ATOM 1212 C C . PHE A 1 157 ? 16.84 -14.452 -13.975 1 94.57 157 PHE A C 1
ATOM 1214 O O . PHE A 1 157 ? 16.5 -14.578 -12.797 1 94.57 157 PHE A O 1
ATOM 1221 N N . LEU A 1 158 ? 17.914 -15.04 -14.479 1 89.95 158 LEU A N 1
ATOM 1222 C CA . LEU A 1 158 ? 18.691 -16.056 -13.778 1 89.95 158 LEU A CA 1
ATOM 1223 C C . LEU A 1 158 ? 19.487 -15.437 -12.633 1 89.95 158 LEU A C 1
ATOM 1225 O O . LEU A 1 158 ? 19.723 -16.088 -11.613 1 89.95 158 LEU A O 1
ATOM 1229 N N . TRP A 1 159 ? 19.809 -14.225 -12.759 1 89.39 159 TRP A N 1
ATOM 1230 C CA . TRP A 1 159 ? 20.756 -13.597 -11.844 1 89.39 159 TRP A CA 1
ATOM 1231 C C . TRP A 1 159 ? 20.042 -13.044 -10.616 1 89.39 159 TRP A C 1
ATOM 1233 O O . TRP A 1 159 ? 20.669 -12.431 -9.749 1 89.39 159 TRP A O 1
ATOM 1243 N N . GLN A 1 160 ? 18.784 -13.218 -10.423 1 94.36 160 GLN A N 1
ATOM 1244 C CA . GLN A 1 160 ? 18.032 -12.664 -9.301 1 94.36 160 GLN A CA 1
ATOM 1245 C C . GLN A 1 160 ? 18.442 -13.32 -7.986 1 94.36 160 GLN A C 1
ATOM 1247 O O . GLN A 1 160 ? 18.209 -14.513 -7.783 1 94.36 160 GLN A O 1
ATOM 1252 N N . PRO A 1 161 ? 18.94 -12.502 -7.038 1 94.46 161 PRO A N 1
ATOM 1253 C CA . PRO A 1 161 ? 19.441 -13.084 -5.791 1 94.46 161 PRO A CA 1
ATOM 1254 C C . PRO A 1 161 ? 18.339 -13.739 -4.961 1 94.46 161 PRO A C 1
ATOM 1256 O O . PRO A 1 161 ? 18.59 -14.725 -4.264 1 94.46 161 PRO A O 1
ATOM 1259 N N . GLU A 1 162 ? 17.123 -13.168 -4.998 1 96.84 162 GLU A N 1
ATOM 1260 C CA . GLU A 1 162 ? 16.031 -13.739 -4.215 1 96.84 162 GLU A CA 1
ATOM 1261 C C . GLU A 1 162 ? 15.667 -15.135 -4.712 1 96.84 162 GLU A C 1
ATOM 1263 O O . GLU A 1 162 ? 15.184 -15.968 -3.941 1 96.84 162 GLU A O 1
ATOM 1268 N N . VAL A 1 163 ? 15.908 -15.396 -5.99 1 97.33 163 VAL A N 1
ATOM 1269 C CA . VAL A 1 163 ? 15.632 -16.717 -6.545 1 97.33 163 VAL A CA 1
ATOM 1270 C C . VAL A 1 163 ? 16.667 -17.718 -6.038 1 97.33 163 VAL A C 1
ATOM 1272 O O . VAL A 1 163 ? 16.318 -18.828 -5.63 1 97.33 163 VAL A O 1
ATOM 1275 N N . ASP A 1 164 ? 17.954 -17.322 -6.083 1 96.59 164 ASP A N 1
ATOM 1276 C CA . ASP A 1 164 ? 19.008 -18.148 -5.503 1 96.59 164 ASP A CA 1
ATOM 1277 C C . ASP A 1 164 ? 18.732 -18.439 -4.03 1 96.59 164 ASP A C 1
ATOM 1279 O O . ASP A 1 164 ? 18.858 -19.58 -3.582 1 96.59 164 ASP A O 1
ATOM 1283 N N . GLY A 1 165 ? 18.391 -17.443 -3.287 1 97.97 165 GLY A N 1
ATOM 1284 C CA . GLY A 1 165 ? 18.017 -17.612 -1.892 1 97.97 165 GLY A CA 1
ATOM 1285 C C . GLY A 1 165 ? 16.868 -18.582 -1.696 1 97.97 165 GLY A C 1
ATOM 1286 O O . GLY A 1 165 ? 16.915 -19.438 -0.81 1 97.97 165 GLY A O 1
ATOM 1287 N N . PHE A 1 166 ? 15.877 -18.449 -2.503 1 98.62 166 PHE A N 1
ATOM 1288 C CA . PHE A 1 166 ? 14.703 -19.31 -2.422 1 98.62 166 PHE A CA 1
ATOM 1289 C C . PHE A 1 166 ? 15.096 -20.775 -2.567 1 98.62 166 PHE A C 1
ATOM 1291 O O . PHE A 1 166 ? 14.656 -21.621 -1.786 1 98.62 166 PHE A O 1
ATOM 1298 N N . ILE A 1 167 ? 15.889 -21.05 -3.591 1 98.14 167 ILE A N 1
ATOM 1299 C CA . ILE A 1 167 ? 16.326 -22.418 -3.846 1 98.14 167 ILE A CA 1
ATOM 1300 C C . ILE A 1 167 ? 17.087 -22.951 -2.635 1 98.14 167 ILE A C 1
ATOM 1302 O O . ILE A 1 167 ? 16.801 -24.048 -2.148 1 98.14 167 ILE A O 1
ATOM 1306 N N . LYS A 1 168 ? 18.018 -22.184 -2.087 1 98.07 168 LYS A N 1
ATOM 1307 C CA . LYS A 1 168 ? 18.816 -22.584 -0.931 1 98.07 168 LYS A CA 1
ATOM 1308 C C . LYS A 1 168 ? 17.937 -22.788 0.299 1 98.07 168 LYS A C 1
ATOM 1310 O O . LYS A 1 168 ? 18.116 -23.754 1.043 1 98.07 168 LYS A O 1
ATOM 1315 N N . GLY A 1 169 ? 16.982 -21.882 0.494 1 98.71 169 GLY A N 1
ATOM 1316 C CA . GLY A 1 169 ? 16.087 -21.974 1.636 1 98.71 169 GLY A CA 1
ATOM 1317 C C . GLY A 1 169 ? 15.17 -23.182 1.58 1 98.71 169 GLY A C 1
ATOM 1318 O O . GLY A 1 169 ? 14.925 -23.829 2.6 1 98.71 169 GLY A O 1
ATOM 1319 N N . ALA A 1 170 ? 14.681 -23.414 0.369 1 98.81 170 ALA A N 1
ATOM 1320 C CA . ALA A 1 170 ? 13.829 -24.588 0.194 1 98.81 170 ALA A CA 1
ATOM 1321 C C . ALA A 1 170 ? 14.582 -25.869 0.54 1 98.81 170 ALA A C 1
ATOM 1323 O O . ALA A 1 170 ? 14.07 -26.72 1.271 1 98.81 170 ALA A O 1
ATOM 1324 N N . LYS A 1 171 ? 15.758 -26.014 0.057 1 98.16 171 LYS A N 1
ATOM 1325 C CA . LYS A 1 171 ? 16.568 -27.208 0.283 1 98.16 171 LYS A CA 1
ATOM 1326 C C . LYS A 1 171 ? 17.002 -27.309 1.743 1 98.16 171 LYS A C 1
ATOM 1328 O O . LYS A 1 171 ? 17.126 -28.41 2.284 1 98.16 171 LYS A O 1
ATOM 1333 N N . TYR A 1 172 ? 17.237 -26.206 2.398 1 98.41 172 TYR A N 1
ATOM 1334 C CA . TYR A 1 172 ? 17.553 -26.198 3.822 1 98.41 172 TYR A CA 1
ATOM 1335 C C . TYR A 1 172 ? 16.404 -26.778 4.639 1 98.41 172 TYR A C 1
ATOM 1337 O O . TYR A 1 172 ? 16.627 -27.56 5.567 1 98.41 172 TYR A O 1
ATOM 1345 N N . GLU A 1 173 ? 15.172 -26.382 4.317 1 98.59 173 GLU A N 1
ATOM 1346 C CA . GLU A 1 173 ? 13.991 -26.817 5.057 1 98.59 173 GLU A CA 1
ATOM 1347 C C . GLU A 1 173 ? 13.655 -28.274 4.754 1 98.59 173 GLU A C 1
ATOM 1349 O O . GLU A 1 173 ? 13.249 -29.022 5.646 1 98.59 173 GLU A O 1
ATOM 1354 N N . ASN A 1 174 ? 13.828 -28.654 3.505 1 98.29 174 ASN A N 1
ATOM 1355 C CA . ASN A 1 174 ? 13.561 -30.006 3.026 1 98.29 174 ASN A CA 1
ATOM 1356 C C . ASN A 1 174 ? 14.57 -30.433 1.964 1 98.29 174 ASN A C 1
ATOM 1358 O O . ASN A 1 174 ? 14.392 -30.145 0.78 1 98.29 174 ASN A O 1
ATOM 1362 N N . PRO A 1 175 ? 15.549 -31.23 2.331 1 97.34 175 PRO A N 1
ATOM 1363 C CA . PRO A 1 175 ? 16.623 -31.601 1.406 1 97.34 175 PRO A CA 1
ATOM 1364 C C . PRO A 1 175 ? 16.116 -32.375 0.192 1 97.34 175 PRO A C 1
ATOM 1366 O O . PRO A 1 175 ? 16.783 -32.41 -0.845 1 97.34 175 PRO A O 1
ATOM 1369 N N . ASP A 1 176 ? 14.972 -32.921 0.252 1 97.32 176 ASP A N 1
ATOM 1370 C CA . ASP A 1 176 ? 14.442 -33.744 -0.831 1 97.32 176 ASP A CA 1
ATOM 1371 C C . ASP A 1 176 ? 13.546 -32.924 -1.756 1 97.32 176 ASP A C 1
ATOM 1373 O O . ASP A 1 176 ? 13.039 -33.439 -2.755 1 97.32 176 ASP A O 1
ATOM 1377 N N . ILE A 1 177 ? 13.372 -31.633 -1.431 1 98.41 177 ILE A N 1
ATOM 1378 C CA . ILE A 1 177 ? 12.461 -30.784 -2.191 1 98.41 177 ILE A CA 1
ATOM 1379 C C . ILE A 1 177 ? 12.996 -30.593 -3.609 1 98.41 177 ILE A C 1
ATOM 1381 O O . ILE A 1 177 ? 14.207 -30.476 -3.812 1 98.41 177 ILE A O 1
ATOM 1385 N N . THR A 1 178 ? 12.181 -30.64 -4.639 1 98.57 178 THR A N 1
ATOM 1386 C CA . THR A 1 178 ? 12.509 -30.223 -5.998 1 98.57 178 THR A CA 1
ATOM 1387 C C . THR A 1 178 ? 12.059 -28.786 -6.246 1 98.57 178 THR A C 1
ATOM 1389 O O . THR A 1 178 ? 10.901 -28.442 -6.002 1 98.57 178 THR A O 1
ATOM 1392 N N . VAL A 1 179 ? 12.984 -28.01 -6.659 1 98.68 179 VAL A N 1
ATOM 1393 C CA . VAL A 1 179 ? 12.664 -26.633 -7.019 1 98.68 179 VAL A CA 1
ATOM 1394 C C . VAL A 1 179 ? 12.704 -26.472 -8.537 1 98.68 179 VAL A C 1
ATOM 1396 O O . VAL A 1 179 ? 13.774 -26.538 -9.146 1 98.68 179 VAL A O 1
ATOM 1399 N N . ASN A 1 180 ? 11.554 -26.283 -9.142 1 98.51 180 ASN A N 1
ATOM 1400 C CA . ASN A 1 180 ? 11.438 -26.027 -10.574 1 98.51 180 ASN A CA 1
ATOM 1401 C C . ASN A 1 180 ? 11.484 -24.533 -10.882 1 98.51 180 ASN A C 1
ATOM 1403 O O . ASN A 1 180 ? 10.635 -23.772 -10.413 1 98.51 180 ASN A O 1
ATOM 1407 N N . THR A 1 181 ? 12.454 -24.127 -11.65 1 98.18 181 THR A N 1
ATOM 1408 C CA . THR A 1 181 ? 12.623 -22.707 -11.941 1 98.18 181 THR A CA 1
ATOM 1409 C C . THR A 1 181 ? 12.407 -22.43 -13.426 1 98.18 181 THR A C 1
ATOM 1411 O O . THR A 1 181 ? 12.991 -23.101 -14.279 1 98.18 181 THR A O 1
ATOM 1414 N N . GLU A 1 182 ? 11.558 -21.49 -13.715 1 98.48 182 GLU A N 1
ATOM 1415 C CA . GLU A 1 182 ? 11.287 -21.015 -15.068 1 98.48 182 GLU A CA 1
ATOM 1416 C C . GLU A 1 182 ? 11.565 -19.52 -15.194 1 98.48 182 GLU A C 1
ATOM 1418 O O . GLU A 1 182 ? 11.49 -18.784 -14.208 1 98.48 182 GLU A O 1
ATOM 1423 N N . PHE A 1 183 ? 11.863 -19.071 -16.425 1 97.83 183 PHE A N 1
ATOM 1424 C CA . PHE A 1 183 ? 12.263 -17.687 -16.645 1 97.83 183 PHE A CA 1
ATOM 1425 C C . PHE A 1 183 ? 11.429 -17.053 -17.753 1 97.83 183 PHE A C 1
ATOM 1427 O O . PHE A 1 183 ? 11.19 -17.674 -18.79 1 97.83 183 PHE A O 1
ATOM 1434 N N . THR A 1 184 ? 10.996 -15.803 -17.49 1 97.91 184 THR A N 1
ATOM 1435 C CA . THR A 1 184 ? 10.214 -15.084 -18.49 1 97.91 184 THR A CA 1
ATOM 1436 C C . THR A 1 184 ? 11.116 -14.209 -19.355 1 97.91 184 THR A C 1
ATOM 1438 O O . THR A 1 184 ? 10.696 -13.728 -20.41 1 97.91 184 THR A O 1
ATOM 1441 N N . ASP A 1 185 ? 12.318 -13.878 -18.849 1 95.07 185 ASP A N 1
ATOM 1442 C CA . ASP A 1 185 ? 13.282 -12.96 -19.446 1 95.07 185 ASP A CA 1
ATOM 1443 C C . ASP A 1 185 ? 12.716 -11.544 -19.525 1 95.07 185 ASP A C 1
ATOM 1445 O O . ASP A 1 185 ? 13.065 -10.779 -20.427 1 95.07 185 ASP A O 1
ATOM 1449 N N . HIS A 1 186 ? 11.778 -11.271 -18.783 1 94.45 186 HIS A N 1
ATOM 1450 C CA . HIS A 1 186 ? 11.138 -9.962 -18.722 1 94.45 186 HIS A CA 1
ATOM 1451 C C . HIS A 1 186 ? 10.453 -9.745 -17.377 1 94.45 186 HIS A C 1
ATOM 1453 O O . HIS A 1 186 ? 9.844 -10.668 -16.831 1 94.45 186 HIS A O 1
ATOM 1459 N N . TRP A 1 187 ? 10.399 -8.538 -16.893 1 93.8 187 TRP A N 1
ATOM 1460 C CA . TRP A 1 187 ? 9.865 -8.248 -15.566 1 93.8 187 TRP A CA 1
ATOM 1461 C C . TRP A 1 187 ? 8.34 -8.268 -15.575 1 93.8 187 TRP A C 1
ATOM 1463 O O . TRP A 1 187 ? 7.709 -8.447 -14.531 1 93.8 187 TRP A O 1
ATOM 1473 N N . ASP A 1 188 ? 7.688 -8.086 -16.722 1 92.79 188 ASP A N 1
ATOM 1474 C CA . ASP A 1 188 ? 6.267 -7.755 -16.738 1 92.79 188 ASP A CA 1
ATOM 1475 C C . ASP A 1 188 ? 5.512 -8.621 -17.744 1 92.79 188 ASP A C 1
ATOM 1477 O O . ASP A 1 188 ? 4.391 -8.291 -18.137 1 92.79 188 ASP A O 1
ATOM 1481 N N . ASN A 1 189 ? 6.098 -9.671 -18.265 1 95.15 189 ASN A N 1
ATOM 1482 C CA . ASN A 1 189 ? 5.424 -10.514 -19.247 1 95.15 189 ASN A CA 1
ATOM 1483 C C . ASN A 1 189 ? 4.439 -11.472 -18.583 1 95.15 189 ASN A C 1
ATOM 1485 O O . ASN A 1 189 ? 4.763 -12.638 -18.348 1 95.15 189 ASN A O 1
ATOM 1489 N N . GLY A 1 190 ? 3.231 -10.98 -18.395 1 96.05 190 GLY A N 1
ATOM 1490 C CA . GLY A 1 190 ? 2.201 -11.737 -17.701 1 96.05 190 GLY A CA 1
ATOM 1491 C C . GLY A 1 190 ? 1.761 -12.976 -18.456 1 96.05 190 GLY A C 1
ATOM 1492 O O . GLY A 1 190 ? 1.55 -14.033 -17.856 1 96.05 190 GLY A O 1
ATOM 1493 N N . ASN A 1 191 ? 1.655 -12.9 -19.753 1 96.6 191 ASN A N 1
ATOM 1494 C CA . ASN A 1 191 ? 1.241 -14.041 -20.563 1 96.6 191 ASN A CA 1
ATOM 1495 C C . ASN A 1 191 ? 2.229 -15.198 -20.446 1 96.6 191 ASN A C 1
ATOM 1497 O O . ASN A 1 191 ? 1.827 -16.345 -20.24 1 96.6 191 ASN A O 1
ATOM 1501 N N . GLU A 1 192 ? 3.464 -14.868 -20.618 1 98.14 192 GLU A N 1
ATOM 1502 C CA . GLU A 1 192 ? 4.487 -15.902 -20.498 1 98.14 192 GLU A CA 1
ATOM 1503 C C . GLU A 1 192 ? 4.519 -16.487 -19.089 1 98.14 192 GLU A C 1
ATOM 1505 O O . GLU A 1 192 ? 4.673 -17.698 -18.917 1 98.14 192 GLU A O 1
ATOM 1510 N N . ALA A 1 193 ? 4.351 -15.657 -18.098 1 98.72 193 ALA A N 1
ATOM 1511 C CA . ALA A 1 193 ? 4.378 -16.12 -16.713 1 98.72 193 ALA A CA 1
ATOM 1512 C C . ALA A 1 193 ? 3.236 -17.094 -16.438 1 98.72 193 ALA A C 1
ATOM 1514 O O . ALA A 1 193 ? 3.424 -18.102 -15.752 1 98.72 193 ALA A O 1
ATOM 1515 N N . LEU A 1 194 ? 2.081 -16.821 -16.946 1 98.43 194 LEU A N 1
ATOM 1516 C CA . LEU A 1 194 ? 0.932 -17.699 -16.756 1 98.43 194 LEU A CA 1
ATOM 1517 C C . LEU A 1 194 ? 1.143 -19.031 -17.469 1 98.43 194 LEU A C 1
ATOM 1519 O O . LEU A 1 194 ? 0.763 -20.084 -16.951 1 98.43 194 LEU A O 1
ATOM 1523 N N . HIS A 1 195 ? 1.728 -18.929 -18.634 1 98.67 195 HIS A N 1
ATOM 1524 C CA . HIS A 1 195 ? 2.062 -20.151 -19.356 1 98.67 195 HIS A CA 1
ATOM 1525 C C . HIS A 1 195 ? 3.029 -21.017 -18.556 1 98.67 195 HIS A C 1
ATOM 1527 O O . HIS A 1 195 ? 2.824 -22.226 -18.425 1 98.67 195 HIS A O 1
ATOM 1533 N N . LEU A 1 196 ? 4.03 -20.427 -18.05 1 98.85 196 LEU A N 1
ATOM 1534 C CA . LEU A 1 196 ? 5.025 -21.143 -17.259 1 98.85 196 LEU A CA 1
ATOM 1535 C C . LEU A 1 196 ? 4.404 -21.709 -15.987 1 98.85 196 LEU A C 1
ATOM 1537 O O . LEU A 1 196 ? 4.776 -22.797 -15.54 1 98.85 196 LEU A O 1
ATOM 1541 N N . TYR A 1 197 ? 3.486 -21.02 -15.381 1 98.81 197 TYR A N 1
ATOM 1542 C CA . TYR A 1 197 ? 2.784 -21.516 -14.202 1 98.81 197 TYR A CA 1
ATOM 1543 C C . TYR A 1 197 ? 2.025 -22.799 -14.519 1 98.81 197 TYR A C 1
ATOM 1545 O O . TYR A 1 197 ? 2.069 -23.76 -13.748 1 98.81 197 TYR A O 1
ATOM 1553 N N . GLU A 1 198 ? 1.348 -22.775 -15.628 1 98.7 198 GLU A N 1
ATOM 1554 C CA . GLU A 1 198 ? 0.61 -23.971 -16.023 1 98.7 198 GLU A CA 1
ATOM 1555 C C . GLU A 1 198 ? 1.543 -25.169 -16.178 1 98.7 198 GLU A C 1
ATOM 1557 O O . GLU A 1 198 ? 1.188 -26.291 -15.809 1 98.7 198 GLU A O 1
ATOM 1562 N N . LYS A 1 199 ? 2.66 -24.933 -16.746 1 98.69 199 LYS A N 1
ATOM 1563 C CA . LYS A 1 199 ? 3.664 -25.985 -16.876 1 98.69 199 LYS A CA 1
ATOM 1564 C C . LYS A 1 199 ? 4.086 -26.515 -15.509 1 98.69 199 LYS A C 1
ATOM 1566 O O . LYS A 1 199 ? 4.123 -27.728 -15.292 1 98.69 199 LYS A O 1
ATOM 1571 N N . LEU A 1 200 ? 4.368 -25.628 -14.571 1 98.82 200 LEU A N 1
ATOM 1572 C CA . LEU A 1 200 ? 4.786 -26.009 -13.227 1 98.82 200 LEU A CA 1
ATOM 1573 C C . LEU A 1 200 ? 3.691 -26.802 -12.521 1 98.82 200 LEU A C 1
ATOM 1575 O O . LEU A 1 200 ? 3.973 -27.801 -11.856 1 98.82 200 LEU A O 1
ATOM 1579 N N . LYS A 1 201 ? 2.509 -26.341 -12.639 1 98.59 201 LYS A N 1
ATOM 1580 C CA . LYS A 1 201 ? 1.364 -27.023 -12.042 1 98.59 201 LYS A CA 1
ATOM 1581 C C . LYS A 1 201 ? 1.235 -28.448 -12.573 1 98.59 201 LYS A C 1
ATOM 1583 O O . LYS A 1 201 ? 1.012 -29.385 -11.803 1 98.59 201 LYS A O 1
ATOM 1588 N N . ALA A 1 202 ? 1.387 -28.59 -13.862 1 98.24 202 ALA A N 1
ATOM 1589 C CA . ALA A 1 202 ? 1.301 -29.902 -14.496 1 98.24 202 ALA A CA 1
ATOM 1590 C C . ALA A 1 202 ? 2.402 -30.83 -13.99 1 98.24 202 ALA A C 1
ATOM 1592 O O . ALA A 1 202 ? 2.226 -32.05 -13.952 1 98.24 202 ALA A O 1
ATOM 1593 N N . GLU A 1 203 ? 3.488 -30.267 -13.527 1 97.77 203 GLU A N 1
ATOM 1594 C CA . GLU A 1 203 ? 4.63 -31.039 -13.048 1 97.77 203 GLU A CA 1
ATOM 1595 C C . GLU A 1 203 ? 4.499 -31.352 -11.56 1 97.77 203 GLU A C 1
ATOM 1597 O O . GLU A 1 203 ? 5.387 -31.971 -10.97 1 97.77 203 GLU A O 1
ATOM 1602 N N . GLY A 1 204 ? 3.43 -30.846 -10.99 1 98.24 204 GLY A N 1
ATOM 1603 C CA . GLY A 1 204 ? 3.141 -31.252 -9.624 1 98.24 204 GLY A CA 1
ATOM 1604 C C . GLY A 1 204 ? 3.507 -30.196 -8.597 1 98.24 204 GLY A C 1
ATOM 1605 O O . GLY A 1 204 ? 3.386 -30.426 -7.392 1 98.24 204 GLY A O 1
ATOM 1606 N N . THR A 1 205 ? 3.85 -28.992 -9.044 1 98.73 205 THR A N 1
ATOM 1607 C CA . THR A 1 205 ? 4.193 -27.887 -8.156 1 98.73 205 THR A CA 1
ATOM 1608 C C . THR A 1 205 ? 2.964 -27.409 -7.388 1 98.73 205 THR A C 1
ATOM 1610 O O . THR A 1 205 ? 1.909 -27.172 -7.98 1 98.73 205 THR A O 1
ATOM 1613 N N . ASP A 1 206 ? 3.192 -27.229 -6.016 1 98.82 206 ASP A N 1
ATOM 1614 C CA . ASP A 1 206 ? 2.013 -26.848 -5.244 1 98.82 206 ASP A CA 1
ATOM 1615 C C . ASP A 1 206 ? 2.245 -25.536 -4.499 1 98.82 206 ASP A C 1
ATOM 1617 O O . ASP A 1 206 ? 1.319 -24.982 -3.903 1 98.82 206 ASP A O 1
ATOM 1621 N N . VAL A 1 207 ? 3.407 -24.957 -4.444 1 98.94 207 VAL A N 1
ATOM 1622 C CA . VAL A 1 207 ? 3.736 -23.616 -3.973 1 98.94 207 VAL A CA 1
ATOM 1623 C C . VAL A 1 207 ? 4.596 -22.899 -5.012 1 98.94 207 VAL A C 1
ATOM 1625 O O . VAL A 1 207 ? 5.613 -23.433 -5.461 1 98.94 207 VAL A O 1
ATOM 1628 N N . VAL A 1 208 ? 4.207 -21.687 -5.436 1 98.95 208 VAL A N 1
ATOM 1629 C CA . VAL A 1 208 ? 4.894 -20.998 -6.524 1 98.95 208 VAL A CA 1
ATOM 1630 C C . VAL A 1 208 ? 5.301 -19.597 -6.074 1 98.95 208 VAL A C 1
ATOM 1632 O O . VAL A 1 208 ? 4.531 -18.906 -5.404 1 98.95 208 VAL A O 1
ATOM 1635 N N . TYR A 1 209 ? 6.482 -19.191 -6.369 1 98.89 209 TYR A N 1
ATOM 1636 C CA . TYR A 1 209 ? 7.053 -17.868 -6.137 1 98.89 209 TYR A CA 1
ATOM 1637 C C . TYR A 1 209 ? 7.163 -17.086 -7.44 1 98.89 209 TYR A C 1
ATOM 1639 O O . TYR A 1 209 ? 8.163 -17.193 -8.154 1 98.89 209 TYR A O 1
ATOM 1647 N N . PRO A 1 210 ? 6.118 -16.296 -7.8 1 98.8 210 PRO A N 1
ATOM 1648 C CA . PRO A 1 210 ? 6.218 -15.462 -9 1 98.8 210 PRO A CA 1
ATOM 1649 C C . PRO A 1 210 ? 7.039 -14.195 -8.772 1 98.8 210 PRO A C 1
ATOM 1651 O O . PRO A 1 210 ? 6.495 -13.168 -8.357 1 98.8 210 PRO A O 1
ATOM 1654 N N . ALA A 1 211 ? 8.261 -14.274 -9.165 1 98.04 211 ALA A N 1
ATOM 1655 C CA . ALA A 1 211 ? 9.228 -13.231 -8.83 1 98.04 211 ALA A CA 1
ATOM 1656 C C . ALA A 1 211 ? 9.401 -12.252 -9.988 1 98.04 211 ALA A C 1
ATOM 1658 O O . ALA A 1 211 ? 10.508 -12.08 -10.503 1 98.04 211 ALA A O 1
ATOM 1659 N N . GLY A 1 212 ? 8.364 -11.583 -10.283 1 96.37 212 GLY A N 1
ATOM 1660 C CA . GLY A 1 212 ? 8.358 -10.5 -11.253 1 96.37 212 GLY A CA 1
ATOM 1661 C C . GLY A 1 212 ? 7.499 -9.323 -10.828 1 96.37 212 GLY A C 1
ATOM 1662 O O . GLY A 1 212 ? 6.712 -9.43 -9.885 1 96.37 212 GLY A O 1
ATOM 1663 N N . ASP A 1 213 ? 7.66 -8.244 -11.497 1 94.43 213 ASP A N 1
ATOM 1664 C CA . ASP A 1 213 ? 6.986 -7.013 -11.094 1 94.43 213 ASP A CA 1
ATOM 1665 C C . ASP A 1 213 ? 5.566 -6.957 -11.651 1 94.43 213 ASP A C 1
ATOM 1667 O O . ASP A 1 213 ? 4.61 -6.725 -10.908 1 94.43 213 ASP A O 1
ATOM 1671 N N . GLY A 1 214 ? 5.473 -7.215 -12.887 1 93.62 214 GLY A N 1
ATOM 1672 C CA . GLY A 1 214 ? 4.205 -6.983 -13.56 1 93.62 214 GLY A CA 1
ATOM 1673 C C . GLY A 1 214 ? 3.315 -8.21 -13.594 1 93.62 214 GLY A C 1
ATOM 1674 O O . GLY A 1 214 ? 2.149 -8.127 -13.986 1 93.62 214 GLY A O 1
ATOM 1675 N N . TYR A 1 215 ? 3.832 -9.358 -13.106 1 96.37 215 TYR A N 1
ATOM 1676 C CA . TYR A 1 215 ? 3.022 -10.552 -13.319 1 96.37 215 TYR A CA 1
ATOM 1677 C C . TYR A 1 215 ? 2.769 -11.281 -12.005 1 96.37 215 TYR A C 1
ATOM 1679 O O . TYR A 1 215 ? 2.02 -12.26 -11.964 1 96.37 215 TYR A O 1
ATOM 1687 N N . ASN A 1 216 ? 3.336 -10.816 -10.895 1 97.61 216 ASN A N 1
ATOM 1688 C CA . ASN A 1 216 ? 3.095 -11.528 -9.645 1 97.61 216 ASN A CA 1
ATOM 1689 C C . ASN A 1 216 ? 1.616 -11.52 -9.27 1 97.61 216 ASN A C 1
ATOM 1691 O O . ASN A 1 216 ? 1.078 -12.536 -8.828 1 97.61 216 ASN A O 1
ATOM 1695 N N . VAL A 1 217 ? 0.909 -10.437 -9.543 1 95.15 217 VAL A N 1
ATOM 1696 C CA . VAL A 1 217 ? -0.496 -10.331 -9.167 1 95.15 217 VAL A CA 1
ATOM 1697 C C . VAL A 1 217 ? -1.332 -11.289 -10.014 1 95.15 217 VAL A C 1
ATOM 1699 O O . VAL A 1 217 ? -2.009 -12.17 -9.479 1 95.15 217 VAL A O 1
ATOM 1702 N N . PRO A 1 218 ? -1.23 -11.259 -11.363 1 95.04 218 PRO A N 1
ATOM 1703 C CA . PRO A 1 218 ? -2.06 -12.195 -12.125 1 95.04 218 PRO A CA 1
ATOM 1704 C C . PRO A 1 218 ? -1.682 -13.654 -11.879 1 95.04 218 PRO A C 1
ATOM 1706 O O . PRO A 1 218 ? -2.55 -14.53 -11.887 1 95.04 218 PRO A O 1
ATOM 1709 N N . VAL A 1 219 ? -0.471 -13.975 -11.625 1 98.15 219 VAL A N 1
ATOM 1710 C CA . VAL A 1 219 ? -0.069 -15.355 -11.373 1 98.15 219 VAL A CA 1
ATOM 1711 C C . VAL A 1 219 ? -0.624 -15.818 -10.028 1 98.15 219 VAL A C 1
ATOM 1713 O O . VAL A 1 219 ? -1.139 -16.932 -9.913 1 98.15 219 VAL A O 1
ATOM 1716 N N . ILE A 1 220 ? -0.554 -15.004 -8.988 1 98.16 220 ILE A N 1
ATOM 1717 C CA . ILE A 1 220 ? -1.085 -15.367 -7.678 1 98.16 220 ILE A CA 1
ATOM 1718 C C . ILE A 1 220 ? -2.595 -15.576 -7.773 1 98.16 220 ILE A C 1
ATOM 1720 O O . ILE A 1 220 ? -3.146 -16.472 -7.13 1 98.16 220 ILE A O 1
ATOM 1724 N N . GLN A 1 221 ? -3.184 -14.806 -8.598 1 96.26 221 GLN A N 1
ATOM 1725 C CA . GLN A 1 221 ? -4.62 -14.969 -8.801 1 96.26 221 GLN A CA 1
ATOM 1726 C C . GLN A 1 221 ? -4.939 -16.338 -9.397 1 96.26 221 GLN A C 1
ATOM 1728 O O . GLN A 1 221 ? -5.884 -17.003 -8.966 1 96.26 221 GLN A O 1
ATOM 1733 N N . GLN A 1 222 ? -4.149 -16.729 -10.367 1 96.92 222 GLN A N 1
ATOM 1734 C CA . GLN A 1 222 ? -4.353 -18.047 -10.959 1 96.92 222 GLN A CA 1
ATOM 1735 C C . GLN A 1 222 ? -4.037 -19.155 -9.958 1 96.92 222 GLN A C 1
ATOM 1737 O O . GLN A 1 222 ? -4.741 -20.165 -9.899 1 96.92 222 GLN A O 1
ATOM 1742 N N . ILE A 1 223 ? -3.046 -18.976 -9.163 1 98.18 223 ILE A N 1
ATOM 1743 C CA . ILE A 1 223 ? -2.67 -19.93 -8.126 1 98.18 223 ILE A CA 1
ATOM 1744 C C . ILE A 1 223 ? -3.838 -20.133 -7.163 1 98.18 223 ILE A C 1
ATOM 1746 O O . ILE A 1 223 ? -4.157 -21.266 -6.795 1 98.18 223 ILE A O 1
ATOM 1750 N N . LYS A 1 224 ? -4.392 -19.116 -6.749 1 96.54 224 LYS A N 1
ATOM 1751 C CA . LYS A 1 224 ? -5.536 -19.162 -5.843 1 96.54 224 LYS A CA 1
ATOM 1752 C C . LYS A 1 224 ? -6.688 -19.955 -6.452 1 96.54 224 LYS A C 1
ATOM 1754 O O . LYS A 1 224 ? -7.292 -20.796 -5.783 1 96.54 224 LYS A O 1
ATOM 1759 N N . LYS A 1 225 ? -6.94 -19.745 -7.731 1 93.94 225 LYS A N 1
ATOM 1760 C CA . LYS A 1 225 ? -8.005 -20.448 -8.44 1 93.94 225 LYS A CA 1
ATOM 1761 C C . LYS A 1 225 ? -7.762 -21.955 -8.444 1 93.94 225 LYS A C 1
ATOM 1763 O O . LYS A 1 225 ? -8.71 -22.742 -8.403 1 93.94 225 LYS A O 1
ATOM 1768 N N . ASP A 1 226 ? -6.575 -22.257 -8.488 1 96.69 226 ASP A N 1
ATOM 1769 C CA . ASP A 1 226 ? -6.216 -23.669 -8.586 1 96.69 226 ASP A CA 1
ATOM 1770 C C . ASP A 1 226 ? -6.079 -24.298 -7.202 1 96.69 226 ASP A C 1
ATOM 1772 O O . ASP A 1 226 ? -5.735 -25.476 -7.081 1 96.69 226 ASP A O 1
ATOM 1776 N N . GLY A 1 227 ? -6.311 -23.531 -6.146 1 96.41 227 GLY A N 1
ATOM 1777 C CA . GLY A 1 227 ? -6.265 -24.048 -4.788 1 96.41 227 GLY A CA 1
ATOM 1778 C C . GLY A 1 227 ? -4.857 -24.344 -4.309 1 96.41 227 GLY A C 1
ATOM 1779 O O . GLY A 1 227 ? -4.65 -25.238 -3.486 1 96.41 227 GLY A O 1
ATOM 1780 N N . LEU A 1 228 ? -3.905 -23.614 -4.908 1 98.49 228 LEU A N 1
ATOM 1781 C CA . LEU A 1 228 ? -2.499 -23.795 -4.566 1 98.49 228 LEU A CA 1
ATOM 1782 C C . LEU A 1 228 ? -1.969 -22.595 -3.789 1 98.49 228 LEU A C 1
ATOM 1784 O O . LEU A 1 228 ? -2.744 -21.74 -3.353 1 98.49 228 LEU A O 1
ATOM 1788 N N . TYR A 1 229 ? -0.644 -22.554 -3.496 1 98.85 229 TYR A N 1
ATOM 1789 C CA . TYR A 1 229 ? -0.09 -21.541 -2.605 1 98.85 229 TYR A CA 1
ATOM 1790 C C . TYR A 1 229 ? 0.944 -20.686 -3.327 1 98.85 229 TYR A C 1
ATOM 1792 O O . TYR A 1 229 ? 1.532 -21.119 -4.321 1 98.85 229 TYR A O 1
ATOM 1800 N N . ALA A 1 230 ? 1.109 -19.48 -2.826 1 98.9 230 ALA A N 1
ATOM 1801 C CA . ALA A 1 230 ? 2.059 -18.54 -3.417 1 98.9 230 ALA A CA 1
ATOM 1802 C C . ALA A 1 230 ? 2.944 -17.909 -2.346 1 98.9 230 ALA A C 1
ATOM 1804 O O . ALA A 1 230 ? 2.543 -17.799 -1.186 1 98.9 230 ALA A O 1
ATOM 1805 N N . ILE A 1 231 ? 4.151 -17.546 -2.679 1 98.95 231 ILE A N 1
ATOM 1806 C CA . ILE A 1 231 ? 4.978 -16.571 -1.976 1 98.95 231 ILE A CA 1
ATOM 1807 C C . ILE A 1 231 ? 4.91 -15.225 -2.692 1 98.95 231 ILE A C 1
ATOM 1809 O O . ILE A 1 231 ? 5.217 -15.132 -3.883 1 98.95 231 ILE A O 1
ATOM 1813 N N . GLY A 1 232 ? 4.467 -14.21 -1.984 1 98.7 232 GLY A N 1
ATOM 1814 C CA . GLY A 1 232 ? 4.352 -12.891 -2.585 1 98.7 232 GLY A CA 1
ATOM 1815 C C . GLY A 1 232 ? 5.694 -12.236 -2.851 1 98.7 232 GLY A C 1
ATOM 1816 O O . GLY A 1 232 ? 6.704 -12.612 -2.252 1 98.7 232 GLY A O 1
ATOM 1817 N N . TYR A 1 233 ? 5.694 -11.155 -3.672 1 98.16 233 TYR A N 1
ATOM 1818 C CA . TYR A 1 233 ? 6.936 -10.574 -4.169 1 98.16 233 TYR A CA 1
ATOM 1819 C C . TYR A 1 233 ? 6.893 -9.052 -4.1 1 98.16 233 TYR A C 1
ATOM 1821 O O . TYR A 1 233 ? 5.94 -8.43 -4.574 1 98.16 233 TYR A O 1
ATOM 1829 N N . VAL A 1 234 ? 7.843 -8.454 -3.506 1 97.48 234 VAL A N 1
ATOM 1830 C CA . VAL A 1 234 ? 8.221 -7.046 -3.444 1 97.48 234 VAL A CA 1
ATOM 1831 C C . VAL A 1 234 ? 7.29 -6.302 -2.489 1 97.48 234 VAL A C 1
ATOM 1833 O O . VAL A 1 234 ? 7.743 -5.496 -1.672 1 97.48 234 VAL A O 1
ATOM 1836 N N . ALA A 1 235 ? 6.068 -6.581 -2.571 1 95.92 235 ALA A N 1
ATOM 1837 C CA . ALA A 1 235 ? 5.074 -5.928 -1.723 1 95.92 235 ALA A CA 1
ATOM 1838 C C . ALA A 1 235 ? 4.302 -6.951 -0.895 1 95.92 235 ALA A C 1
ATOM 1840 O O . ALA A 1 235 ? 4.341 -8.149 -1.183 1 95.92 235 ALA A O 1
ATOM 1841 N N . GLU A 1 236 ? 3.661 -6.412 0.234 1 95.09 236 GLU A N 1
ATOM 1842 C CA . GLU A 1 236 ? 2.708 -7.238 0.97 1 95.09 236 GLU A CA 1
ATOM 1843 C C . GLU A 1 236 ? 1.504 -7.595 0.103 1 95.09 236 GLU A C 1
ATOM 1845 O O . GLU A 1 236 ? 0.77 -6.712 -0.344 1 95.09 236 GLU A O 1
ATOM 1850 N N . GLN A 1 237 ? 1.328 -8.92 -0.129 1 96.9 237 GLN A N 1
ATOM 1851 C CA . GLN A 1 237 ? 0.312 -9.287 -1.11 1 96.9 237 GLN A CA 1
ATOM 1852 C C . GLN A 1 237 ? -0.722 -10.233 -0.504 1 96.9 237 GLN A C 1
ATOM 1854 O O . GLN A 1 237 ? -1.431 -10.933 -1.23 1 96.9 237 GLN A O 1
ATOM 1859 N N . SER A 1 238 ? -0.853 -10.253 0.839 1 94.3 238 SER A N 1
ATOM 1860 C CA . SER A 1 238 ? -1.855 -11.078 1.505 1 94.3 238 SER A CA 1
ATOM 1861 C C . SER A 1 238 ? -3.268 -10.653 1.117 1 94.3 238 SER A C 1
ATOM 1863 O O . SER A 1 238 ? -4.212 -11.436 1.238 1 94.3 238 SER A O 1
ATOM 1865 N N . TYR A 1 239 ? -3.424 -9.431 0.601 1 89.47 239 TYR A N 1
ATOM 1866 C CA . TYR A 1 239 ? -4.732 -8.934 0.188 1 89.47 239 TYR A CA 1
ATOM 1867 C C . TYR A 1 239 ? -5.278 -9.743 -0.982 1 89.47 239 TYR A C 1
ATOM 1869 O O . TYR A 1 239 ? -6.486 -9.744 -1.233 1 89.47 239 TYR A O 1
ATOM 1877 N N . LEU A 1 240 ? -4.407 -10.498 -1.661 1 94.78 240 LEU A N 1
ATOM 1878 C CA . LEU A 1 240 ? -4.833 -11.334 -2.778 1 94.78 240 LEU A CA 1
ATOM 1879 C C . LEU A 1 240 ? -5.4 -12.659 -2.281 1 94.78 240 LEU A C 1
ATOM 1881 O O . LEU A 1 240 ? -6.055 -13.381 -3.035 1 94.78 240 LEU A O 1
ATOM 1885 N N . GLY A 1 241 ? -5.145 -13.015 -1.039 1 93.57 241 GLY A N 1
ATOM 1886 C CA . GLY A 1 241 ? -5.676 -14.214 -0.41 1 93.57 241 GLY A CA 1
ATOM 1887 C C . GLY A 1 241 ? -4.853 -14.68 0.776 1 93.57 241 GLY A C 1
ATOM 1888 O O . GLY A 1 241 ? -3.766 -15.236 0.604 1 93.57 241 GLY A O 1
ATOM 1889 N N . LYS A 1 242 ? -5.364 -14.607 1.948 1 91.22 242 LYS A N 1
ATOM 1890 C CA . LYS A 1 242 ? -4.606 -14.937 3.151 1 91.22 242 LYS A CA 1
ATOM 1891 C C . LYS A 1 242 ? -4.347 -16.438 3.244 1 91.22 242 LYS A C 1
ATOM 1893 O O . LYS A 1 242 ? -3.417 -16.872 3.927 1 91.22 242 LYS A O 1
ATOM 1898 N N . ASN A 1 243 ? -5.187 -17.225 2.54 1 95.62 243 ASN A N 1
ATOM 1899 C CA . ASN A 1 243 ? -4.999 -18.672 2.541 1 95.62 243 ASN A CA 1
ATOM 1900 C C . ASN A 1 243 ? -4.238 -19.14 1.303 1 95.62 243 ASN A C 1
ATOM 1902 O O . ASN A 1 243 ? -4.059 -20.341 1.097 1 95.62 243 ASN A O 1
ATOM 1906 N N . THR A 1 244 ? -3.893 -18.178 0.462 1 97.65 244 THR A N 1
ATOM 1907 C CA . THR A 1 244 ? -3.142 -18.486 -0.75 1 97.65 244 THR A CA 1
ATOM 1908 C C . THR A 1 244 ? -1.7 -18.002 -0.63 1 97.65 244 THR A C 1
ATOM 1910 O O . THR A 1 244 ? -0.763 -18.748 -0.922 1 97.65 244 THR A O 1
ATOM 1913 N N . VAL A 1 245 ? -1.62 -16.721 -0.238 1 98.46 245 VAL A N 1
ATOM 1914 C CA . VAL A 1 245 ? -0.293 -16.142 -0.054 1 98.46 245 VAL A CA 1
ATOM 1915 C C . VAL A 1 245 ? 0.252 -16.524 1.321 1 98.46 245 VAL A C 1
ATOM 1917 O O . VAL A 1 245 ? -0.21 -16.011 2.343 1 98.46 245 VAL A O 1
ATOM 1920 N N . LEU A 1 246 ? 1.261 -17.321 1.325 1 98.92 246 LEU A N 1
ATOM 1921 C CA . LEU A 1 246 ? 1.786 -17.868 2.571 1 98.92 246 LEU A CA 1
ATOM 1922 C C . LEU A 1 246 ? 2.582 -16.815 3.334 1 98.92 246 LEU A C 1
ATOM 1924 O O . LEU A 1 246 ? 2.638 -16.844 4.565 1 98.92 246 LEU A O 1
ATOM 1928 N N . THR A 1 247 ? 3.224 -15.972 2.661 1 98.84 247 THR A N 1
ATOM 1929 C CA . THR A 1 247 ? 3.909 -14.747 3.058 1 98.84 247 THR A CA 1
ATOM 1930 C C . THR A 1 247 ? 4.387 -13.973 1.833 1 98.84 247 THR A C 1
ATOM 1932 O O . THR A 1 247 ? 4.084 -14.347 0.698 1 98.84 247 THR A O 1
ATOM 1935 N N . SER A 1 248 ? 5.071 -12.884 2.024 1 98.74 248 SER A N 1
ATOM 1936 C CA . SER A 1 248 ? 5.629 -12.102 0.926 1 98.74 248 SER A CA 1
ATOM 1937 C C . SER A 1 248 ? 7.078 -11.716 1.202 1 98.74 248 SER A C 1
ATOM 1939 O O . SER A 1 248 ? 7.461 -11.508 2.355 1 98.74 248 SER A O 1
ATOM 1941 N N . THR A 1 249 ? 7.886 -11.71 0.177 1 98.47 249 THR A N 1
ATOM 1942 C CA . THR A 1 249 ? 9.187 -11.052 0.23 1 98.47 249 THR A CA 1
ATOM 1943 C C . THR A 1 249 ? 9.05 -9.559 -0.054 1 98.47 249 THR A C 1
ATOM 1945 O O . THR A 1 249 ? 8.702 -9.163 -1.168 1 98.47 249 THR A O 1
ATOM 1948 N N . VAL A 1 250 ? 9.291 -8.767 0.892 1 97.88 250 VAL A N 1
ATOM 1949 C CA . VAL A 1 250 ? 8.948 -7.351 0.799 1 97.88 250 VAL A CA 1
ATOM 1950 C C . VAL A 1 250 ? 10.222 -6.517 0.692 1 97.88 250 VAL A C 1
ATOM 1952 O O . VAL A 1 250 ? 11.169 -6.718 1.455 1 97.88 250 VAL A O 1
ATOM 1955 N N . GLN A 1 251 ? 10.247 -5.643 -0.234 1 97.25 251 GLN A N 1
ATOM 1956 C CA . GLN A 1 251 ? 11.33 -4.684 -0.424 1 97.25 251 GLN A CA 1
ATOM 1957 C C . GLN A 1 251 ? 10.84 -3.254 -0.216 1 97.25 251 GLN A C 1
ATOM 1959 O O . GLN A 1 251 ? 9.982 -2.772 -0.958 1 97.25 251 GLN A O 1
ATOM 1964 N N . ASN A 1 252 ? 11.337 -2.61 0.76 1 96.35 252 ASN A N 1
ATOM 1965 C CA . ASN A 1 252 ? 11.008 -1.225 1.08 1 96.35 252 ASN A CA 1
ATOM 1966 C C . ASN A 1 252 ? 12.006 -0.253 0.456 1 96.35 252 ASN A C 1
ATOM 1968 O O . ASN A 1 252 ? 12.694 0.479 1.168 1 96.35 252 ASN A O 1
ATOM 1972 N N . VAL A 1 253 ? 11.975 -0.182 -0.817 1 97.35 253 VAL A N 1
ATOM 1973 C CA . VAL A 1 253 ? 12.905 0.66 -1.561 1 97.35 253 VAL A CA 1
ATOM 1974 C C . VAL A 1 253 ? 12.674 2.127 -1.204 1 97.35 253 VAL A C 1
ATOM 1976 O O . VAL A 1 253 ? 13.601 2.939 -1.258 1 97.35 253 VAL A O 1
ATOM 1979 N N . ASP A 1 254 ? 11.471 2.477 -0.844 1 95.63 254 ASP A N 1
ATOM 1980 C CA . ASP A 1 254 ? 11.153 3.827 -0.389 1 95.63 254 ASP A CA 1
ATOM 1981 C C . ASP A 1 254 ? 12.053 4.241 0.774 1 95.63 254 ASP A C 1
ATOM 1983 O O . ASP A 1 254 ? 12.556 5.366 0.807 1 95.63 254 ASP A O 1
ATOM 1987 N N . LYS A 1 255 ? 12.281 3.336 1.706 1 95.31 255 LYS A N 1
ATOM 1988 C CA . LYS A 1 255 ? 13.17 3.597 2.834 1 95.31 255 LYS A CA 1
ATOM 1989 C C . LYS A 1 255 ? 14.607 3.807 2.365 1 95.31 255 LYS A C 1
ATOM 1991 O O . LYS A 1 255 ? 15.294 4.714 2.839 1 95.31 255 LYS A O 1
ATOM 1996 N N . ALA A 1 256 ? 15.065 2.991 1.479 1 98.05 256 ALA A N 1
ATOM 1997 C CA . ALA A 1 256 ? 16.421 3.122 0.952 1 98.05 256 ALA A CA 1
ATOM 1998 C C . ALA A 1 256 ? 16.617 4.475 0.273 1 98.05 256 ALA A C 1
ATOM 2000 O O . ALA A 1 256 ? 17.64 5.134 0.472 1 98.05 256 ALA A O 1
ATOM 2001 N N . TYR A 1 257 ? 15.655 4.886 -0.512 1 98.42 257 TYR A N 1
ATOM 2002 C CA . TYR A 1 257 ? 15.739 6.165 -1.209 1 98.42 257 TYR A CA 1
ATOM 2003 C C . TYR A 1 257 ? 15.817 7.321 -0.219 1 98.42 257 TYR A C 1
ATOM 2005 O O . TYR A 1 257 ? 16.573 8.273 -0.426 1 98.42 257 TYR A O 1
ATOM 2013 N N . THR A 1 258 ? 15.088 7.255 0.836 1 96.9 258 THR A N 1
ATOM 2014 C CA . THR A 1 258 ? 15.08 8.317 1.836 1 96.9 258 THR A CA 1
ATOM 2015 C C . THR A 1 258 ? 16.421 8.385 2.562 1 96.9 258 THR A C 1
ATOM 2017 O O . THR A 1 258 ? 16.924 9.475 2.845 1 96.9 258 THR A O 1
ATOM 2020 N N . LEU A 1 259 ? 16.979 7.245 2.838 1 97.18 259 LEU A N 1
ATOM 2021 C CA . LEU A 1 259 ? 18.283 7.199 3.491 1 97.18 259 LEU A CA 1
ATOM 2022 C C . LEU A 1 259 ? 19.358 7.813 2.601 1 97.18 259 LEU A C 1
ATOM 2024 O O . LEU A 1 259 ? 20.2 8.58 3.076 1 97.18 259 LEU A O 1
ATOM 2028 N N . ILE A 1 260 ? 19.313 7.526 1.325 1 98.54 260 ILE A N 1
ATOM 2029 C CA . ILE A 1 260 ? 20.26 8.091 0.37 1 98.54 260 ILE A CA 1
ATOM 2030 C C . ILE A 1 260 ? 20.072 9.604 0.291 1 98.54 260 ILE A C 1
ATOM 2032 O O . ILE A 1 260 ? 21.047 10.359 0.305 1 98.54 260 ILE A O 1
ATOM 2036 N N . ALA A 1 261 ? 18.888 10.047 0.207 1 98.35 261 ALA A N 1
ATOM 2037 C CA . ALA A 1 261 ? 18.59 11.476 0.148 1 98.35 261 ALA A CA 1
ATOM 2038 C C . ALA A 1 261 ? 19.101 12.194 1.394 1 98.35 261 ALA A C 1
ATOM 2040 O O . ALA A 1 261 ? 19.607 13.315 1.308 1 98.35 261 ALA A O 1
ATOM 2041 N N . GLU A 1 262 ? 18.952 11.564 2.528 1 97.38 262 GLU A N 1
ATOM 2042 C CA . GLU A 1 262 ? 19.428 12.153 3.776 1 97.38 262 GLU A CA 1
ATOM 2043 C C . GLU A 1 262 ? 20.939 12.364 3.746 1 97.38 262 GLU A C 1
ATOM 2045 O O . GLU A 1 262 ? 21.428 13.439 4.098 1 97.38 262 GLU A O 1
ATOM 2050 N N . GLN A 1 263 ? 21.618 11.349 3.344 1 98.19 263 GLN A N 1
ATOM 2051 C CA . GLN A 1 263 ? 23.072 11.448 3.26 1 98.19 263 GLN A CA 1
ATOM 2052 C C . GLN A 1 263 ? 23.493 12.52 2.258 1 98.19 263 GLN A C 1
ATOM 2054 O O . GLN A 1 263 ? 24.41 13.299 2.523 1 98.19 263 GLN A O 1
ATOM 2059 N N . TYR A 1 264 ? 22.831 12.552 1.146 1 98.51 264 TYR A N 1
ATOM 2060 C CA . TYR A 1 264 ? 23.131 13.577 0.153 1 98.51 264 TYR A CA 1
ATOM 2061 C C . TYR A 1 264 ? 22.879 14.971 0.715 1 98.51 264 TYR A C 1
ATOM 2063 O O . TYR A 1 264 ? 23.705 15.872 0.552 1 98.51 264 TYR A O 1
ATOM 2071 N N . ASN A 1 265 ? 21.755 15.097 1.345 1 98.15 265 ASN A N 1
ATOM 2072 C CA . ASN A 1 265 ? 21.349 16.389 1.886 1 98.15 265 ASN A CA 1
ATOM 2073 C C . ASN A 1 265 ? 22.349 16.906 2.917 1 98.15 265 ASN A C 1
ATOM 2075 O O . ASN A 1 265 ? 22.596 18.11 2.999 1 98.15 265 ASN A O 1
ATOM 2079 N N . LYS A 1 266 ? 22.953 16.018 3.635 1 97.09 266 LYS A N 1
ATOM 2080 C CA . LYS A 1 266 ? 23.908 16.361 4.686 1 97.09 266 LYS A CA 1
ATOM 2081 C C . LYS A 1 266 ? 25.323 16.476 4.127 1 97.09 266 LYS A C 1
ATOM 2083 O O . LYS A 1 266 ? 26.255 16.835 4.85 1 97.09 266 LYS A O 1
ATOM 2088 N N . GLY A 1 267 ? 25.463 16.102 2.918 1 97.04 267 GLY A N 1
ATOM 2089 C CA . GLY A 1 267 ? 26.782 16.142 2.307 1 97.04 267 GLY A CA 1
ATOM 2090 C C . GLY A 1 267 ? 27.673 14.991 2.735 1 97.04 267 GLY A C 1
ATOM 2091 O O . GLY A 1 267 ? 28.899 15.08 2.641 1 97.04 267 GLY A O 1
ATOM 2092 N N . THR A 1 268 ? 27.036 13.946 3.18 1 97.69 268 THR A N 1
ATOM 2093 C CA . THR A 1 268 ? 27.821 12.833 3.701 1 97.69 268 THR A CA 1
ATOM 2094 C C . THR A 1 268 ? 27.708 11.617 2.786 1 97.69 268 THR A C 1
ATOM 2096 O O . THR A 1 268 ? 28.3 10.57 3.061 1 97.69 268 THR A O 1
ATOM 2099 N N . LEU A 1 269 ? 26.968 11.755 1.704 1 98.17 269 LEU A N 1
ATOM 2100 C CA . LEU A 1 269 ? 26.789 10.626 0.797 1 98.17 269 LEU A CA 1
ATOM 2101 C C . LEU A 1 269 ? 28.108 10.252 0.129 1 98.17 269 LEU A C 1
ATOM 2103 O O . LEU A 1 269 ? 28.77 11.104 -0.467 1 98.17 269 LEU A O 1
ATOM 2107 N N . LYS A 1 270 ? 28.535 9.066 0.352 1 96.64 270 LYS A N 1
ATOM 2108 C CA . LYS A 1 270 ? 29.612 8.486 -0.445 1 96.64 270 LYS A CA 1
ATOM 2109 C C . LYS A 1 270 ? 29.065 7.808 -1.698 1 96.64 270 LYS A C 1
ATOM 2111 O O . LYS A 1 270 ? 28.383 6.785 -1.609 1 96.64 270 LYS A O 1
ATOM 2116 N N . SER A 1 271 ? 29.395 8.361 -2.842 1 94.96 271 SER A N 1
ATOM 2117 C CA . SER A 1 271 ? 28.931 7.748 -4.083 1 94.96 271 SER A CA 1
ATOM 2118 C C . SER A 1 271 ? 29.422 6.309 -4.206 1 94.96 271 SER A C 1
ATOM 2120 O O . SER A 1 271 ? 30.352 5.903 -3.506 1 94.96 271 SER A O 1
ATOM 2122 N N . GLY A 1 272 ? 28.784 5.574 -5.029 1 97.88 272 GLY A N 1
ATOM 2123 C CA . GLY A 1 272 ? 29.091 4.162 -5.183 1 97.88 272 GLY A CA 1
ATOM 2124 C C . GLY A 1 272 ? 27.928 3.255 -4.827 1 97.88 272 GLY A C 1
ATOM 2125 O O . GLY A 1 272 ? 26.773 3.687 -4.834 1 97.88 272 GLY A O 1
ATOM 2126 N N . ASP A 1 273 ? 28.237 2.027 -4.62 1 98.01 273 ASP A N 1
ATOM 2127 C CA . ASP A 1 273 ? 27.217 1.008 -4.391 1 98.01 273 ASP A CA 1
ATOM 2128 C C . ASP A 1 273 ? 26.852 0.918 -2.911 1 98.01 273 ASP A C 1
ATOM 2130 O O . ASP A 1 273 ? 27.733 0.815 -2.054 1 98.01 273 ASP A O 1
ATOM 2134 N N . HIS A 1 274 ? 25.613 1.048 -2.615 1 98.29 274 HIS A N 1
ATOM 2135 C CA . HIS A 1 274 ? 25.061 0.862 -1.278 1 98.29 274 HIS A CA 1
ATOM 2136 C C . HIS A 1 274 ? 24.164 -0.369 -1.219 1 98.29 274 HIS A C 1
ATOM 2138 O O . HIS A 1 274 ? 23.232 -0.502 -2.015 1 98.29 274 HIS A O 1
ATOM 2144 N N . ASN A 1 275 ? 24.431 -1.281 -0.275 1 97 275 ASN A N 1
ATOM 2145 C CA . ASN A 1 275 ? 23.646 -2.497 -0.091 1 97 275 ASN A CA 1
ATOM 2146 C C . ASN A 1 275 ? 22.695 -2.377 1.096 1 97 275 ASN A C 1
ATOM 2148 O O . ASN A 1 275 ? 23.092 -1.926 2.172 1 97 275 ASN A O 1
ATOM 2152 N N . PHE A 1 276 ? 21.461 -2.689 0.882 1 97.3 276 PHE A N 1
ATOM 2153 C CA . PHE A 1 276 ? 20.438 -2.654 1.921 1 97.3 276 PHE A CA 1
ATOM 2154 C C . PHE A 1 276 ? 19.805 -4.028 2.103 1 97.3 276 PHE A C 1
ATOM 2156 O O . PHE A 1 276 ? 19.481 -4.703 1.124 1 97.3 276 PHE A O 1
ATOM 2163 N N . ASP A 1 277 ? 19.641 -4.419 3.341 1 95.85 277 ASP A N 1
ATOM 2164 C CA . ASP A 1 277 ? 19.151 -5.749 3.69 1 95.85 277 ASP A CA 1
ATOM 2165 C C . ASP A 1 277 ? 18.192 -5.687 4.876 1 95.85 277 ASP A C 1
ATOM 2167 O O . ASP A 1 277 ? 17.486 -4.694 5.06 1 95.85 277 ASP A O 1
ATOM 2171 N N . PHE A 1 278 ? 18.013 -6.796 5.655 1 96.81 278 PHE A N 1
ATOM 2172 C CA . PHE A 1 278 ? 17.145 -6.911 6.822 1 96.81 278 PHE A CA 1
ATOM 2173 C C . PHE A 1 278 ? 17.581 -5.944 7.917 1 96.81 278 PHE A C 1
ATOM 2175 O O . PHE A 1 278 ? 16.744 -5.394 8.635 1 96.81 278 PHE A O 1
ATOM 2182 N N . ARG A 1 279 ? 18.808 -5.74 8.014 1 93.8 279 ARG A N 1
ATOM 2183 C CA . ARG A 1 279 ? 19.351 -4.953 9.115 1 93.8 279 ARG A CA 1
ATOM 2184 C C . ARG A 1 279 ? 18.854 -3.512 9.056 1 93.8 279 ARG A C 1
ATOM 2186 O O . ARG A 1 279 ? 18.526 -2.92 10.086 1 93.8 279 ARG A O 1
ATOM 2193 N N . GLU A 1 280 ? 18.792 -2.998 7.844 1 92.62 280 GLU A N 1
ATOM 2194 C CA . GLU A 1 280 ? 18.319 -1.628 7.67 1 92.62 280 GLU A CA 1
ATOM 2195 C C . GLU A 1 280 ? 16.798 -1.577 7.571 1 92.62 280 GLU A C 1
ATOM 2197 O O . GLU A 1 280 ? 16.216 -0.501 7.422 1 92.62 280 GLU A O 1
ATOM 2202 N N . GLY A 1 281 ? 16.171 -2.77 7.566 1 92.59 281 GLY A N 1
ATOM 2203 C CA . GLY A 1 281 ? 14.721 -2.82 7.47 1 92.59 281 GLY A CA 1
ATOM 2204 C C . GLY A 1 281 ? 14.207 -2.58 6.063 1 92.59 281 GLY A C 1
ATOM 2205 O O . GLY A 1 281 ? 13.016 -2.329 5.866 1 92.59 281 GLY A O 1
ATOM 2206 N N . VAL A 1 282 ? 15.047 -2.585 5.099 1 96.55 282 VAL A N 1
ATOM 2207 C CA . VAL A 1 282 ? 14.687 -2.328 3.709 1 96.55 282 VAL A CA 1
ATOM 2208 C C . VAL A 1 282 ? 14.132 -3.602 3.075 1 96.55 282 VAL A C 1
ATOM 2210 O O . VAL A 1 282 ? 13.343 -3.539 2.129 1 96.55 282 VAL A O 1
ATOM 2213 N N . VAL A 1 283 ? 14.551 -4.715 3.609 1 97.13 283 VAL A N 1
ATOM 2214 C CA . VAL A 1 283 ? 13.998 -6.009 3.226 1 97.13 283 VAL A CA 1
ATOM 2215 C C . VAL A 1 283 ? 13.341 -6.67 4.436 1 97.13 283 VAL A C 1
ATOM 2217 O O . VAL A 1 283 ? 13.848 -6.572 5.556 1 97.13 283 VAL A O 1
ATOM 2220 N N . GLU A 1 284 ? 12.211 -7.304 4.221 1 96.97 284 GLU A N 1
ATOM 2221 C CA . GLU A 1 284 ? 11.543 -7.996 5.319 1 96.97 284 GLU A CA 1
ATOM 2222 C C . GLU A 1 284 ? 10.622 -9.097 4.798 1 96.97 284 GLU A C 1
ATOM 2224 O O . GLU A 1 284 ? 10.356 -9.174 3.597 1 96.97 284 GLU A O 1
ATOM 2229 N N . MET A 1 285 ? 10.228 -9.979 5.721 1 98.19 285 MET A N 1
ATOM 2230 C CA . MET A 1 285 ? 9.155 -10.919 5.41 1 98.19 285 MET A CA 1
ATOM 2231 C C . MET A 1 285 ? 7.789 -10.289 5.662 1 98.19 285 MET A C 1
ATOM 2233 O O . MET A 1 285 ? 7.604 -9.573 6.648 1 98.19 285 MET A O 1
ATOM 2237 N N . GLY A 1 286 ? 6.893 -10.489 4.798 1 97.41 286 GLY A N 1
ATOM 2238 C CA . GLY A 1 286 ? 5.524 -10.035 4.986 1 97.41 286 GLY A CA 1
ATOM 2239 C C . GLY A 1 286 ? 4.758 -10.857 6.005 1 97.41 286 GLY A C 1
ATOM 2240 O O . GLY A 1 286 ? 5.337 -11.7 6.693 1 97.41 286 GLY A O 1
ATOM 2241 N N . THR A 1 287 ? 3.454 -10.541 6.111 1 95.63 287 THR A N 1
ATOM 2242 C CA . THR A 1 287 ? 2.552 -11.252 7.01 1 95.63 287 THR A CA 1
ATOM 2243 C C . THR A 1 287 ? 2.449 -12.724 6.62 1 95.63 287 THR A C 1
ATOM 2245 O O . THR A 1 287 ? 2.332 -13.052 5.438 1 95.63 287 THR A O 1
ATOM 2248 N N . PHE A 1 288 ? 2.497 -13.572 7.631 1 98.48 288 PHE A N 1
ATOM 2249 C CA . PHE A 1 288 ? 2.316 -14.996 7.377 1 98.48 288 PHE A CA 1
ATOM 2250 C C . PHE A 1 288 ? 0.836 -15.351 7.313 1 98.48 288 PHE A C 1
ATOM 2252 O O . PHE A 1 288 ? 0.031 -14.82 8.081 1 98.48 288 PHE A O 1
ATOM 2259 N N . SER A 1 289 ? 0.542 -16.222 6.417 1 98.28 289 SER A N 1
ATOM 2260 C CA . SER A 1 289 ? -0.782 -16.832 6.353 1 98.28 289 SER A CA 1
ATOM 2261 C C . SER A 1 289 ? -1.135 -17.525 7.665 1 98.28 289 SER A C 1
ATOM 2263 O O . SER A 1 289 ? -0.263 -18.089 8.329 1 98.28 289 SER A O 1
ATOM 2265 N N . PRO A 1 290 ? -2.421 -17.569 8.01 1 97.07 290 PRO A N 1
ATOM 2266 C CA . PRO A 1 290 ? -2.828 -18.348 9.182 1 97.07 290 PRO A CA 1
ATOM 2267 C C . PRO A 1 290 ? -2.602 -19.847 9.002 1 97.07 290 PRO A C 1
ATOM 2269 O O . PRO A 1 290 ? -2.635 -20.602 9.977 1 97.07 290 PRO A O 1
ATOM 2272 N N . LEU A 1 291 ? -2.397 -20.277 7.762 1 98.4 291 LEU A N 1
ATOM 2273 C CA . LEU A 1 291 ? -2.154 -21.689 7.484 1 98.4 291 LEU A CA 1
ATOM 2274 C C . LEU A 1 291 ? -0.742 -22.089 7.899 1 98.4 291 LEU A C 1
ATOM 2276 O O . LEU A 1 291 ? -0.449 -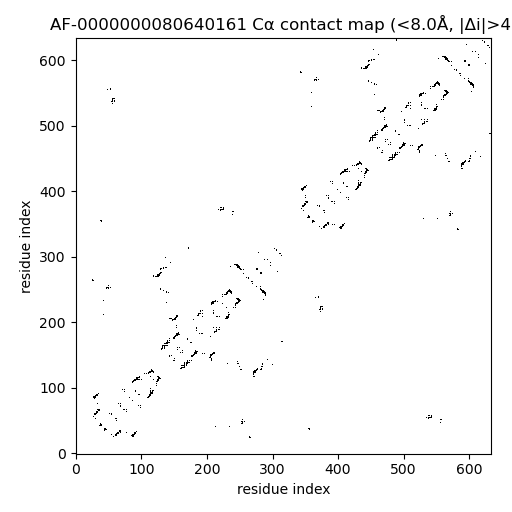23.277 8.052 1 98.4 291 LEU A O 1
ATOM 2280 N N . VAL A 1 292 ? 0.135 -21.116 7.977 1 98.79 292 VAL A N 1
ATOM 2281 C CA . VAL A 1 292 ? 1.495 -21.398 8.422 1 98.79 292 VAL A CA 1
ATOM 2282 C C . VAL A 1 292 ? 1.532 -21.485 9.946 1 98.79 292 VAL A C 1
ATOM 2284 O O . VAL A 1 292 ? 1.203 -20.518 10.638 1 98.79 292 VAL A O 1
ATOM 2287 N N . ASP A 1 293 ? 1.893 -22.566 10.45 1 98.55 293 ASP A N 1
ATOM 2288 C CA . ASP A 1 293 ? 1.806 -22.804 11.888 1 98.55 293 ASP A CA 1
ATOM 2289 C C . ASP A 1 293 ? 2.71 -21.845 12.659 1 98.55 293 ASP A C 1
ATOM 2291 O O . ASP A 1 293 ? 3.771 -21.453 12.168 1 98.55 293 ASP A O 1
ATOM 2295 N N . LYS A 1 294 ? 2.354 -21.499 13.872 1 97.91 294 LYS A N 1
ATOM 2296 C CA . LYS A 1 294 ? 3.025 -20.504 14.705 1 97.91 294 LYS A CA 1
ATOM 2297 C C . LYS A 1 294 ? 4.455 -20.929 15.023 1 97.91 294 LYS A C 1
ATOM 2299 O O . LYS A 1 294 ? 5.354 -20.088 15.106 1 97.91 294 LYS A O 1
ATOM 2304 N N . ALA A 1 295 ? 4.675 -22.179 15.28 1 98.66 295 ALA A N 1
ATOM 2305 C CA . ALA A 1 295 ? 6.018 -22.668 15.582 1 98.66 295 ALA A CA 1
ATOM 2306 C C . ALA A 1 295 ? 6.984 -22.358 14.442 1 98.66 295 ALA A C 1
ATOM 2308 O O . ALA A 1 295 ? 8.129 -21.968 14.679 1 98.66 295 ALA A O 1
ATOM 2309 N N . PHE A 1 296 ? 6.527 -22.585 13.222 1 98.78 296 PHE A N 1
ATOM 2310 C CA . PHE A 1 296 ? 7.375 -22.304 12.07 1 98.78 296 PHE A CA 1
ATOM 2311 C C . PHE A 1 296 ? 7.594 -20.804 11.912 1 98.78 296 PHE A C 1
ATOM 2313 O O . PHE A 1 296 ? 8.697 -20.363 11.581 1 98.78 296 PHE A O 1
ATOM 2320 N N . GLN A 1 297 ? 6.56 -20.013 12.108 1 98.68 297 GLN A N 1
ATOM 2321 C CA . GLN A 1 297 ? 6.711 -18.562 12.081 1 98.68 297 GLN A CA 1
ATOM 2322 C C . GLN A 1 297 ? 7.765 -18.1 13.083 1 98.68 297 GLN A C 1
ATOM 2324 O O . GLN A 1 297 ? 8.594 -17.243 12.769 1 98.68 297 GLN A O 1
ATOM 2329 N N . ASP A 1 298 ? 7.751 -18.639 14.263 1 98.33 298 ASP A N 1
ATOM 2330 C CA . ASP A 1 298 ? 8.737 -18.314 15.29 1 98.33 298 ASP A CA 1
ATOM 2331 C C . ASP A 1 298 ? 10.14 -18.733 14.858 1 98.33 298 ASP A C 1
ATOM 2333 O O . ASP A 1 298 ? 11.112 -18.019 15.11 1 98.33 298 ASP A O 1
ATOM 2337 N N . LYS A 1 299 ? 10.198 -19.898 14.275 1 98.35 299 LYS A N 1
ATOM 2338 C CA . LYS A 1 299 ? 11.479 -20.358 13.745 1 98.35 299 LYS A CA 1
ATOM 2339 C C . LYS A 1 299 ? 12.058 -19.35 12.756 1 98.35 299 LYS A C 1
ATOM 2341 O O . LYS A 1 299 ? 13.236 -18.995 12.842 1 98.35 299 LYS A O 1
ATOM 2346 N N . ILE A 1 300 ? 11.262 -18.89 11.792 1 98.58 300 ILE A N 1
ATOM 2347 C CA . ILE A 1 300 ? 11.711 -17.912 10.807 1 98.58 300 ILE A CA 1
ATOM 2348 C C . ILE A 1 300 ? 12.137 -16.627 11.513 1 98.58 300 ILE A C 1
ATOM 2350 O O . ILE A 1 300 ? 13.171 -16.042 11.18 1 98.58 300 ILE A O 1
ATOM 2354 N N . SER A 1 301 ? 11.324 -16.207 12.439 1 97.76 301 SER A N 1
ATOM 2355 C CA . SER A 1 301 ? 11.636 -14.991 13.183 1 97.76 301 SER A CA 1
ATOM 2356 C C . SER A 1 301 ? 12.988 -15.102 13.881 1 97.76 301 SER A C 1
ATOM 2358 O O . SER A 1 301 ? 13.783 -14.161 13.859 1 97.76 301 SER A O 1
ATOM 2360 N N . ASP A 1 302 ? 13.222 -16.182 14.505 1 97.79 302 ASP A N 1
ATOM 2361 C CA . ASP A 1 302 ? 14.487 -16.409 15.197 1 97.79 302 ASP A CA 1
ATOM 2362 C C . ASP A 1 302 ? 15.655 -16.434 14.213 1 97.79 302 ASP A C 1
ATOM 2364 O O . ASP A 1 302 ? 16.728 -15.9 14.501 1 97.79 302 ASP A O 1
ATOM 2368 N N . LEU A 1 303 ? 15.478 -17.048 13.091 1 98.12 303 LEU A N 1
ATOM 2369 C CA . LEU A 1 303 ? 16.528 -17.115 12.079 1 98.12 303 LEU A CA 1
ATOM 2370 C C . LEU A 1 303 ? 16.827 -15.73 11.514 1 98.12 303 LEU A C 1
ATOM 2372 O O . LEU A 1 303 ? 17.983 -15.409 11.227 1 98.12 303 LEU A O 1
ATOM 2376 N N . VAL A 1 304 ? 15.814 -14.969 11.32 1 97.62 304 VAL A N 1
ATOM 2377 C CA . VAL A 1 304 ? 16.005 -13.604 10.842 1 97.62 304 VAL A CA 1
ATOM 2378 C C . VAL A 1 304 ? 16.817 -12.808 11.862 1 97.62 304 VAL A C 1
ATOM 2380 O O . VAL A 1 304 ? 17.715 -12.048 11.493 1 97.62 304 VAL A O 1
ATOM 2383 N N . LYS A 1 305 ? 16.494 -12.942 13.147 1 96.63 305 LYS A N 1
ATOM 2384 C CA . LYS A 1 305 ? 17.258 -12.282 14.202 1 96.63 305 LYS A CA 1
ATOM 2385 C C . LYS A 1 305 ? 18.728 -12.689 14.153 1 96.63 305 LYS A C 1
ATOM 2387 O O . LYS A 1 305 ? 19.616 -11.84 14.256 1 96.63 305 LYS A O 1
ATOM 2392 N N . THR A 1 306 ? 18.956 -13.964 14.034 1 97.29 306 THR A N 1
ATOM 2393 C CA . THR A 1 306 ? 20.322 -14.469 13.943 1 97.29 306 THR A CA 1
ATOM 2394 C C . THR A 1 306 ? 21.023 -13.914 12.707 1 97.29 306 THR A C 1
ATOM 2396 O O . THR A 1 306 ? 22.18 -13.497 12.778 1 97.29 306 THR A O 1
ATOM 2399 N N . TYR A 1 307 ? 20.341 -13.926 11.602 1 97.43 307 TYR A N 1
ATOM 2400 C CA . TYR A 1 307 ? 20.891 -13.394 10.361 1 97.43 307 TYR A CA 1
ATOM 2401 C C . TYR A 1 307 ? 21.284 -11.93 10.521 1 97.43 307 TYR A C 1
ATOM 2403 O O . TYR A 1 307 ? 22.335 -11.507 10.034 1 97.43 307 TYR A O 1
ATOM 2411 N N . ASN A 1 308 ? 20.413 -11.199 11.157 1 96.18 308 ASN A N 1
ATOM 2412 C CA . ASN A 1 308 ? 20.692 -9.784 11.379 1 96.18 308 ASN A CA 1
ATOM 2413 C C . ASN A 1 308 ? 21.959 -9.586 12.207 1 96.18 308 ASN A C 1
ATOM 2415 O O . ASN A 1 308 ? 22.657 -8.582 12.05 1 96.18 308 ASN A O 1
ATOM 2419 N N . GLN A 1 309 ? 22.314 -10.546 13.032 1 95.22 309 GLN A N 1
ATOM 2420 C CA . GLN A 1 309 ? 23.48 -10.461 13.904 1 95.22 309 GLN A CA 1
ATOM 2421 C C . GLN A 1 309 ? 24.732 -10.982 13.203 1 95.22 309 GLN A C 1
ATOM 2423 O O . GLN A 1 309 ? 25.828 -10.458 13.408 1 95.22 309 GLN A O 1
ATOM 2428 N N . THR A 1 310 ? 24.532 -11.99 12.312 1 95.68 310 THR A N 1
ATOM 2429 C CA . THR A 1 310 ? 25.704 -12.704 11.819 1 95.68 310 THR A CA 1
ATOM 2430 C C . THR A 1 310 ? 25.922 -12.426 10.334 1 95.68 310 THR A C 1
ATOM 2432 O O . THR A 1 310 ? 27.008 -12.671 9.804 1 95.68 310 THR A O 1
ATOM 2435 N N . ASN A 1 311 ? 24.817 -12.035 9.697 1 93.78 311 ASN A N 1
ATOM 2436 C CA . ASN A 1 311 ? 24.818 -11.862 8.248 1 93.78 311 ASN A CA 1
ATOM 2437 C C . ASN A 1 311 ? 25.085 -13.18 7.526 1 93.78 311 ASN A C 1
ATOM 2439 O O . ASN A 1 311 ? 25.659 -13.19 6.436 1 93.78 311 ASN A O 1
ATOM 2443 N N . GLU A 1 312 ? 24.684 -14.252 8.215 1 94.58 312 GLU A N 1
ATOM 2444 C CA . GLU A 1 312 ? 24.863 -15.581 7.64 1 94.58 312 GLU A CA 1
ATOM 2445 C C . GLU A 1 312 ? 23.541 -16.342 7.586 1 94.58 312 GLU A C 1
ATOM 2447 O O . GLU A 1 312 ? 22.777 -16.339 8.553 1 94.58 312 GLU A O 1
ATOM 2452 N N . LEU A 1 313 ? 23.317 -16.841 6.447 1 95.8 313 LEU A N 1
ATOM 2453 C CA . LEU A 1 313 ? 22.165 -17.726 6.308 1 95.8 313 LEU A CA 1
ATOM 2454 C C . LEU A 1 313 ? 22.508 -19.14 6.764 1 95.8 313 LEU A C 1
ATOM 2456 O O . LEU A 1 313 ? 23.652 -19.579 6.632 1 95.8 313 LEU A O 1
ATOM 2460 N N . PRO A 1 314 ? 21.488 -19.789 7.305 1 91.48 314 PRO A N 1
ATOM 2461 C CA . PRO A 1 314 ? 21.786 -21.17 7.692 1 91.48 314 PRO A CA 1
ATOM 2462 C C . PRO A 1 314 ? 22.124 -22.058 6.496 1 91.48 314 PRO A C 1
ATOM 2464 O O . PRO A 1 314 ? 21.723 -21.759 5.368 1 91.48 314 PRO A O 1
ATOM 2467 N N . SER A 1 315 ? 23.031 -22.992 6.748 1 86.43 315 SER A N 1
ATOM 2468 C CA . SER A 1 315 ? 23.414 -23.965 5.731 1 86.43 315 SER A CA 1
ATOM 2469 C C . SER A 1 315 ? 23.496 -25.372 6.315 1 86.43 315 SER A C 1
ATOM 2471 O O . SER A 1 315 ? 23.759 -25.54 7.507 1 86.43 315 SER A O 1
ATOM 2473 N N . ASN A 1 316 ? 22.876 -26.268 5.534 1 73.15 316 ASN A N 1
ATOM 2474 C CA . ASN A 1 316 ? 23.031 -27.658 5.949 1 73.15 316 ASN A CA 1
ATOM 2475 C C . ASN A 1 316 ? 24.429 -28.185 5.634 1 73.15 316 ASN A C 1
ATOM 2477 O O . ASN A 1 316 ? 24.734 -29.347 5.906 1 73.15 316 ASN A O 1
ATOM 2481 N N . GLU A 1 317 ? 25.378 -27.414 5.078 1 53.46 317 GLU A N 1
ATOM 2482 C CA . GLU A 1 317 ? 26.729 -27.95 4.946 1 53.46 317 GLU A CA 1
ATOM 2483 C C . GLU A 1 317 ? 27.445 -27.98 6.293 1 53.46 317 GLU A C 1
ATOM 2485 O O . GLU A 1 317 ? 27.15 -27.172 7.177 1 53.46 317 GLU A O 1
ATOM 2490 N N . MET B 1 1 ? -31.859 -81.316 -24.284 1 29.54 1 MET B N 1
ATOM 2491 C CA . MET B 1 1 ? -30.757 -80.532 -23.731 1 29.54 1 MET B CA 1
ATOM 2492 C C . MET B 1 1 ? -30.851 -79.075 -24.174 1 29.54 1 MET B C 1
ATOM 2494 O O . MET B 1 1 ? -30.291 -78.698 -25.204 1 29.54 1 MET B O 1
ATOM 2498 N N . ILE B 1 2 ? -32.119 -78.492 -24.212 1 37.92 2 ILE B N 1
ATOM 2499 C CA . ILE B 1 2 ? -32.682 -77.214 -24.632 1 37.92 2 ILE B CA 1
ATOM 2500 C C . ILE B 1 2 ? -32.048 -76.081 -23.827 1 37.92 2 ILE B C 1
ATOM 2502 O O . ILE B 1 2 ? -32.188 -76.029 -22.603 1 37.92 2 ILE B O 1
ATOM 2506 N N . THR B 1 3 ? -30.783 -75.618 -24.254 1 36.15 3 THR B N 1
ATOM 2507 C CA . THR B 1 3 ? -29.875 -74.574 -23.792 1 36.15 3 THR B CA 1
ATOM 2508 C C . THR B 1 3 ? -30.604 -73.238 -23.673 1 36.15 3 THR B C 1
ATOM 2510 O O . THR B 1 3 ? -31.108 -72.71 -24.665 1 36.15 3 THR B O 1
ATOM 2513 N N . ARG B 1 4 ? -31.381 -73.011 -22.541 1 37.91 4 ARG B N 1
ATOM 2514 C CA . ARG B 1 4 ? -32.061 -71.803 -22.084 1 37.91 4 ARG B CA 1
ATOM 2515 C C . ARG B 1 4 ? -31.136 -70.593 -22.159 1 37.91 4 ARG B C 1
ATOM 2517 O O . ARG B 1 4 ? -30.073 -70.577 -21.535 1 37.91 4 ARG B O 1
ATOM 2524 N N . LEU B 1 5 ? -31.027 -69.907 -23.295 1 36.15 5 LEU B N 1
ATOM 2525 C CA . LEU B 1 5 ? -30.347 -68.651 -23.591 1 36.15 5 LEU B CA 1
ATOM 2526 C C . LEU B 1 5 ? -30.804 -67.548 -22.642 1 36.15 5 LEU B C 1
ATOM 2528 O O . LEU B 1 5 ? -31.96 -67.122 -22.689 1 36.15 5 LEU B O 1
ATOM 2532 N N . VAL B 1 6 ? -30.562 -67.558 -21.311 1 36.29 6 VAL B N 1
ATOM 2533 C CA . VAL B 1 6 ? -30.853 -66.474 -20.379 1 36.29 6 VAL B CA 1
ATOM 2534 C C . VAL B 1 6 ? -30.171 -65.191 -20.849 1 36.29 6 VAL B C 1
ATOM 2536 O O . VAL B 1 6 ? -28.944 -65.138 -20.961 1 36.29 6 VAL B O 1
ATOM 2539 N N . MET B 1 7 ? -30.805 -64.47 -21.759 1 33.57 7 MET B N 1
ATOM 2540 C CA . MET B 1 7 ? -30.399 -63.122 -22.149 1 33.57 7 MET B CA 1
ATOM 2541 C C . MET B 1 7 ? -30.259 -62.222 -20.926 1 33.57 7 MET B C 1
ATOM 2543 O O . MET B 1 7 ? -31.222 -62.02 -20.184 1 33.57 7 MET B O 1
ATOM 2547 N N . ILE B 1 8 ? -29.151 -62.259 -20.165 1 36.19 8 ILE B N 1
ATOM 2548 C CA . ILE B 1 8 ? -28.798 -61.313 -19.112 1 36.19 8 ILE B CA 1
ATOM 2549 C C . ILE B 1 8 ? -28.894 -59.886 -19.647 1 36.19 8 ILE B C 1
ATOM 2551 O O . ILE B 1 8 ? -28.197 -59.524 -20.598 1 36.19 8 ILE B O 1
ATOM 2555 N N . PHE B 1 9 ? -30.077 -59.262 -19.619 1 36.39 9 PHE B N 1
ATOM 2556 C CA . PHE B 1 9 ? -30.258 -57.827 -19.808 1 36.39 9 PHE B CA 1
ATOM 2557 C C . PHE B 1 9 ? -29.343 -57.039 -18.879 1 36.39 9 PHE B C 1
ATOM 2559 O O . PHE B 1 9 ? -29.492 -57.096 -17.657 1 36.39 9 PHE B O 1
ATOM 2566 N N . SER B 1 10 ? -28.073 -56.827 -19.249 1 35.03 10 SER B N 1
ATOM 2567 C CA . SER B 1 10 ? -27.197 -55.881 -18.566 1 35.03 10 SER B CA 1
ATOM 2568 C C . SER B 1 10 ? -27.836 -54.499 -18.479 1 35.03 10 SER B C 1
ATOM 2570 O O . SER B 1 10 ? -28.091 -53.862 -19.503 1 35.03 10 SER B O 1
ATOM 2572 N N . VAL B 1 11 ? -28.749 -54.204 -17.564 1 38.9 11 VAL B N 1
ATOM 2573 C CA . VAL B 1 11 ? -29.148 -52.841 -17.23 1 38.9 11 VAL B CA 1
ATOM 2574 C C . VAL B 1 11 ? -27.907 -51.968 -17.054 1 38.9 11 VAL B C 1
ATOM 2576 O O . VAL B 1 11 ? -27.126 -52.171 -16.122 1 38.9 11 VAL B O 1
ATOM 2579 N N . LEU B 1 12 ? -27.312 -51.528 -18.208 1 36.84 12 LEU B N 1
ATOM 2580 C CA . LEU B 1 12 ? -26.384 -50.406 -18.115 1 36.84 12 LEU B CA 1
ATOM 2581 C C . LEU B 1 12 ? -26.955 -49.3 -17.233 1 36.84 12 LEU B C 1
ATOM 2583 O O . LEU B 1 12 ? -27.959 -48.676 -17.585 1 36.84 12 LEU B O 1
ATOM 2587 N N . LEU B 1 13 ? -26.908 -49.446 -15.9 1 37.02 13 LEU B N 1
ATOM 2588 C CA . LEU B 1 13 ? -27.075 -48.272 -15.05 1 37.02 13 LEU B CA 1
ATOM 2589 C C . LEU B 1 13 ? -26.316 -47.078 -15.618 1 37.02 13 LEU B C 1
ATOM 2591 O O . LEU B 1 13 ? -25.088 -47.109 -15.72 1 37.02 13 LEU B O 1
ATOM 2595 N N . LEU B 1 14 ? -26.906 -46.403 -16.61 1 36.95 14 LEU B N 1
ATOM 2596 C CA . LEU B 1 14 ? -26.467 -45.041 -16.893 1 36.95 14 LEU B CA 1
ATOM 2597 C C . LEU B 1 14 ? -26.175 -44.284 -15.602 1 36.95 14 LEU B C 1
ATOM 2599 O O . LEU B 1 14 ? -27.088 -44 -14.824 1 36.95 14 LEU B O 1
ATOM 2603 N N . LEU B 1 15 ? -25.097 -44.595 -14.865 1 37.61 15 LEU B N 1
ATOM 2604 C CA . LEU B 1 15 ? -24.584 -43.574 -13.959 1 37.61 15 LEU B CA 1
ATOM 2605 C C . LEU B 1 15 ? -24.6 -42.201 -14.622 1 37.61 15 LEU B C 1
ATOM 2607 O O . LEU B 1 15 ? -23.807 -41.935 -15.528 1 37.61 15 LEU B O 1
ATOM 2611 N N . SER B 1 16 ? -25.792 -41.673 -14.97 1 38.02 16 SER B N 1
ATOM 2612 C CA . SER B 1 16 ? -25.746 -40.221 -15.114 1 38.02 16 SER B CA 1
ATOM 2613 C C . SER B 1 16 ? -24.789 -39.596 -14.104 1 38.02 16 SER B C 1
ATOM 2615 O O . SER B 1 16 ? -25.075 -39.567 -12.905 1 38.02 16 SER B O 1
ATOM 2617 N N . GLY B 1 17 ? -23.542 -39.957 -14.13 1 38.76 17 GLY B N 1
ATOM 2618 C CA . GLY B 1 17 ? -22.657 -39.05 -13.415 1 38.76 17 GLY B CA 1
ATOM 2619 C C . GLY B 1 17 ? -23.149 -37.615 -13.413 1 38.76 17 GLY B C 1
ATOM 2620 O O . GLY B 1 17 ? -23.281 -36.997 -14.471 1 38.76 17 GLY B O 1
ATOM 2621 N N . CYS B 1 18 ? -24.125 -37.278 -12.569 1 36.77 18 CYS B N 1
ATOM 2622 C CA . CYS B 1 18 ? -24.296 -35.861 -12.27 1 36.77 18 CYS B CA 1
ATOM 2623 C C . CYS B 1 18 ? -22.962 -35.125 -12.335 1 36.77 18 CYS B C 1
ATOM 2625 O O . CYS B 1 18 ? -22.147 -35.228 -11.417 1 36.77 18 CYS B O 1
ATOM 2627 N N . ALA B 1 19 ? -22.328 -35.105 -13.414 1 39.54 19 ALA B N 1
ATOM 2628 C CA . ALA B 1 19 ? -21.339 -34.037 -13.533 1 39.54 19 ALA B CA 1
ATOM 2629 C C . ALA B 1 19 ? -21.772 -32.799 -12.754 1 39.54 19 ALA B C 1
ATOM 2631 O O . ALA B 1 19 ? -22.7 -32.095 -13.16 1 39.54 19 ALA B O 1
ATOM 2632 N N . GLN B 1 20 ? -21.781 -32.796 -11.481 1 37.84 20 GLN B N 1
ATOM 2633 C CA . GLN B 1 20 ? -21.928 -31.54 -10.752 1 37.84 20 GLN B CA 1
ATOM 2634 C C . GLN B 1 20 ? -21.251 -30.391 -11.494 1 37.84 20 GLN B C 1
ATOM 2636 O O . GLN B 1 20 ? -20.032 -30.397 -11.679 1 37.84 20 GLN B O 1
ATOM 2641 N N . THR B 1 21 ? -21.799 -29.773 -12.491 1 40.44 21 THR B N 1
ATOM 2642 C CA . THR B 1 21 ? -21.321 -28.503 -13.028 1 40.44 21 THR B CA 1
ATOM 2643 C C . THR B 1 21 ? -20.642 -27.677 -11.939 1 40.44 21 THR B C 1
ATOM 2645 O O . THR B 1 21 ? -21.216 -27.457 -10.871 1 40.44 21 THR B O 1
ATOM 2648 N N . PRO B 1 22 ? -19.371 -27.671 -11.785 1 45.37 22 PRO B N 1
ATOM 2649 C CA . PRO B 1 22 ? -18.808 -26.796 -10.754 1 45.37 22 PRO B CA 1
ATOM 2650 C C . PRO B 1 22 ? -19.647 -25.542 -10.522 1 45.37 22 PRO B C 1
ATOM 2652 O O . PRO B 1 22 ? -20.092 -24.906 -11.481 1 45.37 22 PRO B O 1
ATOM 2655 N N . PHE B 1 23 ? -20.571 -25.461 -9.583 1 47.81 23 PHE B N 1
ATOM 2656 C CA . PHE B 1 23 ? -21.387 -24.319 -9.187 1 47.81 23 PHE B CA 1
ATOM 2657 C C . PHE B 1 23 ? -20.673 -23.009 -9.496 1 47.81 23 PHE B C 1
ATOM 2659 O O . PHE B 1 23 ? -19.682 -22.668 -8.847 1 47.81 23 PHE B O 1
ATOM 2666 N N . LYS B 1 24 ? -20.61 -22.487 -10.728 1 67.84 24 LYS B N 1
ATOM 2667 C CA . LYS B 1 24 ? -20.189 -21.136 -11.09 1 67.84 24 LYS B CA 1
ATOM 2668 C C . LYS B 1 24 ? -20.945 -20.088 -10.279 1 67.84 24 LYS B C 1
ATOM 2670 O O . LYS B 1 24 ? -22.175 -20.123 -10.203 1 67.84 24 LYS B O 1
ATOM 2675 N N . GLY B 1 25 ? -20.386 -19.378 -9.336 1 88.22 25 GLY B N 1
ATOM 2676 C CA . GLY B 1 25 ? -20.991 -18.326 -8.534 1 88.22 25 GLY B CA 1
ATOM 2677 C C . GLY B 1 25 ? -21.796 -17.337 -9.355 1 88.22 25 GLY B C 1
ATOM 2678 O O . GLY B 1 25 ? -21.899 -17.475 -10.576 1 88.22 25 GLY B O 1
ATOM 2679 N N . LYS B 1 26 ? -22.608 -16.527 -8.834 1 96.64 26 LYS B N 1
ATOM 2680 C CA . LYS B 1 26 ? -23.513 -15.572 -9.467 1 96.64 26 LYS B CA 1
ATOM 2681 C C . LYS B 1 26 ? -22.736 -14.473 -10.187 1 96.64 26 LYS B C 1
ATOM 2683 O O . LYS B 1 26 ? -23.278 -13.794 -11.062 1 96.64 26 LYS B O 1
ATOM 2688 N N . ILE B 1 27 ? -21.531 -14.302 -9.822 1 98.41 27 ILE B N 1
ATOM 2689 C CA . ILE B 1 27 ? -20.77 -13.228 -10.45 1 98.41 27 ILE B CA 1
ATOM 2690 C C . ILE B 1 27 ? -20.374 -13.635 -11.867 1 98.41 27 ILE B C 1
ATOM 2692 O O . ILE B 1 27 ? -19.747 -14.678 -12.067 1 98.41 27 ILE B O 1
ATOM 2696 N N . GLU B 1 28 ? -20.702 -12.859 -12.849 1 97.92 28 GLU B N 1
ATOM 2697 C CA . GLU B 1 28 ? -20.238 -13.021 -14.224 1 97.92 28 GLU B CA 1
ATOM 2698 C C . GLU B 1 28 ? -19.008 -12.161 -14.496 1 97.92 28 GLU B C 1
ATOM 2700 O O . GLU B 1 28 ? -17.941 -12.681 -14.829 1 97.92 28 GLU B O 1
ATOM 2705 N N . LYS B 1 29 ? -19.176 -10.851 -14.352 1 98.53 29 LYS B N 1
ATOM 2706 C CA . LYS B 1 29 ? -18.123 -9.847 -14.467 1 98.53 29 LYS B CA 1
ATOM 2707 C C . LYS B 1 29 ? -18.324 -8.72 -13.457 1 98.53 29 LYS B C 1
ATOM 2709 O O . LYS B 1 29 ? -19.451 -8.447 -13.041 1 98.53 29 LYS B O 1
ATOM 2714 N N . VAL B 1 30 ? -17.189 -8.106 -13.106 1 98.84 30 VAL B N 1
ATOM 2715 C CA . VAL B 1 30 ? -17.254 -7.06 -12.092 1 98.84 30 VAL B CA 1
ATOM 2716 C C . VAL B 1 30 ? -16.723 -5.748 -12.667 1 98.84 30 VAL B C 1
ATOM 2718 O O . VAL B 1 30 ? -15.732 -5.741 -13.401 1 98.84 30 VAL B O 1
ATOM 2721 N N . GLY B 1 31 ? -17.431 -4.68 -12.402 1 98.91 31 GLY B N 1
ATOM 2722 C CA . GLY B 1 31 ? -16.993 -3.337 -12.749 1 98.91 31 GLY B CA 1
ATOM 2723 C C . GLY B 1 31 ? -16.83 -2.432 -11.543 1 98.91 31 GLY B C 1
ATOM 2724 O O . GLY B 1 31 ? -17.493 -2.625 -10.521 1 98.91 31 GLY B O 1
ATOM 2725 N N . MET B 1 32 ? -15.97 -1.479 -11.642 1 98.85 32 MET B N 1
ATOM 2726 C CA . MET B 1 32 ? -15.846 -0.451 -10.612 1 98.85 32 MET B CA 1
ATOM 2727 C C . MET B 1 32 ? -15.625 0.922 -11.238 1 98.85 32 MET B C 1
ATOM 2729 O O . MET B 1 32 ? -14.817 1.067 -12.158 1 98.85 32 MET B O 1
ATOM 2733 N N . LEU B 1 33 ? -16.347 1.88 -10.789 1 98.9 33 LEU B N 1
ATOM 2734 C CA . LEU B 1 33 ? -16.197 3.275 -11.188 1 98.9 33 LEU B CA 1
ATOM 2735 C C . LEU B 1 33 ? -15.502 4.081 -10.096 1 98.9 33 LEU B C 1
ATOM 2737 O O . LEU B 1 33 ? -15.874 3.995 -8.924 1 98.9 33 LEU B O 1
ATOM 2741 N N . PHE B 1 34 ? -14.506 4.817 -10.503 1 98.25 34 PHE B N 1
ATOM 2742 C CA . PHE B 1 34 ? -13.763 5.68 -9.593 1 98.25 34 PHE B CA 1
ATOM 2743 C C . PHE B 1 34 ? -14.015 7.148 -9.911 1 98.25 34 PHE B C 1
ATOM 2745 O O . PHE B 1 34 ? -13.867 7.575 -11.059 1 98.25 34 PHE B O 1
ATOM 2752 N N . PRO B 1 35 ? -14.404 7.909 -8.852 1 96.66 35 PRO B N 1
ATOM 2753 C CA . PRO B 1 35 ? -14.547 9.342 -9.122 1 96.66 35 PRO B CA 1
ATOM 2754 C C . PRO B 1 35 ? -13.21 10.027 -9.396 1 96.66 35 PRO B C 1
ATOM 2756 O O . PRO B 1 35 ? -13.169 11.061 -10.068 1 96.66 35 PRO B O 1
ATOM 2759 N N . ASP B 1 36 ? -12.128 9.444 -8.885 1 94.09 36 ASP B N 1
ATOM 2760 C CA . ASP B 1 36 ? -10.791 10.004 -9.059 1 94.09 36 ASP B CA 1
ATOM 2761 C C . ASP B 1 36 ? -9.807 8.938 -9.534 1 94.09 36 ASP B C 1
ATOM 2763 O O . ASP B 1 36 ? -10.156 8.083 -10.351 1 94.09 36 ASP B O 1
ATOM 2767 N N . THR B 1 37 ? -8.567 9.046 -9.062 1 94.22 37 THR B N 1
ATOM 2768 C CA . THR B 1 37 ? -7.51 8.172 -9.559 1 94.22 37 THR B CA 1
ATOM 2769 C C . THR B 1 37 ? -7.312 6.979 -8.628 1 94.22 37 THR B C 1
ATOM 2771 O O . THR B 1 37 ? -7.628 7.055 -7.439 1 94.22 37 THR B O 1
ATOM 2774 N N . ILE B 1 38 ? -6.817 5.888 -9.178 1 94.93 38 ILE B N 1
ATOM 2775 C CA . ILE B 1 38 ? -6.491 4.706 -8.388 1 94.93 38 ILE B CA 1
ATOM 2776 C C . ILE B 1 38 ? -5.064 4.82 -7.855 1 94.93 38 ILE B C 1
ATOM 2778 O O . ILE B 1 38 ? -4.598 3.947 -7.119 1 94.93 38 ILE B O 1
ATOM 2782 N N . SER B 1 39 ? -4.283 5.933 -8.158 1 90.86 39 SER B N 1
ATOM 2783 C CA . SER B 1 39 ? -2.863 6.039 -7.842 1 90.86 39 SER B CA 1
ATOM 2784 C C . SER B 1 39 ? -2.622 7.024 -6.703 1 90.86 39 SER B C 1
ATOM 2786 O O . SER B 1 39 ? -1.529 7.579 -6.575 1 90.86 39 SER B O 1
ATOM 2788 N N . ASP B 1 40 ? -3.622 7.293 -5.859 1 92.34 40 ASP B N 1
ATOM 2789 C CA . ASP B 1 40 ? -3.515 8.331 -4.839 1 92.34 40 ASP B CA 1
ATOM 2790 C C . ASP B 1 40 ? -2.924 7.773 -3.547 1 92.34 40 ASP B C 1
ATOM 2792 O O . ASP B 1 40 ? -2.743 8.506 -2.572 1 92.34 40 ASP B O 1
ATOM 2796 N N . LEU B 1 41 ? -2.638 6.452 -3.479 1 92.72 41 LEU B N 1
ATOM 2797 C CA . LEU B 1 41 ? -2.024 5.724 -2.374 1 92.72 41 LEU B CA 1
ATOM 2798 C C . LEU B 1 41 ? -2.961 5.666 -1.173 1 92.72 41 LEU B C 1
ATOM 2800 O O . LEU B 1 41 ? -2.55 5.276 -0.077 1 92.72 41 LEU B O 1
ATOM 2804 N N . VAL B 1 42 ? -4.21 6.132 -1.359 1 95.01 42 VAL B N 1
ATOM 2805 C CA . VAL B 1 42 ? -5.194 6.153 -0.282 1 95.01 42 VAL B CA 1
ATOM 2806 C C . VAL B 1 42 ? -6.492 5.502 -0.754 1 95.01 42 VAL B C 1
ATOM 2808 O O . VAL B 1 42 ? -6.514 4.313 -1.082 1 95.01 42 VAL B O 1
ATOM 2811 N N . TRP B 1 43 ? -7.522 6.304 -0.898 1 96.72 43 TRP B N 1
ATOM 2812 C CA . TRP B 1 43 ? -8.87 5.799 -1.14 1 96.72 43 TRP B CA 1
ATOM 2813 C C . TRP B 1 43 ? -8.949 5.08 -2.483 1 96.72 43 TRP B C 1
ATOM 2815 O O . TRP B 1 43 ? -9.461 3.961 -2.566 1 96.72 43 TRP B O 1
ATOM 2825 N N . GLY B 1 44 ? -8.485 5.74 -3.51 1 96.72 44 GLY B N 1
ATOM 2826 C CA . GLY B 1 44 ? -8.523 5.136 -4.832 1 96.72 44 GLY B CA 1
ATOM 2827 C C . GLY B 1 44 ? -7.726 3.848 -4.922 1 96.72 44 GLY B C 1
ATOM 2828 O O . GLY B 1 44 ? -8.21 2.849 -5.459 1 96.72 44 GLY B O 1
ATOM 2829 N N . THR B 1 45 ? -6.559 3.91 -4.356 1 96 45 THR B N 1
ATOM 2830 C CA . THR B 1 45 ? -5.687 2.741 -4.351 1 96 45 THR B CA 1
ATOM 2831 C C . THR B 1 45 ? -6.343 1.581 -3.608 1 96 45 THR B C 1
ATOM 2833 O O . THR B 1 45 ? -6.258 0.43 -4.043 1 96 45 THR B O 1
ATOM 2836 N N . LYS B 1 46 ? -6.989 1.83 -2.552 1 96.91 46 LYS B N 1
ATOM 2837 C CA . LYS B 1 46 ? -7.67 0.798 -1.776 1 96.91 46 LYS B CA 1
ATOM 2838 C C . LYS B 1 46 ? -8.804 0.166 -2.578 1 96.91 46 LYS B C 1
ATOM 2840 O O . LYS B 1 46 ? -9.015 -1.047 -2.515 1 96.91 46 LYS B O 1
ATOM 2845 N N . GLY B 1 47 ? -9.544 0.979 -3.218 1 98 47 GLY B N 1
ATOM 2846 C CA . GLY B 1 47 ? -10.593 0.446 -4.072 1 98 47 GLY B CA 1
ATOM 2847 C C . GLY B 1 47 ? -10.069 -0.481 -5.153 1 98 47 GLY B C 1
ATOM 2848 O O . GLY B 1 47 ? -10.624 -1.56 -5.375 1 98 47 GLY B O 1
ATOM 2849 N N . TYR B 1 48 ? -9.001 -0.077 -5.776 1 97.74 48 TYR B N 1
ATOM 2850 C CA . TYR B 1 48 ? -8.405 -0.87 -6.845 1 97.74 48 TYR B CA 1
ATOM 2851 C C . TYR B 1 48 ? -7.892 -2.204 -6.314 1 97.74 48 TYR B C 1
ATOM 2853 O O . TYR B 1 48 ? -8.054 -3.241 -6.962 1 97.74 48 TYR B O 1
ATOM 2861 N N . LYS B 1 49 ? -7.301 -2.172 -5.189 1 96.3 49 LYS B N 1
ATOM 2862 C CA . LYS B 1 49 ? -6.892 -3.411 -4.535 1 96.3 49 LYS B CA 1
ATOM 2863 C C . LYS B 1 49 ? -8.086 -4.336 -4.315 1 96.3 49 LYS B C 1
ATOM 2865 O O . LYS B 1 49 ? -7.978 -5.551 -4.496 1 96.3 49 LYS B O 1
ATOM 2870 N N . GLY B 1 50 ? -9.167 -3.785 -3.884 1 97.65 50 GLY B N 1
ATOM 2871 C CA . GLY B 1 50 ? -10.377 -4.574 -3.715 1 97.65 50 GLY B CA 1
ATOM 2872 C C . GLY B 1 50 ? -10.845 -5.23 -5 1 97.65 50 GLY B C 1
ATOM 2873 O O . GLY B 1 50 ? -11.246 -6.396 -4.998 1 97.65 50 GLY B O 1
ATOM 2874 N N . LEU B 1 51 ? -10.812 -4.47 -6.09 1 98.13 51 LEU B N 1
ATOM 2875 C CA . LEU B 1 51 ? -11.204 -5.003 -7.39 1 98.13 51 LEU B CA 1
ATOM 2876 C C . LEU B 1 51 ? -10.318 -6.18 -7.785 1 98.13 51 LEU B C 1
ATOM 2878 O O . LEU B 1 51 ? -10.814 -7.204 -8.261 1 98.13 51 LEU B O 1
ATOM 2882 N N . LEU B 1 52 ? -9.067 -6.029 -7.524 1 94.81 52 LEU B N 1
ATOM 2883 C CA . LEU B 1 52 ? -8.135 -7.096 -7.871 1 94.81 52 LEU B CA 1
ATOM 2884 C C . LEU B 1 52 ? -8.343 -8.312 -6.975 1 94.81 52 LEU B C 1
ATOM 2886 O O . LEU B 1 52 ? -8.194 -9.451 -7.423 1 94.81 52 LEU B O 1
ATOM 2890 N N . ALA B 1 53 ? -8.627 -8.101 -5.732 1 95.28 53 ALA B N 1
ATOM 2891 C CA . ALA B 1 53 ? -8.925 -9.209 -4.829 1 95.28 53 ALA B CA 1
ATOM 2892 C C . ALA B 1 53 ? -10.145 -9.993 -5.305 1 95.28 53 ALA B C 1
ATOM 2894 O O . ALA B 1 53 ? -10.155 -11.225 -5.259 1 95.28 53 ALA B O 1
ATOM 2895 N N . ILE B 1 54 ? -11.13 -9.247 -5.771 1 97.19 54 ILE B N 1
ATOM 2896 C CA . ILE B 1 54 ? -12.337 -9.888 -6.28 1 97.19 54 ILE B CA 1
ATOM 2897 C C . ILE B 1 54 ? -12.002 -10.705 -7.526 1 97.19 54 ILE B C 1
ATOM 2899 O O . ILE B 1 54 ? -12.436 -11.851 -7.66 1 97.19 54 ILE B O 1
ATOM 2903 N N . GLN B 1 55 ? -11.304 -10.082 -8.417 1 95.21 55 GLN B N 1
ATOM 2904 C CA . GLN B 1 55 ? -10.848 -10.808 -9.597 1 95.21 55 GLN B CA 1
ATOM 2905 C C . GLN B 1 55 ? -10.199 -12.134 -9.211 1 95.21 55 GLN B C 1
ATOM 2907 O O . GLN B 1 55 ? -10.515 -13.177 -9.787 1 95.21 55 GLN B O 1
ATOM 2912 N N . SER B 1 56 ? -9.426 -12.064 -8.229 1 90.92 56 SER B N 1
ATOM 2913 C CA . SER B 1 56 ? -8.639 -13.215 -7.8 1 90.92 56 SER B CA 1
ATOM 2914 C C . SER B 1 56 ? -9.513 -14.254 -7.105 1 90.92 56 SER B C 1
ATOM 2916 O O . SER B 1 56 ? -9.367 -15.455 -7.343 1 90.92 56 SER B O 1
ATOM 2918 N N . GLU B 1 57 ? -10.36 -13.813 -6.318 1 92.68 57 GLU B N 1
ATOM 2919 C CA . GLU B 1 57 ? -11.15 -14.712 -5.483 1 92.68 57 GLU B CA 1
ATOM 2920 C C . GLU B 1 57 ? -12.175 -15.479 -6.313 1 92.68 57 GLU B C 1
ATOM 2922 O O . GLU B 1 57 ? -12.427 -16.66 -6.062 1 92.68 57 GLU B O 1
ATOM 2927 N N . PHE B 1 58 ? -12.652 -14.799 -7.306 1 94.62 58 PHE B N 1
ATOM 2928 C CA . PHE B 1 58 ? -13.8 -15.411 -7.963 1 94.62 58 PHE B CA 1
ATOM 2929 C C . PHE B 1 58 ? -13.474 -15.756 -9.412 1 94.62 58 PHE B C 1
ATOM 2931 O O . PHE B 1 58 ? -14.312 -16.308 -10.128 1 94.62 58 PHE B O 1
ATOM 2938 N N . ASN B 1 59 ? -12.273 -15.442 -9.811 1 89.4 59 ASN B N 1
ATOM 2939 C CA . ASN B 1 59 ? -11.803 -15.767 -11.154 1 89.4 59 ASN B CA 1
ATOM 2940 C C . ASN B 1 59 ? -12.728 -15.196 -12.225 1 89.4 59 ASN B C 1
ATOM 2942 O O . ASN B 1 59 ? -13.212 -15.929 -13.088 1 89.4 59 ASN B O 1
ATOM 2946 N N . VAL B 1 60 ? -12.958 -13.954 -12.062 1 94.85 60 VAL B N 1
ATOM 2947 C CA . VAL B 1 60 ? -13.858 -13.271 -12.986 1 94.85 60 VAL B CA 1
ATOM 2948 C C . VAL B 1 60 ? -13.133 -12.097 -13.64 1 94.85 60 VAL B C 1
ATOM 2950 O O . VAL B 1 60 ? -12.154 -11.582 -13.094 1 94.85 60 VAL B O 1
ATOM 2953 N N . ASP B 1 61 ? -13.609 -11.679 -14.802 1 94.92 61 ASP B N 1
ATOM 2954 C CA . ASP B 1 61 ? -13.1 -10.464 -15.43 1 94.92 61 ASP B CA 1
ATOM 2955 C C . ASP B 1 61 ? -13.546 -9.221 -14.662 1 94.92 61 ASP B C 1
ATOM 2957 O O . ASP B 1 61 ? -14.664 -9.173 -14.145 1 94.92 61 ASP B O 1
ATOM 2961 N N . VAL B 1 62 ? -12.585 -8.341 -14.63 1 97.39 62 VAL B N 1
ATOM 2962 C CA . VAL B 1 62 ? -12.917 -7.084 -13.968 1 97.39 62 VAL B CA 1
ATOM 2963 C C . VAL B 1 62 ? -12.613 -5.913 -14.899 1 97.39 62 VAL B C 1
ATOM 2965 O O . VAL B 1 62 ? -11.73 -6.006 -15.756 1 97.39 62 VAL B O 1
ATOM 2968 N N . TYR B 1 63 ? -13.36 -4.806 -14.732 1 98.28 63 TYR B N 1
ATOM 2969 C CA . TYR B 1 63 ? -13.225 -3.559 -15.477 1 98.28 63 TYR B CA 1
ATOM 2970 C C . TYR B 1 63 ? -13.3 -2.356 -14.544 1 98.28 63 TYR B C 1
ATOM 2972 O O . TYR B 1 63 ? -13.967 -2.406 -13.508 1 98.28 63 TYR B O 1
ATOM 2980 N N . TYR B 1 64 ? -12.533 -1.359 -14.879 1 98.18 64 TYR B N 1
ATOM 2981 C CA . TYR B 1 64 ? -12.698 -0.137 -14.099 1 98.18 64 TYR B CA 1
ATOM 2982 C C . TYR B 1 64 ? -12.58 1.096 -14.985 1 98.18 64 TYR B C 1
ATOM 2984 O O . TYR B 1 64 ? -12.052 1.021 -16.098 1 98.18 64 TYR B O 1
ATOM 2992 N N . LYS B 1 65 ? -13.157 2.174 -14.54 1 98.48 65 LYS B N 1
ATOM 2993 C CA . LYS B 1 65 ? -13.032 3.5 -15.137 1 98.48 65 LYS B CA 1
ATOM 2994 C C . LYS B 1 65 ? -12.704 4.55 -14.079 1 98.48 65 LYS B C 1
ATOM 2996 O O . LYS B 1 65 ? -13.296 4.555 -12.998 1 98.48 65 LYS B O 1
ATOM 3001 N N . GLU B 1 66 ? -11.766 5.437 -14.388 1 97.55 66 GLU B N 1
ATOM 3002 C CA . GLU B 1 66 ? -11.352 6.511 -13.491 1 97.55 66 GLU B CA 1
ATOM 3003 C C . GLU B 1 66 ? -11.938 7.851 -13.927 1 97.55 66 GLU B C 1
ATOM 3005 O O . GLU B 1 66 ? -12.322 8.018 -15.087 1 97.55 66 GLU B O 1
ATOM 3010 N N . ASN B 1 67 ? -11.98 8.734 -12.996 1 96.93 67 ASN B N 1
ATOM 3011 C CA . ASN B 1 67 ? -12.396 10.109 -13.255 1 96.93 67 ASN B CA 1
ATOM 3012 C C . ASN B 1 67 ? -13.825 10.172 -13.787 1 96.93 67 ASN B C 1
ATOM 3014 O O . ASN B 1 67 ? -14.11 10.918 -14.725 1 96.93 67 ASN B O 1
ATOM 3018 N N . ILE B 1 68 ? -14.676 9.289 -13.291 1 98.09 68 ILE B N 1
ATOM 3019 C CA . ILE B 1 68 ? -16.091 9.287 -13.645 1 98.09 68 ILE B CA 1
ATOM 3020 C C . ILE B 1 68 ? -16.883 10.082 -12.609 1 98.09 68 ILE B C 1
ATOM 3022 O O . ILE B 1 68 ? -17.178 9.577 -11.523 1 98.09 68 ILE B O 1
ATOM 3026 N N . ARG B 1 69 ? -17.321 11.333 -12.922 1 93.96 69 ARG B N 1
ATOM 3027 C CA . ARG B 1 69 ? -17.885 12.211 -11.903 1 93.96 69 ARG B CA 1
ATOM 3028 C C . ARG B 1 69 ? -19.256 12.729 -12.324 1 93.96 69 ARG B C 1
ATOM 3030 O O . ARG B 1 69 ? -20.172 12.816 -11.504 1 93.96 69 ARG B O 1
ATOM 3037 N N . SER B 1 70 ? -19.427 12.987 -13.617 1 96.7 70 SER B N 1
ATOM 3038 C CA . SER B 1 70 ? -20.679 13.584 -14.07 1 96.7 70 SER B CA 1
ATOM 3039 C C . SER B 1 70 ? -21.765 12.527 -14.243 1 96.7 70 SER B C 1
ATOM 3041 O O . SER B 1 70 ? -21.467 11.363 -14.518 1 96.7 70 SER B O 1
ATOM 3043 N N . ASP B 1 71 ? -22.994 13.007 -14.114 1 97.15 71 ASP B N 1
ATOM 3044 C CA . ASP B 1 71 ? -24.122 12.103 -14.314 1 97.15 71 ASP B CA 1
ATOM 3045 C C . ASP B 1 71 ? -24.064 11.448 -15.692 1 97.15 71 ASP B C 1
ATOM 3047 O O . ASP B 1 71 ? -24.309 10.247 -15.826 1 97.15 71 ASP B O 1
ATOM 3051 N N . GLU B 1 72 ? -23.694 12.249 -16.657 1 97.59 72 GLU B N 1
ATOM 3052 C CA . GLU B 1 72 ? -23.616 11.738 -18.022 1 97.59 72 GLU B CA 1
ATOM 3053 C C . GLU B 1 72 ? -22.546 10.656 -18.145 1 97.59 72 GLU B C 1
ATOM 3055 O O . GLU B 1 72 ? -22.779 9.612 -18.758 1 97.59 72 GLU B O 1
ATOM 3060 N N . ASP B 1 73 ? -21.381 10.893 -17.57 1 98.31 73 ASP B N 1
ATOM 3061 C CA . ASP B 1 73 ? -20.29 9.924 -17.622 1 98.31 73 ASP B CA 1
ATOM 3062 C C . ASP B 1 73 ? -20.659 8.642 -16.879 1 98.31 73 ASP B C 1
ATOM 3064 O O . ASP B 1 73 ? -20.301 7.544 -17.311 1 98.31 73 ASP B O 1
ATOM 3068 N N . ILE B 1 74 ? -21.321 8.819 -15.766 1 98.74 74 ILE B N 1
ATOM 3069 C CA . ILE B 1 74 ? -21.717 7.673 -14.954 1 98.74 74 ILE B CA 1
ATOM 3070 C C . ILE B 1 74 ? -22.702 6.805 -15.733 1 98.74 74 ILE B C 1
ATOM 3072 O O . ILE B 1 74 ? -22.523 5.589 -15.833 1 98.74 74 ILE B O 1
ATOM 3076 N N . LEU B 1 75 ? -23.713 7.392 -16.293 1 98.67 75 LEU B N 1
ATOM 3077 C CA . LEU B 1 75 ? -24.723 6.657 -17.047 1 98.67 75 LEU B CA 1
ATOM 3078 C C . LEU B 1 75 ? -24.099 5.947 -18.243 1 98.67 75 LEU B C 1
ATOM 3080 O O . LEU B 1 75 ? -24.401 4.78 -18.504 1 98.67 75 LEU B O 1
ATOM 3084 N N . LYS B 1 76 ? -23.212 6.655 -18.951 1 98.62 76 LYS B N 1
ATOM 3085 C CA . LYS B 1 76 ? -22.525 6.05 -20.089 1 98.62 76 LYS B CA 1
ATOM 3086 C C . LYS B 1 76 ? -21.668 4.867 -19.649 1 98.62 76 LYS B C 1
ATOM 3088 O O . LYS B 1 76 ? -21.646 3.828 -20.312 1 98.62 76 LYS B O 1
ATOM 3093 N N . ALA B 1 77 ? -20.986 5.082 -18.531 1 98.85 77 ALA B N 1
ATOM 3094 C CA . ALA B 1 77 ? -20.13 4.019 -18.01 1 98.85 77 ALA B CA 1
ATOM 3095 C C . ALA B 1 77 ? -20.951 2.789 -17.634 1 98.85 77 ALA B C 1
ATOM 3097 O O . ALA B 1 77 ? -20.544 1.657 -17.905 1 98.85 77 ALA B O 1
ATOM 3098 N N . ILE B 1 78 ? -22.057 2.948 -16.992 1 98.79 78 ILE B N 1
ATOM 3099 C CA . ILE B 1 78 ? -22.925 1.849 -16.585 1 98.79 78 ILE B CA 1
ATOM 3100 C C . ILE B 1 78 ? -23.406 1.087 -17.819 1 98.79 78 ILE B C 1
ATOM 3102 O O . ILE B 1 78 ? -23.355 -0.145 -17.854 1 98.79 78 ILE B O 1
ATOM 3106 N N . ASP B 1 79 ? -23.834 1.836 -18.847 1 98.42 79 ASP B N 1
ATOM 3107 C CA . ASP B 1 79 ? -24.295 1.209 -20.082 1 98.42 79 ASP B CA 1
ATOM 3108 C C . ASP B 1 79 ? -23.181 0.391 -20.732 1 98.42 79 ASP B C 1
ATOM 3110 O O . ASP B 1 79 ? -23.404 -0.745 -21.155 1 98.42 79 ASP B O 1
ATOM 3114 N N . ASP B 1 80 ? -22.008 0.988 -20.82 1 98.69 80 ASP B N 1
ATOM 3115 C CA . ASP B 1 80 ? -20.853 0.317 -21.407 1 98.69 80 ASP B CA 1
ATOM 3116 C C . ASP B 1 80 ? -20.53 -0.975 -20.661 1 98.69 80 ASP B C 1
ATOM 3118 O O . ASP B 1 80 ? -20.263 -2.007 -21.281 1 98.69 80 ASP B O 1
ATOM 3122 N N . LEU B 1 81 ? -20.545 -0.933 -19.349 1 98.78 81 LEU B N 1
ATOM 3123 C CA . LEU B 1 81 ? -20.187 -2.086 -18.53 1 98.78 81 LEU B CA 1
ATOM 3124 C C . LEU B 1 81 ? -21.28 -3.149 -18.58 1 98.78 81 LEU B C 1
ATOM 3126 O O . LEU B 1 81 ? -20.989 -4.347 -18.55 1 98.78 81 LEU B O 1
ATOM 3130 N N . HIS B 1 82 ? -22.5 -2.685 -18.612 1 98.51 82 HIS B N 1
ATOM 3131 C CA . HIS B 1 82 ? -23.601 -3.626 -18.787 1 98.51 82 HIS B CA 1
ATOM 3132 C C . HIS B 1 82 ? -23.458 -4.406 -20.089 1 98.51 82 HIS B C 1
ATOM 3134 O O . HIS B 1 82 ? -23.649 -5.624 -20.112 1 98.51 82 HIS B O 1
ATOM 3140 N N . LYS B 1 83 ? -23.122 -3.722 -21.178 1 98.22 83 LYS B N 1
ATOM 3141 C CA . LYS B 1 83 ? -22.933 -4.352 -22.482 1 98.22 83 LYS B CA 1
ATOM 3142 C C . LYS B 1 83 ? -21.789 -5.361 -22.444 1 98.22 83 LYS B C 1
ATOM 3144 O O . LYS B 1 83 ? -21.797 -6.344 -23.188 1 98.22 83 LYS B O 1
ATOM 3149 N N . LYS B 1 84 ? -20.88 -5.162 -21.562 1 98.03 84 LYS B N 1
ATOM 3150 C CA . LYS B 1 84 ? -19.739 -6.062 -21.421 1 98.03 84 LYS B CA 1
ATOM 3151 C C . LYS B 1 84 ? -20.092 -7.263 -20.548 1 98.03 84 LYS B C 1
ATOM 3153 O O . LYS B 1 84 ? -19.268 -8.16 -20.356 1 98.03 84 LYS B O 1
ATOM 3158 N N . GLY B 1 85 ? -21.26 -7.215 -19.894 1 98.31 85 GLY B N 1
ATOM 3159 C CA . GLY B 1 85 ? -21.721 -8.366 -19.134 1 98.31 85 GLY B CA 1
ATOM 3160 C C . GLY B 1 85 ? -21.494 -8.224 -17.641 1 98.31 85 GLY B C 1
ATOM 3161 O O . GLY B 1 85 ? -21.622 -9.196 -16.894 1 98.31 85 GLY B O 1
ATOM 3162 N N . VAL B 1 86 ? -21.182 -7.024 -17.197 1 98.72 86 VAL B N 1
ATOM 3163 C CA . VAL B 1 86 ? -20.999 -6.77 -15.772 1 98.72 86 VAL B CA 1
ATOM 3164 C C . VAL B 1 86 ? -22.331 -6.926 -15.043 1 98.72 86 VAL B C 1
ATOM 3166 O O . VAL B 1 86 ? -23.337 -6.335 -15.443 1 98.72 86 VAL B O 1
ATOM 3169 N N . ASN B 1 87 ? -22.284 -7.712 -13.971 1 98.82 87 ASN B N 1
ATOM 3170 C CA . ASN B 1 87 ? -23.514 -7.86 -13.201 1 98.82 87 ASN B CA 1
ATOM 3171 C C . ASN B 1 87 ? -23.3 -7.512 -11.731 1 98.82 87 ASN B C 1
ATOM 3173 O O . ASN B 1 87 ? -24.222 -7.627 -10.92 1 98.82 87 ASN B O 1
ATOM 3177 N N . LEU B 1 88 ? -22.143 -7.177 -11.336 1 98.88 88 LEU B N 1
ATOM 3178 C CA . LEU B 1 88 ? -21.785 -6.592 -10.048 1 98.88 88 LEU B CA 1
ATOM 3179 C C . LEU B 1 88 ? -20.97 -5.317 -10.237 1 98.88 88 LEU B C 1
ATOM 3181 O O . LEU B 1 88 ? -19.836 -5.366 -10.719 1 98.88 88 LEU B O 1
ATOM 3185 N N . LEU B 1 89 ? -21.534 -4.184 -9.919 1 98.95 89 LEU B N 1
ATOM 3186 C CA . LEU B 1 89 ? -20.924 -2.891 -10.209 1 98.95 89 LEU B CA 1
ATOM 3187 C C . LEU B 1 89 ? -20.705 -2.094 -8.927 1 98.95 89 LEU B C 1
ATOM 3189 O O . LEU B 1 89 ? -21.651 -1.847 -8.175 1 98.95 89 LEU B O 1
ATOM 3193 N N . TYR B 1 90 ? -19.499 -1.758 -8.759 1 98.93 90 TYR B N 1
ATOM 3194 C CA . TYR B 1 90 ? -19.146 -0.926 -7.614 1 98.93 90 TYR B CA 1
ATOM 3195 C C . TYR B 1 90 ? -19.026 0.538 -8.02 1 98.93 90 TYR B C 1
ATOM 3197 O O . TYR B 1 90 ? -18.389 0.86 -9.025 1 98.93 90 TYR B O 1
ATOM 3205 N N . GLY B 1 91 ? -19.709 1.402 -7.307 1 98.84 91 GLY B N 1
ATOM 3206 C CA . GLY B 1 91 ? -19.389 2.82 -7.258 1 98.84 91 GLY B CA 1
ATOM 3207 C C . GLY B 1 91 ? -18.556 3.202 -6.049 1 98.84 91 GLY B C 1
ATOM 3208 O O . GLY B 1 91 ? -19.061 3.229 -4.924 1 98.84 91 GLY B O 1
ATOM 3209 N N . HIS B 1 92 ? -17.261 3.558 -6.252 1 98.5 92 HIS B N 1
ATOM 3210 C CA . HIS B 1 92 ? -16.305 3.774 -5.173 1 98.5 92 HIS B CA 1
ATOM 3211 C C . HIS B 1 92 ? -16.419 5.187 -4.61 1 98.5 92 HIS B C 1
ATOM 3213 O O . HIS B 1 92 ? -15.471 5.971 -4.693 1 98.5 92 HIS B O 1
ATOM 3219 N N . GLY B 1 93 ? -17.568 5.492 -4.006 1 96.52 93 GLY B N 1
ATOM 3220 C CA . GLY B 1 93 ? -17.833 6.778 -3.381 1 96.52 93 GLY B CA 1
ATOM 3221 C C . GLY B 1 93 ? -19.309 7.12 -3.322 1 96.52 93 GLY B C 1
ATOM 3222 O O . GLY B 1 93 ? -20.104 6.601 -4.109 1 96.52 93 GLY B O 1
ATOM 3223 N N . ASN B 1 94 ? -19.659 8.01 -2.462 1 94.62 94 ASN B N 1
ATOM 3224 C CA . ASN B 1 94 ? -21.056 8.386 -2.275 1 94.62 94 ASN B CA 1
ATOM 3225 C C . ASN B 1 94 ? -21.596 9.151 -3.48 1 94.62 94 ASN B C 1
ATOM 3227 O O . ASN B 1 94 ? -22.81 9.299 -3.634 1 94.62 94 ASN B O 1
ATOM 3231 N N . GLU B 1 95 ? -20.742 9.583 -4.372 1 93.8 95 GLU B N 1
ATOM 3232 C CA . GLU B 1 95 ? -21.107 10.285 -5.599 1 93.8 95 GLU B CA 1
ATOM 3233 C C . GLU B 1 95 ? -22.021 9.431 -6.472 1 93.8 95 GLU B C 1
ATOM 3235 O O . GLU B 1 95 ? -22.789 9.959 -7.279 1 93.8 95 GLU B O 1
ATOM 3240 N N . TYR B 1 96 ? -22.019 8.189 -6.262 1 98.24 96 TYR B N 1
ATOM 3241 C CA . TYR B 1 96 ? -22.732 7.283 -7.155 1 98.24 96 TYR B CA 1
ATOM 3242 C C . TYR B 1 96 ? -24.09 6.904 -6.577 1 98.24 96 TYR B C 1
ATOM 3244 O O . TYR B 1 96 ? -24.892 6.242 -7.24 1 98.24 96 TYR B O 1
ATOM 3252 N N . GLU B 1 97 ? -24.353 7.31 -5.353 1 97.82 97 GLU B N 1
ATOM 3253 C CA . GLU B 1 97 ? -25.556 6.923 -4.622 1 97.82 97 GLU B CA 1
ATOM 3254 C C . GLU B 1 97 ? -26.815 7.261 -5.415 1 97.82 97 GLU B C 1
ATOM 3256 O O . GLU B 1 97 ? -27.644 6.386 -5.676 1 97.82 97 GLU B O 1
ATOM 3261 N N . GLU B 1 98 ? -26.933 8.487 -5.851 1 97.85 98 GLU B N 1
ATOM 3262 C CA . GLU B 1 98 ? -28.162 8.969 -6.475 1 97.85 98 GLU B CA 1
ATOM 3263 C C . GLU B 1 98 ? -28.44 8.238 -7.785 1 97.85 98 GLU B C 1
ATOM 3265 O O . GLU B 1 98 ? -29.543 7.731 -7.997 1 97.85 98 GLU B O 1
ATOM 3270 N N . ILE B 1 99 ? -27.462 8.175 -8.604 1 98.68 99 ILE B N 1
ATOM 3271 C CA . ILE B 1 99 ? -27.655 7.584 -9.924 1 98.68 99 ILE B CA 1
ATOM 3272 C C . ILE B 1 99 ? -27.921 6.087 -9.785 1 98.68 99 ILE B C 1
ATOM 3274 O O . ILE B 1 99 ? -28.8 5.541 -10.455 1 98.68 99 ILE B O 1
ATOM 3278 N N . PHE B 1 100 ? -27.166 5.377 -8.913 1 98.71 100 PHE B N 1
ATOM 3279 C CA . PHE B 1 100 ? -27.382 3.946 -8.731 1 98.71 100 PHE B CA 1
ATOM 3280 C C . PHE B 1 100 ? -28.81 3.668 -8.28 1 98.71 100 PHE B C 1
ATOM 3282 O O . PHE B 1 100 ? -29.47 2.77 -8.807 1 98.71 100 PHE B O 1
ATOM 3289 N N . ASN B 1 101 ? -29.344 4.431 -7.36 1 98.53 101 ASN B N 1
ATOM 3290 C CA . ASN B 1 101 ? -30.708 4.242 -6.879 1 98.53 101 ASN B CA 1
ATOM 3291 C C . ASN B 1 101 ? -31.735 4.604 -7.948 1 98.53 101 ASN B C 1
ATOM 3293 O O . ASN B 1 101 ? -32.808 4.001 -8.013 1 98.53 101 ASN B O 1
ATOM 3297 N N . MET B 1 102 ? -31.375 5.562 -8.721 1 98.34 102 MET B N 1
ATOM 3298 C CA . MET B 1 102 ? -32.304 6.035 -9.743 1 98.34 102 MET B CA 1
ATOM 3299 C C . MET B 1 102 ? -32.463 5.002 -10.854 1 98.34 102 MET B C 1
ATOM 3301 O O . MET B 1 102 ? -33.574 4.765 -11.332 1 98.34 102 MET B O 1
ATOM 3305 N N . ILE B 1 103 ? -31.394 4.305 -11.235 1 98.37 103 ILE B N 1
ATOM 3306 C CA . ILE B 1 103 ? -31.455 3.569 -12.493 1 98.37 103 ILE B CA 1
ATOM 3307 C C . ILE B 1 103 ? -31.432 2.068 -12.214 1 98.37 103 ILE B C 1
ATOM 3309 O O . ILE B 1 103 ? -31.631 1.258 -13.123 1 98.37 103 ILE B O 1
ATOM 3313 N N . SER B 1 104 ? -31.168 1.614 -11.018 1 98.23 104 SER B N 1
ATOM 3314 C CA . SER B 1 104 ? -30.901 0.212 -10.717 1 98.23 104 SER B CA 1
ATOM 3315 C C . SER B 1 104 ? -32.024 -0.687 -11.224 1 98.23 104 SER B C 1
ATOM 3317 O O . SER B 1 104 ? -31.774 -1.804 -11.681 1 98.23 104 SER B O 1
ATOM 3319 N N . LYS B 1 105 ? -33.288 -0.251 -11.224 1 97.66 105 LYS B N 1
ATOM 3320 C CA . LYS B 1 105 ? -34.444 -1.048 -11.624 1 97.66 105 LYS B CA 1
ATOM 3321 C C . LYS B 1 105 ? -34.423 -1.333 -13.123 1 97.66 105 LYS B C 1
ATOM 3323 O O . LYS B 1 105 ? -35.019 -2.31 -13.582 1 97.66 105 LYS B O 1
ATOM 3328 N N . ASP B 1 106 ? -33.745 -0.452 -13.852 1 98.03 106 ASP B N 1
ATOM 3329 C CA . ASP B 1 106 ? -33.608 -0.656 -15.29 1 98.03 106 ASP B CA 1
ATOM 3330 C C . ASP B 1 106 ? -32.609 -1.771 -15.593 1 98.03 106 ASP B C 1
ATOM 3332 O O . ASP B 1 106 ? -32.533 -2.252 -16.726 1 98.03 106 ASP B O 1
ATOM 3336 N N . TYR B 1 107 ? -31.858 -2.226 -14.571 1 98.24 107 TYR B N 1
ATOM 3337 C CA . TYR B 1 107 ? -30.866 -3.288 -14.692 1 98.24 107 TYR B CA 1
ATOM 3338 C C . TYR B 1 107 ? -31.107 -4.38 -13.656 1 98.24 107 TYR B C 1
ATOM 3340 O O . TYR B 1 107 ? -30.265 -4.615 -12.786 1 98.24 107 TYR B O 1
ATOM 3348 N N . PRO B 1 108 ? -32.147 -5.08 -13.743 1 96.83 108 PRO B N 1
ATOM 3349 C CA . PRO B 1 108 ? -32.545 -6.022 -12.694 1 96.83 108 PRO B CA 1
ATOM 3350 C C . PRO B 1 108 ? -31.548 -7.165 -12.52 1 96.83 108 PRO B C 1
ATOM 3352 O O . PRO B 1 108 ? -31.534 -7.822 -11.476 1 96.83 108 PRO B O 1
ATOM 3355 N N . ASP B 1 109 ? -30.694 -7.394 -13.505 1 96.51 109 ASP B N 1
ATOM 3356 C CA . ASP B 1 109 ? -29.738 -8.495 -13.439 1 96.51 109 ASP B CA 1
ATOM 3357 C C . ASP B 1 109 ? -28.392 -8.022 -12.897 1 96.51 109 ASP B C 1
ATOM 3359 O O . ASP B 1 109 ? -27.427 -8.788 -12.861 1 96.51 109 ASP B O 1
ATOM 3363 N N . MET B 1 110 ? -28.327 -6.744 -12.524 1 98.27 110 MET B N 1
ATOM 3364 C CA . MET B 1 110 ? -27.099 -6.182 -11.97 1 98.27 110 MET B CA 1
ATOM 3365 C C . MET B 1 110 ? -27.282 -5.817 -10.5 1 98.27 110 MET B C 1
ATOM 3367 O O . MET B 1 110 ? -28.344 -5.334 -10.104 1 98.27 110 MET B O 1
ATOM 3371 N N . GLU B 1 111 ? -26.257 -6.089 -9.701 1 98.82 111 GLU B N 1
ATOM 3372 C CA . GLU B 1 111 ? -26.141 -5.566 -8.343 1 98.82 111 GLU B CA 1
ATOM 3373 C C . GLU B 1 111 ? -25.268 -4.315 -8.307 1 98.82 111 GLU B C 1
ATOM 3375 O O . GLU B 1 111 ? -24.144 -4.321 -8.811 1 98.82 111 GLU B O 1
ATOM 3380 N N . PHE B 1 112 ? -25.823 -3.259 -7.758 1 98.93 112 PHE B N 1
ATOM 3381 C CA . PHE B 1 112 ? -25.11 -1.999 -7.589 1 98.93 112 PHE B CA 1
ATOM 3382 C C . PHE B 1 112 ? -24.596 -1.854 -6.161 1 98.93 112 PHE B C 1
ATOM 3384 O O . PHE B 1 112 ? -25.377 -1.892 -5.208 1 98.93 112 PHE B O 1
ATOM 3391 N N . VAL B 1 113 ? -23.31 -1.715 -6.018 1 98.93 113 VAL B N 1
ATOM 3392 C CA . VAL B 1 113 ? -22.704 -1.539 -4.702 1 98.93 113 VAL B CA 1
ATOM 3393 C C . VAL B 1 113 ? -22.123 -0.132 -4.584 1 98.93 113 VAL B C 1
ATOM 3395 O O . VAL B 1 113 ? -21.297 0.276 -5.404 1 98.93 113 VAL B O 1
ATOM 3398 N N . VAL B 1 114 ? -22.481 0.645 -3.615 1 98.71 114 VAL B N 1
ATOM 3399 C CA . VAL B 1 114 ? -22.005 2.016 -3.454 1 98.71 114 VAL B CA 1
ATOM 3400 C C . VAL B 1 114 ? -21.31 2.166 -2.103 1 98.71 114 VAL B C 1
ATOM 3402 O O . VAL B 1 114 ? -21.757 1.603 -1.102 1 98.71 114 VAL B O 1
ATOM 3405 N N . ALA B 1 115 ? -20.198 2.846 -2.085 1 97.72 115 ALA B N 1
ATOM 3406 C CA . ALA B 1 115 ? -19.497 3.14 -0.838 1 97.72 115 ALA B CA 1
ATOM 3407 C C . ALA B 1 115 ? -20.051 4.402 -0.182 1 97.72 115 ALA B C 1
ATOM 3409 O O . ALA B 1 115 ? -20.084 5.468 -0.802 1 97.72 115 ALA B O 1
ATOM 3410 N N . ASN B 1 116 ? -20.496 4.261 1.078 1 94.63 116 ASN B N 1
ATOM 3411 C CA . ASN B 1 116 ? -20.877 5.354 1.966 1 94.63 116 ASN B CA 1
ATOM 3412 C C . ASN B 1 116 ? -22.099 6.102 1.441 1 94.63 116 ASN B C 1
ATOM 3414 O O . ASN B 1 116 ? -22.179 7.327 1.556 1 94.63 116 ASN B O 1
ATOM 3418 N N . GLY B 1 117 ? -22.923 5.404 0.675 1 94.87 117 GLY B N 1
ATOM 3419 C CA . GLY B 1 117 ? -24.23 5.893 0.265 1 94.87 117 GLY B CA 1
ATOM 3420 C C . GLY B 1 117 ? -25.378 5.108 0.871 1 94.87 117 GLY B C 1
ATOM 3421 O O . GLY B 1 117 ? -25.158 4.118 1.572 1 94.87 117 GLY B O 1
ATOM 3422 N N . THR B 1 118 ? -26.559 5.533 0.614 1 96.67 118 THR B N 1
ATOM 3423 C CA . THR B 1 118 ? -27.745 4.835 1.096 1 96.67 118 THR B CA 1
ATOM 3424 C C . THR B 1 118 ? -28.376 4.006 -0.019 1 96.67 118 THR B C 1
ATOM 3426 O O . THR B 1 118 ? -28.55 4.493 -1.139 1 96.67 118 THR B O 1
ATOM 3429 N N . ALA B 1 119 ? -28.68 2.785 0.339 1 98.49 119 ALA B N 1
ATOM 3430 C CA . ALA B 1 119 ? -29.345 1.895 -0.609 1 98.49 119 ALA B CA 1
ATOM 3431 C C . ALA B 1 119 ? -30.862 2.032 -0.518 1 98.49 119 ALA B C 1
ATOM 3433 O O . ALA B 1 119 ? -31.427 2.036 0.579 1 98.49 119 ALA B O 1
ATOM 3434 N N . LYS B 1 120 ? -31.548 2.096 -1.672 1 97.99 120 LYS B N 1
ATOM 3435 C CA . LYS B 1 120 ? -32.985 2.353 -1.64 1 97.99 120 LYS B CA 1
ATOM 3436 C C . LYS B 1 120 ? -33.751 1.297 -2.431 1 97.99 120 LYS B C 1
ATOM 3438 O O . LYS B 1 120 ? -34.983 1.267 -2.406 1 97.99 120 LYS B O 1
ATOM 3443 N N . ASN B 1 121 ? -33.091 0.426 -3.201 1 98.07 121 ASN B N 1
ATOM 3444 C CA . ASN B 1 121 ? -33.741 -0.567 -4.049 1 98.07 121 ASN B CA 1
ATOM 3445 C C . ASN B 1 121 ? -33.236 -1.976 -3.752 1 98.07 121 ASN B C 1
ATOM 3447 O O . ASN B 1 121 ? -32.226 -2.146 -3.067 1 98.07 121 ASN B O 1
ATOM 3451 N N . ASP B 1 122 ? -33.842 -2.998 -4.284 1 97 122 ASP B N 1
ATOM 3452 C CA . ASP B 1 122 ? -33.584 -4.399 -3.964 1 97 122 ASP B CA 1
ATOM 3453 C C . ASP B 1 122 ? -32.263 -4.867 -4.57 1 97 122 ASP B C 1
ATOM 3455 O O . ASP B 1 122 ? -31.714 -5.891 -4.158 1 97 122 ASP B O 1
ATOM 3459 N N . ASN B 1 123 ? -31.773 -4.147 -5.566 1 98.56 123 ASN B N 1
ATOM 3460 C CA . ASN B 1 123 ? -30.504 -4.54 -6.169 1 98.56 123 ASN B CA 1
ATOM 3461 C C . ASN B 1 123 ? -29.433 -3.472 -5.966 1 98.56 123 ASN B C 1
ATOM 3463 O O . ASN B 1 123 ? -28.567 -3.284 -6.822 1 98.56 123 ASN B O 1
ATOM 3467 N N . VAL B 1 124 ? -29.6 -2.707 -4.886 1 98.84 124 VAL B N 1
ATOM 3468 C CA . VAL B 1 124 ? -28.591 -1.742 -4.461 1 98.84 124 VAL B CA 1
ATOM 3469 C C . VAL B 1 124 ? -28.098 -2.094 -3.059 1 98.84 124 VAL B C 1
ATOM 3471 O O . VAL B 1 124 ? -28.901 -2.331 -2.153 1 98.84 124 VAL B O 1
ATOM 3474 N N . THR B 1 125 ? -26.819 -2.239 -2.918 1 98.85 125 THR B N 1
ATOM 3475 C CA . THR B 1 125 ? -26.134 -2.526 -1.662 1 98.85 125 THR B CA 1
ATOM 3476 C C . THR B 1 125 ? -25.181 -1.393 -1.294 1 98.85 125 THR B C 1
ATOM 3478 O O . THR B 1 125 ? -24.462 -0.876 -2.153 1 98.85 125 THR B O 1
ATOM 3481 N N . SER B 1 126 ? -25.222 -0.954 -0.073 1 98.63 126 SER B N 1
ATOM 3482 C CA . SER B 1 126 ? -24.319 0.093 0.394 1 98.63 126 SER B CA 1
ATOM 3483 C C . SER B 1 126 ? -23.299 -0.457 1.384 1 98.63 126 SER B C 1
ATOM 3485 O O . SER B 1 126 ? -23.639 -1.27 2.246 1 98.63 126 SER B O 1
ATOM 3487 N N . VAL B 1 127 ? -22.052 -0.081 1.244 1 98.37 127 VAL B N 1
ATOM 3488 C CA . VAL B 1 127 ? -20.954 -0.382 2.156 1 98.37 127 VAL B CA 1
ATOM 3489 C C . VAL B 1 127 ? -20.624 0.853 2.992 1 98.37 127 VAL B C 1
ATOM 3491 O O . VAL B 1 127 ? -20.204 1.88 2.454 1 98.37 127 VAL B O 1
ATOM 3494 N N . HIS B 1 128 ? -20.829 0.731 4.274 1 97.29 128 HIS B N 1
ATOM 3495 C CA . HIS B 1 128 ? -20.485 1.805 5.198 1 97.29 128 HIS B CA 1
ATOM 3496 C C . HIS B 1 128 ? -19.269 1.437 6.042 1 97.29 128 HIS B C 1
ATOM 3498 O O . HIS B 1 128 ? -19.284 0.431 6.754 1 97.29 128 HIS B O 1
ATOM 3504 N N . LEU B 1 129 ? -18.251 2.184 5.921 1 96.54 129 LEU B N 1
ATOM 3505 C CA . LEU B 1 129 ? -17.116 2.07 6.83 1 96.54 129 LEU B CA 1
ATOM 3506 C C . LEU B 1 129 ? -17.329 2.923 8.076 1 96.54 129 LEU B C 1
ATOM 3508 O O . LEU B 1 129 ? -17.335 4.154 7.997 1 96.54 129 LEU B O 1
ATOM 3512 N N . MET B 1 130 ? -17.492 2.293 9.162 1 94.71 130 MET B N 1
ATOM 3513 C CA . MET B 1 130 ? -17.798 2.996 10.405 1 94.71 130 MET B CA 1
ATOM 3514 C C . MET B 1 130 ? -16.534 3.591 11.019 1 94.71 130 MET B C 1
ATOM 3516 O O . MET B 1 130 ? -15.766 2.885 11.674 1 94.71 130 MET B O 1
ATOM 3520 N N . GLY B 1 131 ? -16.377 4.86 10.886 1 96 131 GLY B N 1
ATOM 3521 C CA . GLY B 1 131 ? -15.111 5.511 11.182 1 96 131 GLY B CA 1
ATOM 3522 C C . GLY B 1 131 ? -15.07 6.137 12.563 1 96 131 GLY B C 1
ATOM 3523 O O . GLY B 1 131 ? -14.032 6.647 12.99 1 96 131 GLY B O 1
ATOM 3524 N N . GLU B 1 132 ? -16.177 6.065 13.306 1 96.89 132 GLU B N 1
ATOM 3525 C CA . GLU B 1 132 ? -16.216 6.782 14.577 1 96.89 132 GLU B CA 1
ATOM 3526 C C . GLU B 1 132 ? -15.174 6.238 15.55 1 96.89 132 GLU B C 1
ATOM 3528 O O . GLU B 1 132 ? -14.441 7.007 16.177 1 96.89 132 GLU B O 1
ATOM 3533 N N . ALA B 1 133 ? -15.104 4.926 15.673 1 97.91 133 ALA B N 1
ATOM 3534 C CA . ALA B 1 133 ? -14.212 4.328 16.663 1 97.91 133 ALA B CA 1
ATOM 3535 C C . ALA B 1 133 ? -12.75 4.609 16.325 1 97.91 133 ALA B C 1
ATOM 3537 O O . ALA B 1 133 ? -11.952 4.928 17.209 1 97.91 133 ALA B O 1
ATOM 3538 N N . MET B 1 134 ? -12.363 4.426 15.084 1 98.27 134 MET B N 1
ATOM 3539 C CA . MET B 1 134 ? -10.977 4.719 14.731 1 98.27 134 MET B CA 1
ATOM 3540 C C . MET B 1 134 ? -10.663 6.197 14.94 1 98.27 134 MET B C 1
ATOM 3542 O O . MET B 1 134 ? -9.572 6.546 15.394 1 98.27 134 MET B O 1
ATOM 3546 N N . GLY B 1 135 ? -11.649 7.037 14.584 1 98.41 135 GLY B N 1
ATOM 3547 C CA . GLY B 1 135 ? -11.495 8.443 14.921 1 98.41 135 GLY B CA 1
ATOM 3548 C C . GLY B 1 135 ? -11.293 8.682 16.406 1 98.41 135 GLY B C 1
ATOM 3549 O O . GLY B 1 135 ? -10.437 9.476 16.801 1 98.41 135 GLY B O 1
ATOM 3550 N N . PHE B 1 136 ? -12.064 8.018 17.237 1 98.68 136 PHE B N 1
ATOM 3551 C CA . PHE B 1 136 ? -11.976 8.136 18.688 1 98.68 136 PHE B CA 1
ATOM 3552 C C . PHE B 1 136 ? -10.566 7.82 19.173 1 98.68 136 PHE B C 1
ATOM 3554 O O . PHE B 1 136 ? -9.963 8.61 19.902 1 98.68 136 PHE B O 1
ATOM 3561 N N . PHE B 1 137 ? -10.018 6.717 18.734 1 98.87 137 PHE B N 1
ATOM 3562 C CA . PHE B 1 137 ? -8.697 6.298 19.189 1 98.87 137 PHE B CA 1
ATOM 3563 C C . PHE B 1 137 ? -7.613 7.195 18.604 1 98.87 137 PHE B C 1
ATOM 3565 O O . PHE B 1 137 ? -6.592 7.444 19.248 1 98.87 137 PHE B O 1
ATOM 3572 N N . GLY B 1 138 ? -7.849 7.718 17.359 1 98.86 138 GLY B N 1
ATOM 3573 C CA . GLY B 1 138 ? -6.972 8.746 16.821 1 98.86 138 GLY B CA 1
ATOM 3574 C C . GLY B 1 138 ? -6.96 10.015 17.651 1 98.86 138 GLY B C 1
ATOM 3575 O O . GLY B 1 138 ? -5.898 10.585 17.909 1 98.86 138 GLY B O 1
ATOM 3576 N N . GLY B 1 139 ? -8.139 10.423 18.084 1 98.88 139 GLY B N 1
ATOM 3577 C CA . GLY B 1 139 ? -8.261 11.585 18.95 1 98.88 139 GLY B CA 1
ATOM 3578 C C . GLY B 1 139 ? -7.583 11.402 20.294 1 98.88 139 GLY B C 1
ATOM 3579 O O . GLY B 1 139 ? -6.915 12.312 20.788 1 98.88 139 GLY B O 1
ATOM 3580 N N . MET B 1 140 ? -7.762 10.214 20.888 1 98.91 140 MET B N 1
ATOM 3581 C CA . MET B 1 140 ? -7.05 9.905 22.125 1 98.91 140 MET B CA 1
ATOM 3582 C C . MET B 1 140 ? -5.546 10.077 21.946 1 98.91 140 MET B C 1
ATOM 3584 O O . MET B 1 140 ? -4.876 10.656 22.803 1 98.91 140 MET B O 1
ATOM 3588 N N . THR B 1 141 ? -5.04 9.56 20.866 1 98.95 141 THR B N 1
ATOM 3589 C CA . THR B 1 141 ? -3.608 9.608 20.593 1 98.95 141 THR B CA 1
ATOM 3590 C C . THR B 1 141 ? -3.136 11.05 20.433 1 98.95 141 THR B C 1
ATOM 3592 O O . THR B 1 141 ? -2.104 11.436 20.985 1 98.95 141 THR B O 1
ATOM 3595 N N . ALA B 1 142 ? -3.94 11.82 19.681 1 98.94 142 ALA B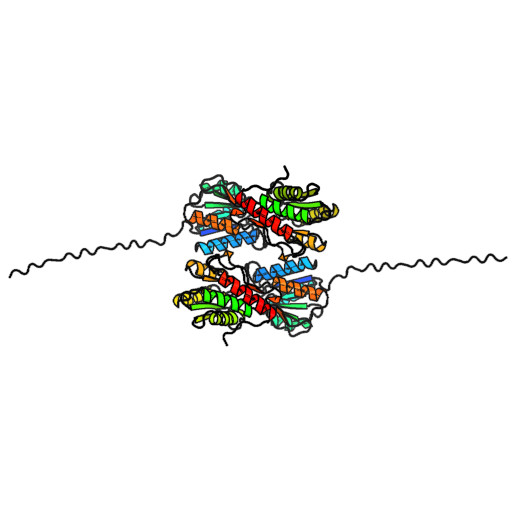 N 1
ATOM 3596 C CA . ALA B 1 142 ? -3.602 13.224 19.466 1 98.94 142 ALA B CA 1
ATOM 3597 C C . ALA B 1 142 ? -3.526 13.979 20.79 1 98.94 142 ALA B C 1
ATOM 3599 O O . ALA B 1 142 ? -2.555 14.694 21.049 1 98.94 142 ALA B O 1
ATOM 3600 N N . ALA B 1 143 ? -4.489 13.802 21.642 1 98.9 143 ALA B N 1
ATOM 3601 C CA . ALA B 1 143 ? -4.548 14.5 22.924 1 98.9 143 ALA B CA 1
ATOM 3602 C C . ALA B 1 143 ? -3.414 14.056 23.843 1 98.9 143 ALA B C 1
ATOM 3604 O O . ALA B 1 143 ? -2.816 14.877 24.543 1 98.9 143 ALA B O 1
ATOM 3605 N N . HIS B 1 144 ? -3.145 12.772 23.844 1 98.86 144 HIS B N 1
ATOM 3606 C CA . HIS B 1 144 ? -2.078 12.215 24.668 1 98.86 144 HIS B CA 1
ATOM 3607 C C . HIS B 1 144 ? -0.727 12.824 24.305 1 98.86 144 HIS B C 1
ATOM 3609 O O . HIS B 1 144 ? 0.118 13.035 25.178 1 98.86 144 HIS B O 1
ATOM 3615 N N . MET B 1 145 ? -0.543 13.148 23.042 1 98.86 145 MET B N 1
ATOM 3616 C CA . MET B 1 145 ? 0.762 13.574 22.547 1 98.86 145 MET B CA 1
ATOM 3617 C C . MET B 1 145 ? 0.863 15.096 22.517 1 98.86 145 MET B C 1
ATOM 3619 O O . MET B 1 145 ? 1.956 15.647 22.378 1 98.86 145 MET B O 1
ATOM 3623 N N . SER B 1 146 ? -0.235 15.77 22.659 1 98.87 146 SER B N 1
ATOM 3624 C CA . SER B 1 146 ? -0.228 17.227 22.566 1 98.87 146 SER B CA 1
ATOM 3625 C C . SER B 1 146 ? 0.483 17.853 23.761 1 98.87 146 SER B C 1
ATOM 3627 O O . SER B 1 146 ? 0.283 17.429 24.901 1 98.87 146 SER B O 1
ATOM 3629 N N . LYS B 1 147 ? 1.235 18.878 23.474 1 98.32 147 LYS B N 1
ATOM 3630 C CA . LYS B 1 147 ? 1.91 19.647 24.515 1 98.32 147 LYS B CA 1
ATOM 3631 C C . LYS B 1 147 ? 1.209 20.981 24.755 1 98.32 147 LYS B C 1
ATOM 3633 O O . LYS B 1 147 ? 1.353 21.582 25.821 1 98.32 147 LYS B O 1
ATOM 3638 N N . THR B 1 148 ? 0.444 21.376 23.838 1 98.38 148 THR B N 1
ATOM 3639 C CA . THR B 1 148 ? -0.187 22.689 23.918 1 98.38 148 THR B CA 1
ATOM 3640 C C . THR B 1 148 ? -1.638 22.565 24.373 1 98.38 148 THR B C 1
ATOM 3642 O O . THR B 1 148 ? -2.289 23.569 24.671 1 98.38 148 THR B O 1
ATOM 3645 N N . ASN B 1 149 ? -2.139 21.359 24.382 1 98.41 149 ASN B N 1
ATOM 3646 C CA . ASN B 1 149 ? -3.543 21.079 24.664 1 98.41 149 ASN B CA 1
ATOM 3647 C C . ASN B 1 149 ? -4.456 21.637 23.575 1 98.41 149 ASN B C 1
ATOM 3649 O O . ASN B 1 149 ? -5.609 21.978 23.841 1 98.41 149 ASN B O 1
ATOM 3653 N N . GLU B 1 150 ? -3.902 21.875 22.349 1 98.7 150 GLU B N 1
ATOM 3654 C CA . GLU B 1 150 ? -4.629 22.26 21.144 1 98.7 150 GLU B CA 1
ATOM 3655 C C . GLU B 1 150 ? -4.381 21.27 20.009 1 98.7 150 GLU B C 1
ATOM 3657 O O . GLU B 1 150 ? -3.26 21.159 19.509 1 98.7 150 GLU B O 1
ATOM 3662 N N . VAL B 1 151 ? -5.386 20.558 19.634 1 98.91 151 VAL B N 1
ATOM 3663 C CA . VAL B 1 151 ? -5.287 19.657 18.491 1 98.91 151 VAL B CA 1
ATOM 3664 C C . VAL B 1 151 ? -6.243 20.113 17.39 1 98.91 151 VAL B C 1
ATOM 3666 O O . VAL B 1 151 ? -7.151 20.91 17.638 1 98.91 151 VAL B O 1
ATOM 3669 N N . GLY B 1 152 ? -5.965 19.72 16.181 1 98.87 152 GLY B N 1
ATOM 3670 C CA . GLY B 1 152 ? -6.732 20.212 15.047 1 98.87 152 GLY B CA 1
ATOM 3671 C C . GLY B 1 152 ? -7.206 19.107 14.123 1 98.87 152 GLY B C 1
ATOM 3672 O O . GLY B 1 152 ? -6.56 18.063 14.011 1 98.87 152 GLY B O 1
ATOM 3673 N N . VAL B 1 153 ? -8.308 19.328 13.497 1 98.87 153 VAL B N 1
ATOM 3674 C CA . VAL B 1 153 ? -8.851 18.486 12.436 1 98.87 153 VAL B CA 1
ATOM 3675 C C . VAL B 1 153 ? -9.115 19.328 11.191 1 98.87 153 VAL B C 1
ATOM 3677 O O . VAL B 1 153 ? -9.679 20.421 11.281 1 98.87 153 VAL B O 1
ATOM 3680 N N . ILE B 1 154 ? -8.623 18.881 10.126 1 98.87 154 ILE B N 1
ATOM 3681 C CA . ILE B 1 154 ? -9.049 19.386 8.825 1 98.87 154 ILE B CA 1
ATOM 3682 C C . ILE B 1 154 ? -9.918 18.343 8.126 1 98.87 154 ILE B C 1
ATOM 3684 O O . ILE B 1 154 ? -9.413 17.322 7.653 1 98.87 154 ILE B O 1
ATOM 3688 N N . ALA B 1 155 ? -11.17 18.621 8.008 1 98.51 155 ALA B N 1
ATOM 3689 C CA . ALA B 1 155 ? -12.132 17.665 7.465 1 98.51 155 ALA B CA 1
ATOM 3690 C C . ALA B 1 155 ? -12.699 18.154 6.135 1 98.51 155 ALA B C 1
ATOM 3692 O O . ALA B 1 155 ? -12.616 19.342 5.817 1 98.51 155 ALA B O 1
ATOM 3693 N N . SER B 1 156 ? -13.151 17.237 5.364 1 96.61 156 SER B N 1
ATOM 3694 C CA . SER B 1 156 ? -13.832 17.584 4.121 1 96.61 156 SER B CA 1
ATOM 3695 C C . SER B 1 156 ? -15.252 18.073 4.387 1 96.61 156 SER B C 1
ATOM 3697 O O . SER B 1 156 ? -15.709 19.036 3.768 1 96.61 156 SER B O 1
ATOM 3699 N N . PHE B 1 157 ? -15.942 17.344 5.385 1 94.56 157 PHE B N 1
ATOM 3700 C CA . PHE B 1 157 ? -17.337 17.667 5.659 1 94.56 157 PHE B CA 1
ATOM 3701 C C . PHE B 1 157 ? -17.648 17.509 7.143 1 94.56 157 PHE B C 1
ATOM 3703 O O . PHE B 1 157 ? -16.981 16.747 7.845 1 94.56 157 PHE B O 1
ATOM 3710 N N . LEU B 1 158 ? -18.746 18.121 7.584 1 90.11 158 LEU B N 1
ATOM 3711 C CA . LEU B 1 158 ? -19.162 18.137 8.982 1 90.11 158 LEU B CA 1
ATOM 3712 C C . LEU B 1 158 ? -19.688 16.77 9.408 1 90.11 158 LEU B C 1
ATOM 3714 O O . LEU B 1 158 ? -19.55 16.382 10.571 1 90.11 158 LEU B O 1
ATOM 3718 N N . TRP B 1 159 ? -20.182 16.048 8.503 1 89.39 159 TRP B N 1
ATOM 3719 C CA . TRP B 1 159 ? -20.916 14.829 8.827 1 89.39 159 TRP B CA 1
ATOM 3720 C C . TRP B 1 159 ? -19.97 13.639 8.946 1 89.39 159 TRP B C 1
ATOM 3722 O O . TRP B 1 159 ? -20.411 12.507 9.163 1 89.39 159 TRP B O 1
ATOM 3732 N N . GLN B 1 160 ? -18.698 13.773 8.846 1 94.37 160 GLN B N 1
ATOM 3733 C CA . GLN B 1 160 ? -17.745 12.67 8.891 1 94.37 160 GLN B CA 1
ATOM 3734 C C . GLN B 1 160 ? -17.688 12.048 10.284 1 94.37 160 GLN B C 1
ATOM 3736 O O . GLN B 1 160 ? -17.253 12.694 11.24 1 94.37 160 GLN B O 1
ATOM 3741 N N . PRO B 1 161 ? -18.006 10.745 10.374 1 94.51 161 PRO B N 1
ATOM 3742 C CA . PRO B 1 161 ? -18.068 10.116 11.696 1 94.51 161 PRO B CA 1
ATOM 3743 C C . P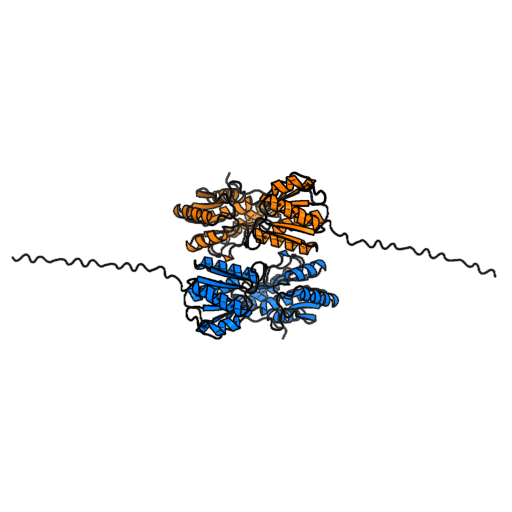RO B 1 161 ? -16.706 10.053 12.383 1 94.51 161 PRO B C 1
ATOM 3745 O O . PRO B 1 161 ? -16.626 10.129 13.612 1 94.51 161 PRO B O 1
ATOM 3748 N N . GLU B 1 162 ? -15.628 9.872 11.593 1 96.91 162 GLU B N 1
ATOM 3749 C CA . GLU B 1 162 ? -14.299 9.791 12.191 1 96.91 162 GLU B CA 1
ATOM 3750 C C . GLU B 1 162 ? -13.908 11.111 12.849 1 96.91 162 GLU B C 1
ATOM 3752 O O . GLU B 1 162 ? -13.123 11.128 13.8 1 96.91 162 GLU B O 1
ATOM 3757 N N . VAL B 1 163 ? -14.456 12.214 12.349 1 97.37 163 VAL B N 1
ATOM 3758 C CA . VAL B 1 163 ? -14.175 13.518 12.939 1 97.37 163 VAL B CA 1
ATOM 3759 C C . VAL B 1 163 ? -14.887 13.64 14.285 1 97.37 163 VAL B C 1
ATOM 3761 O O . VAL B 1 163 ? -14.293 14.086 15.27 1 97.37 163 VAL B O 1
ATOM 3764 N N . ASP B 1 164 ? -16.176 13.249 14.314 1 96.61 164 ASP B N 1
ATOM 3765 C CA . ASP B 1 164 ? -16.91 13.202 15.575 1 96.61 164 ASP B CA 1
ATOM 3766 C C . ASP B 1 164 ? -16.201 12.309 16.591 1 96.61 164 ASP B C 1
ATOM 3768 O O . ASP B 1 164 ? -16.048 12.683 17.755 1 96.61 164 ASP B O 1
ATOM 3772 N N . GLY B 1 165 ? -15.798 11.158 16.187 1 97.99 165 GLY B N 1
ATOM 3773 C CA . GLY B 1 165 ? -15.034 10.26 17.038 1 97.99 165 GLY B CA 1
ATOM 3774 C C . GLY B 1 165 ? -13.759 10.884 17.572 1 97.99 165 GLY B C 1
ATOM 3775 O O . GLY B 1 165 ? -13.449 10.758 18.758 1 97.99 165 GLY B O 1
ATOM 3776 N N . PHE B 1 166 ? -13.061 11.54 16.717 1 98.63 166 PHE B N 1
ATOM 3777 C CA . PHE B 1 166 ? -11.808 12.185 17.093 1 98.63 166 PHE B CA 1
ATOM 3778 C C . PHE B 1 166 ? -12.029 13.181 18.225 1 98.63 166 PHE B C 1
ATOM 3780 O O . PHE B 1 166 ? -11.283 13.19 19.206 1 98.63 166 PHE B O 1
ATOM 3787 N N . ILE B 1 167 ? -13.03 14.019 18.049 1 98.16 167 ILE B N 1
ATOM 3788 C CA . ILE B 1 167 ? -13.338 15.032 19.053 1 98.16 167 ILE B CA 1
ATOM 3789 C C . ILE B 1 167 ? -13.658 14.358 20.385 1 98.16 167 ILE B C 1
ATOM 3791 O O . ILE B 1 167 ? -13.107 14.73 21.424 1 98.16 167 ILE B O 1
ATOM 3795 N N . LYS B 1 168 ? -14.497 13.33 20.381 1 98.08 168 LYS B N 1
ATOM 3796 C CA . LYS B 1 168 ? -14.886 12.608 21.589 1 98.08 168 LYS B CA 1
ATOM 3797 C C . LYS B 1 168 ? -13.684 11.924 22.233 1 98.08 168 LYS B C 1
ATOM 3799 O O . LYS B 1 168 ? -13.524 11.958 23.454 1 98.08 168 LYS B O 1
ATOM 3804 N N . GLY B 1 169 ? -12.842 11.321 21.404 1 98.72 169 GLY B N 1
ATOM 3805 C CA . GLY B 1 169 ? -11.663 10.633 21.907 1 98.72 169 GLY B CA 1
ATOM 3806 C C . GLY B 1 169 ? -10.648 11.569 22.534 1 98.72 169 GLY B C 1
ATOM 3807 O O . GLY B 1 169 ? -10.048 11.245 23.561 1 98.72 169 GLY B O 1
ATOM 3808 N N . ALA B 1 170 ? -10.482 12.696 21.856 1 98.81 170 ALA B N 1
ATOM 3809 C CA . ALA B 1 170 ? -9.564 13.691 22.405 1 98.81 170 ALA B CA 1
ATOM 3810 C C . ALA B 1 170 ? -10.019 14.154 23.786 1 98.81 170 ALA B C 1
ATOM 3812 O O . ALA B 1 170 ? -9.219 14.213 24.722 1 98.81 170 ALA B O 1
ATOM 3813 N N . LYS B 1 171 ? -11.253 14.456 23.925 1 98.17 171 LYS B N 1
ATOM 3814 C CA . LYS B 1 171 ? -11.806 14.943 25.186 1 98.17 171 LYS B CA 1
ATOM 3815 C C . LYS B 1 171 ? -11.801 13.848 26.248 1 98.17 171 LYS B C 1
ATOM 3817 O O . LYS B 1 171 ? -11.624 14.128 27.435 1 98.17 171 LYS B O 1
ATOM 3822 N N . TYR B 1 172 ? -11.99 12.622 25.869 1 98.41 172 TYR B N 1
ATOM 3823 C CA . TYR B 1 172 ? -11.9 11.497 26.794 1 98.41 172 TYR B CA 1
ATOM 3824 C C . TYR B 1 172 ? -10.505 11.402 27.401 1 98.41 172 TYR B C 1
ATOM 3826 O O . TYR B 1 172 ? -10.359 11.175 28.604 1 98.41 172 TYR B O 1
ATOM 3834 N N . GLU B 1 173 ? -9.471 11.548 26.569 1 98.6 173 GLU B N 1
ATOM 3835 C CA . GLU B 1 173 ? -8.086 11.422 27.011 1 98.6 173 GLU B CA 1
ATOM 3836 C C . GLU B 1 173 ? -7.659 12.629 27.842 1 98.6 173 GLU B C 1
ATOM 3838 O O . GLU B 1 173 ? -6.93 12.486 28.825 1 98.6 173 GLU B O 1
ATOM 3843 N N . ASN B 1 174 ? -8.119 13.8 27.445 1 98.3 174 ASN B N 1
ATOM 3844 C CA . ASN B 1 174 ? -7.823 15.064 28.111 1 98.3 174 ASN B CA 1
ATOM 3845 C C . ASN B 1 174 ? -9.022 16.007 28.084 1 98.3 174 ASN B C 1
ATOM 3847 O O . ASN B 1 174 ? -9.215 16.744 27.115 1 98.3 174 ASN B O 1
ATOM 3851 N N . PRO B 1 175 ? -9.75 16.104 29.172 1 97.37 175 PRO B N 1
ATOM 3852 C CA . PRO B 1 175 ? -10.979 16.9 29.2 1 97.37 175 PRO B CA 1
ATOM 3853 C C . PRO B 1 175 ? -10.728 18.382 28.928 1 97.37 175 PRO B C 1
ATOM 3855 O O . PRO B 1 175 ? -11.645 19.102 28.525 1 97.37 175 PRO B O 1
ATOM 3858 N N . ASP B 1 176 ? -9.552 18.838 29.064 1 97.35 176 ASP B N 1
ATOM 3859 C CA . ASP B 1 176 ? -9.237 20.253 28.9 1 97.35 176 ASP B CA 1
ATOM 3860 C C . ASP B 1 176 ? -8.748 20.546 27.483 1 97.35 176 ASP B C 1
ATOM 3862 O O . ASP B 1 176 ? -8.471 21.698 27.142 1 97.35 176 ASP B O 1
ATOM 3866 N N . ILE B 1 177 ? -8.662 19.506 26.643 1 98.43 177 ILE B N 1
ATOM 3867 C CA . ILE B 1 177 ? -8.115 19.656 25.299 1 98.43 177 ILE B CA 1
ATOM 3868 C C . ILE B 1 177 ? -9.039 20.537 24.461 1 98.43 177 ILE B C 1
ATOM 3870 O O . ILE B 1 177 ? -10.263 20.462 24.59 1 98.43 177 ILE B O 1
ATOM 3874 N N . THR B 1 178 ? -8.539 21.441 23.664 1 98.59 178 THR B N 1
ATOM 3875 C CA . THR B 1 178 ? -9.279 22.159 22.632 1 98.59 178 THR B CA 1
ATOM 3876 C C . THR B 1 178 ? -9.107 21.484 21.274 1 98.59 178 THR B C 1
ATOM 3878 O O . THR B 1 178 ? -7.982 21.228 20.84 1 98.59 178 THR B O 1
ATOM 3881 N N . VAL B 1 179 ? -10.212 21.182 20.692 1 98.68 179 VAL B N 1
ATOM 3882 C CA . VAL B 1 179 ? -10.187 20.611 19.35 1 98.68 179 VAL B CA 1
ATOM 3883 C C . VAL B 1 179 ? -10.667 21.649 18.337 1 98.68 179 VAL B C 1
ATOM 3885 O O . VAL B 1 179 ? -11.844 22.014 18.325 1 98.68 179 VAL B O 1
ATOM 3888 N N . ASN B 1 180 ? -9.76 22.135 17.512 1 98.53 180 ASN B N 1
ATOM 3889 C CA . ASN B 1 180 ? -10.081 23.066 16.435 1 98.53 180 ASN B CA 1
ATOM 3890 C C . ASN B 1 180 ? -10.399 22.331 15.136 1 98.53 180 ASN B C 1
ATOM 3892 O O . ASN B 1 180 ? -9.56 21.596 14.612 1 98.53 180 ASN B O 1
ATOM 3896 N N . THR B 1 181 ? -11.593 22.524 14.631 1 98.2 181 THR B N 1
ATOM 3897 C CA . THR B 1 181 ? -12.015 21.81 13.43 1 98.2 181 THR B CA 1
ATOM 3898 C C . THR B 1 181 ? -12.255 22.783 12.279 1 98.2 181 THR B C 1
ATOM 3900 O O . THR B 1 181 ? -12.963 23.78 12.44 1 98.2 181 THR B O 1
ATOM 3903 N N . GLU B 1 182 ? -11.641 22.512 11.168 1 98.48 182 GLU B N 1
ATOM 3904 C CA . GLU B 1 182 ? -11.818 23.266 9.93 1 98.48 182 GLU B CA 1
ATOM 3905 C C . GLU B 1 182 ? -12.309 22.366 8.801 1 98.48 182 GLU B C 1
ATOM 3907 O O . GLU B 1 182 ? -12.06 21.159 8.809 1 98.48 182 GLU B O 1
ATOM 3912 N N . PHE B 1 183 ? -12.992 22.978 7.807 1 97.84 183 PHE B N 1
ATOM 3913 C CA . PHE B 1 183 ? -13.613 22.203 6.739 1 97.84 183 PHE B CA 1
ATOM 3914 C C . PHE B 1 183 ? -13.207 22.742 5.373 1 97.84 183 PHE B C 1
ATOM 3916 O O . PHE B 1 183 ? -13.184 23.956 5.161 1 97.84 183 PHE B O 1
ATOM 3923 N N . THR B 1 184 ? -12.887 21.793 4.461 1 97.92 184 THR B N 1
ATOM 3924 C CA . THR B 1 184 ? -12.508 22.19 3.109 1 97.92 184 THR B CA 1
ATOM 3925 C C . THR B 1 184 ? -13.716 22.161 2.178 1 97.92 184 THR B C 1
ATOM 3927 O O . THR B 1 184 ? -13.667 22.703 1.072 1 97.92 184 THR B O 1
ATOM 3930 N N . ASP B 1 185 ? -14.763 21.416 2.561 1 95.01 185 ASP B N 1
ATOM 3931 C CA . ASP B 1 185 ? -15.962 21.15 1.771 1 95.01 185 ASP B CA 1
ATOM 3932 C C . ASP B 1 185 ? -15.62 20.379 0.498 1 95.01 185 ASP B C 1
ATOM 3934 O O . ASP B 1 185 ? -16.29 20.531 -0.525 1 95.01 185 ASP B O 1
ATOM 3938 N N . HIS B 1 186 ? -14.565 19.765 0.489 1 94.45 186 HIS B N 1
ATOM 3939 C CA . HIS B 1 186 ? -14.101 18.967 -0.64 1 94.45 186 HIS B CA 1
ATOM 3940 C C . HIS B 1 186 ? -13.107 17.901 -0.19 1 94.45 186 HIS B C 1
ATOM 3942 O O . HIS B 1 186 ? -12.258 18.159 0.666 1 94.45 186 HIS B O 1
ATOM 3948 N N . TRP B 1 187 ? -13.067 16.768 -0.839 1 93.88 187 TRP B N 1
ATOM 3949 C CA . TRP B 1 187 ? -12.232 15.649 -0.414 1 93.88 187 TRP B CA 1
ATOM 3950 C C . TRP B 1 187 ? -10.779 15.869 -0.821 1 93.88 187 TRP B C 1
ATOM 3952 O O . TRP B 1 187 ? -9.868 15.273 -0.24 1 93.88 187 TRP B O 1
ATOM 3962 N N . ASP B 1 188 ? -10.504 16.707 -1.816 1 92.78 188 ASP B N 1
ATOM 3963 C CA . ASP B 1 188 ? -9.196 16.693 -2.465 1 92.78 188 ASP B CA 1
ATOM 3964 C C . ASP B 1 188 ? -8.639 18.107 -2.611 1 92.78 188 ASP B C 1
ATOM 3966 O O . ASP B 1 188 ? -7.713 18.338 -3.391 1 92.78 188 ASP B O 1
ATOM 3970 N N . ASN B 1 189 ? -9.208 19.095 -1.967 1 95.19 189 ASN B N 1
ATOM 3971 C CA . ASN B 1 189 ? -8.728 20.466 -2.098 1 95.19 189 ASN B CA 1
ATOM 3972 C C . ASN B 1 189 ? -7.484 20.709 -1.247 1 95.19 189 ASN B C 1
ATOM 3974 O O . ASN B 1 189 ? -7.58 21.231 -0.135 1 95.19 189 ASN B O 1
ATOM 3978 N N . GLY B 1 190 ? -6.347 20.412 -1.843 1 96.11 190 GLY B N 1
ATOM 3979 C CA . GLY B 1 190 ? -5.078 20.509 -1.139 1 96.11 190 GLY B CA 1
ATOM 3980 C C . GLY B 1 190 ? -4.706 21.933 -0.771 1 96.11 190 GLY B C 1
ATOM 3981 O O . GLY B 1 190 ? -4.206 22.185 0.327 1 96.11 190 GLY B O 1
ATOM 3982 N N . ASN B 1 191 ? -4.976 22.876 -1.628 1 96.64 191 ASN B N 1
ATOM 3983 C CA . ASN B 1 191 ? -4.658 24.274 -1.358 1 96.64 191 ASN B CA 1
ATOM 3984 C C . ASN B 1 191 ? -5.418 24.797 -0.143 1 96.64 191 ASN B C 1
ATOM 3986 O O . ASN B 1 191 ? -4.831 25.43 0.737 1 96.64 191 ASN B O 1
ATOM 3990 N N . GLU B 1 192 ? -6.687 24.55 -0.159 1 98.13 192 GLU B N 1
ATOM 3991 C CA . GLU B 1 192 ? -7.497 24.986 0.974 1 98.13 192 GLU B CA 1
ATOM 3992 C C . GLU B 1 192 ? -7.062 24.292 2.262 1 98.13 192 GLU B C 1
ATOM 3994 O O . GLU B 1 192 ? -7.004 24.92 3.322 1 98.13 192 GLU B O 1
ATOM 3999 N N . ALA B 1 193 ? -6.73 23.039 2.179 1 98.72 193 ALA B N 1
ATOM 4000 C CA . ALA B 1 193 ? -6.314 22.285 3.359 1 98.72 193 ALA B CA 1
ATOM 4001 C C . ALA B 1 193 ? -5.025 22.853 3.946 1 98.72 193 ALA B C 1
ATOM 4003 O O . ALA B 1 193 ? -4.884 22.956 5.167 1 98.72 193 ALA B O 1
ATOM 4004 N N . LEU B 1 194 ? -4.101 23.215 3.114 1 98.46 194 LEU B N 1
ATOM 4005 C CA . LEU B 1 194 ? -2.84 23.785 3.575 1 98.46 194 LEU B CA 1
ATOM 4006 C C . LEU B 1 194 ? -3.063 25.15 4.217 1 98.46 194 LEU B C 1
ATOM 4008 O O . LEU B 1 194 ? -2.422 25.484 5.216 1 98.46 194 LEU B O 1
ATOM 4012 N N . HIS B 1 195 ? -3.96 25.892 3.616 1 98.68 195 HIS B N 1
ATOM 4013 C CA . HIS B 1 195 ? -4.318 27.179 4.203 1 98.68 195 HIS B CA 1
ATOM 4014 C C . HIS B 1 195 ? -4.907 27.003 5.598 1 98.68 195 HIS B C 1
ATOM 4016 O O . HIS B 1 195 ? -4.519 27.706 6.534 1 98.68 195 HIS B O 1
ATOM 4022 N N . LEU B 1 196 ? -5.799 26.1 5.727 1 98.86 196 LEU B N 1
ATOM 4023 C CA . LEU B 1 196 ? -6.437 25.832 7.011 1 98.86 196 LEU B CA 1
ATOM 4024 C C . LEU B 1 196 ? -5.422 25.315 8.025 1 98.86 196 LEU B C 1
ATOM 4026 O O . LEU B 1 196 ? -5.515 25.625 9.215 1 98.86 196 LEU B O 1
ATOM 4030 N N . TYR B 1 197 ? -4.469 24.542 7.612 1 98.82 197 TYR B N 1
ATOM 4031 C CA . TYR B 1 197 ? -3.411 24.062 8.495 1 98.82 197 TYR B CA 1
ATOM 4032 C C . TYR B 1 197 ? -2.611 25.224 9.07 1 98.82 197 TYR B C 1
ATOM 4034 O O . TYR B 1 197 ? -2.316 25.252 10.267 1 98.82 197 TYR B O 1
ATOM 4042 N N . GLU B 1 198 ? -2.275 26.135 8.205 1 98.71 198 GLU B N 1
ATOM 4043 C CA . GLU B 1 198 ? -1.527 27.298 8.674 1 98.71 198 GLU B CA 1
ATOM 4044 C C . GLU B 1 198 ? -2.305 28.06 9.743 1 98.71 198 GLU B C 1
ATOM 4046 O O . GLU B 1 198 ? -1.721 28.547 10.714 1 98.71 198 GLU B O 1
ATOM 4051 N N . LYS B 1 199 ? -3.556 28.179 9.53 1 98.7 199 LYS B N 1
ATOM 4052 C CA . LYS B 1 199 ? -4.414 28.82 10.523 1 98.7 199 LYS B CA 1
ATOM 4053 C C . LYS B 1 199 ? -4.369 28.071 11.852 1 98.7 199 LYS B C 1
ATOM 4055 O O . LYS B 1 199 ? -4.187 28.681 12.908 1 98.7 199 LYS B O 1
ATOM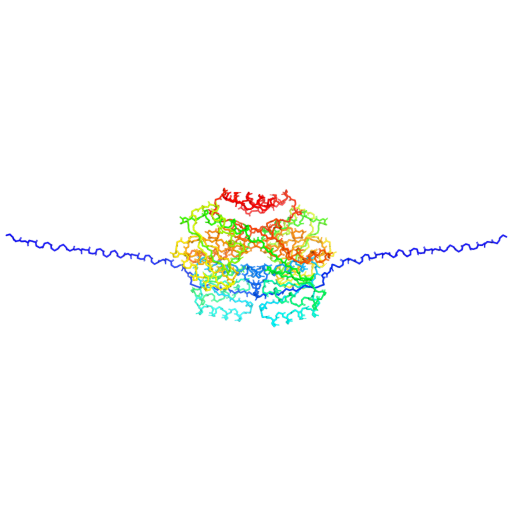 4060 N N . LEU B 1 200 ? -4.496 26.763 11.813 1 98.82 200 LEU B N 1
ATOM 4061 C CA . LEU B 1 200 ? -4.473 25.937 13.015 1 98.82 200 LEU B CA 1
ATOM 4062 C C . LEU B 1 200 ? -3.133 26.058 13.733 1 98.82 200 LEU B C 1
ATOM 4064 O O . LEU B 1 200 ? -3.089 26.161 14.961 1 98.82 200 LEU B O 1
ATOM 4068 N N . LYS B 1 201 ? -2.103 26.003 12.997 1 98.6 201 LYS B N 1
ATOM 4069 C CA . LYS B 1 201 ? -0.76 26.14 13.553 1 98.6 201 LYS B CA 1
ATOM 4070 C C . LYS B 1 201 ? -0.6 27.473 14.28 1 98.6 201 LYS B C 1
ATOM 4072 O O . LYS B 1 201 ? -0.051 27.523 15.382 1 98.6 201 LYS B O 1
ATOM 4077 N N . ALA B 1 202 ? -1.076 28.526 13.671 1 98.25 202 ALA B N 1
ATOM 4078 C CA . ALA B 1 202 ? -1.002 29.859 14.263 1 98.25 202 ALA B CA 1
ATOM 4079 C C . ALA B 1 202 ? -1.791 29.925 15.567 1 98.25 202 ALA B C 1
ATOM 4081 O O . ALA B 1 202 ? -1.458 30.705 16.463 1 98.25 202 ALA B O 1
ATOM 4082 N N . GLU B 1 203 ? -2.768 29.062 15.708 1 97.8 203 GLU B N 1
ATOM 4083 C CA . GLU B 1 203 ? -3.623 29.043 16.891 1 97.8 203 GLU B CA 1
ATOM 4084 C C . GLU B 1 203 ? -3.047 28.136 17.974 1 97.8 203 GLU B C 1
ATOM 4086 O O . GLU B 1 203 ? -3.65 27.97 19.037 1 97.8 203 GLU B O 1
ATOM 4091 N N . GLY B 1 204 ? -1.943 27.522 17.644 1 98.25 204 GLY B N 1
ATOM 4092 C CA . GLY B 1 204 ? -1.237 26.788 18.683 1 98.25 204 GLY B CA 1
ATOM 4093 C C . GLY B 1 204 ? -1.433 25.287 18.591 1 98.25 204 GLY B C 1
ATOM 4094 O O . GLY B 1 204 ? -0.95 24.539 19.444 1 98.25 204 GLY B O 1
ATOM 4095 N N . THR B 1 205 ? -2.037 24.812 17.506 1 98.74 205 THR B N 1
ATOM 4096 C CA . THR B 1 205 ? -2.261 23.387 17.29 1 98.74 205 THR B CA 1
ATOM 4097 C C . THR B 1 205 ? -0.939 22.663 17.048 1 98.74 205 THR B C 1
ATOM 4099 O O . THR B 1 205 ? -0.126 23.099 16.231 1 98.74 205 THR B O 1
ATOM 4102 N N . ASP B 1 206 ? -0.804 21.475 17.785 1 98.83 206 ASP B N 1
ATOM 4103 C CA . ASP B 1 206 ? 0.483 20.803 17.633 1 98.83 206 ASP B CA 1
ATOM 4104 C C . ASP B 1 206 ? 0.299 19.368 17.144 1 98.83 206 ASP B C 1
ATOM 4106 O O . ASP B 1 206 ? 1.274 18.688 16.819 1 98.83 206 ASP B O 1
ATOM 4110 N N . VAL B 1 207 ? -0.87 18.803 17.062 1 98.94 207 VAL B N 1
ATOM 4111 C CA . VAL B 1 207 ? -1.227 17.544 16.416 1 98.94 207 VAL B CA 1
ATOM 4112 C C . VAL B 1 207 ? -2.425 17.759 15.493 1 98.94 207 VAL B C 1
ATOM 4114 O O . VAL B 1 207 ? -3.449 18.303 15.912 1 98.94 207 VAL B O 1
ATOM 4117 N N . VAL B 1 208 ? -2.331 17.356 14.215 1 98.95 208 VAL B N 1
ATOM 4118 C CA . VAL B 1 208 ? -3.374 17.647 13.237 1 98.95 208 VAL B CA 1
ATOM 4119 C C . VAL B 1 208 ? -3.819 16.355 12.556 1 98.95 208 VAL B C 1
ATOM 4121 O O . VAL B 1 208 ? -2.99 15.507 12.218 1 98.95 208 VAL B O 1
ATOM 4124 N N . TYR B 1 209 ? -5.076 16.161 12.402 1 98.9 209 TYR B N 1
ATOM 4125 C CA . TYR B 1 209 ? -5.727 15.063 11.697 1 98.9 209 TYR B CA 1
ATOM 4126 C C . TYR B 1 209 ? -6.293 15.532 10.362 1 98.9 209 TYR B C 1
ATOM 4128 O O . TYR B 1 209 ? -7.426 16.015 10.296 1 98.9 209 TYR B O 1
ATOM 4136 N N . PRO B 1 210 ? -5.498 15.431 9.261 1 98.8 210 PRO B N 1
ATOM 4137 C CA . PRO B 1 210 ? -6.034 15.789 7.945 1 98.8 210 PRO B CA 1
ATOM 4138 C C . PRO B 1 210 ? -6.918 14.696 7.35 1 98.8 210 PRO B C 1
ATOM 4140 O O . PRO B 1 210 ? -6.419 13.797 6.668 1 98.8 210 PRO B O 1
ATOM 4143 N N . ALA B 1 211 ? -8.176 14.882 7.509 1 98.04 211 ALA B N 1
ATOM 4144 C CA . ALA B 1 211 ? -9.141 13.835 7.184 1 98.04 211 ALA B CA 1
ATOM 4145 C C . ALA B 1 211 ? -9.751 14.06 5.804 1 98.04 211 ALA B C 1
ATOM 4147 O O . ALA B 1 211 ? -10.97 14.193 5.671 1 98.04 211 ALA B O 1
ATOM 4148 N N . GLY B 1 212 ? -8.932 13.996 4.851 1 96.4 212 GLY B N 1
ATOM 4149 C CA . GLY B 1 212 ? -9.332 14.033 3.453 1 96.4 212 GLY B CA 1
ATOM 4150 C C . GLY B 1 212 ? -8.548 13.069 2.582 1 96.4 212 GLY B C 1
ATOM 4151 O O . GLY B 1 212 ? -7.526 12.53 3.009 1 96.4 212 GLY B O 1
ATOM 4152 N N . ASP B 1 213 ? -9.027 12.865 1.402 1 94.56 213 ASP B N 1
ATOM 4153 C CA . ASP B 1 213 ? -8.433 11.858 0.528 1 94.56 213 ASP B CA 1
ATOM 4154 C C . ASP B 1 213 ? -7.239 12.428 -0.235 1 94.56 213 ASP B C 1
ATOM 4156 O O . ASP B 1 213 ? -6.157 11.838 -0.235 1 94.56 213 ASP B O 1
ATOM 4160 N N . GLY B 1 214 ? -7.451 13.542 -0.793 1 93.76 214 GLY B N 1
ATOM 4161 C CA . GLY B 1 214 ? -6.458 14.066 -1.717 1 93.76 214 GLY B CA 1
ATOM 4162 C C . GLY B 1 214 ? -5.458 14.994 -1.055 1 93.76 214 GLY B C 1
ATOM 4163 O O . GLY B 1 214 ? -4.464 15.386 -1.671 1 93.76 214 GLY B O 1
ATOM 4164 N N . TYR B 1 215 ? -5.676 15.297 0.244 1 96.43 215 TYR B N 1
ATOM 4165 C CA . TYR B 1 215 ? -4.805 16.329 0.795 1 96.43 215 TYR B CA 1
ATOM 4166 C C . TYR B 1 215 ? -4.109 15.837 2.058 1 96.43 215 TYR B C 1
ATOM 4168 O O . TYR B 1 215 ? -3.255 16.532 2.615 1 96.43 215 TYR B O 1
ATOM 4176 N N . ASN B 1 216 ? -4.403 14.62 2.519 1 97.65 216 ASN B N 1
ATOM 4177 C CA . ASN B 1 216 ? -3.737 14.162 3.733 1 97.65 216 ASN B CA 1
ATOM 4178 C C . ASN B 1 216 ? -2.227 14.064 3.542 1 97.65 216 ASN B C 1
ATOM 4180 O O . ASN B 1 216 ? -1.459 14.443 4.428 1 97.65 216 ASN B O 1
ATOM 4184 N N . VAL B 1 217 ? -1.773 13.678 2.36 1 95.2 217 VAL B N 1
ATOM 4185 C CA . VAL B 1 217 ? -0.345 13.511 2.114 1 95.2 217 VAL B CA 1
ATOM 4186 C C . VAL B 1 217 ? 0.343 14.874 2.111 1 95.2 217 VAL B C 1
ATOM 4188 O O . VAL B 1 217 ? 1.246 15.123 2.913 1 95.2 217 VAL B O 1
ATOM 4191 N N . PRO B 1 218 ? -0.13 15.87 1.317 1 95.16 218 PRO B N 1
ATOM 4192 C CA . PRO B 1 218 ? 0.575 17.154 1.346 1 95.16 218 PRO B CA 1
ATOM 4193 C C . PRO B 1 218 ? 0.47 17.854 2.699 1 95.16 218 PRO B C 1
ATOM 4195 O O . PRO B 1 218 ? 1.408 18.536 3.12 1 95.16 218 PRO B O 1
ATOM 4198 N N . VAL B 1 219 ? -0.573 17.704 3.429 1 98.21 219 VAL B N 1
ATOM 4199 C CA . VAL B 1 219 ? -0.709 18.346 4.733 1 98.21 219 VAL B CA 1
ATOM 4200 C C . VAL B 1 219 ? 0.25 17.698 5.73 1 98.21 219 VAL B C 1
ATOM 4202 O O . VAL B 1 219 ? 0.916 18.393 6.5 1 98.21 219 VAL B O 1
ATOM 4205 N N . ILE B 1 220 ? 0.366 16.382 5.74 1 98.22 220 ILE B N 1
ATOM 4206 C CA . ILE B 1 220 ? 1.279 15.693 6.646 1 98.22 220 ILE B CA 1
ATOM 4207 C C . ILE B 1 220 ? 2.718 16.096 6.333 1 98.22 220 ILE B C 1
ATOM 4209 O O . ILE B 1 220 ? 3.537 16.256 7.241 1 98.22 220 ILE B O 1
ATOM 4213 N N . GLN B 1 221 ? 2.955 16.305 5.105 1 96.39 221 GLN B N 1
ATOM 4214 C CA . GLN B 1 221 ? 4.287 16.752 4.713 1 96.39 221 GLN B CA 1
ATOM 4215 C C . GLN B 1 221 ? 4.606 18.12 5.308 1 96.39 221 GLN B C 1
ATOM 4217 O O . GLN B 1 221 ? 5.711 18.344 5.807 1 96.39 221 GLN B O 1
ATOM 4222 N N . GLN B 1 222 ? 3.637 18.996 5.246 1 97.04 222 GLN B N 1
ATOM 4223 C CA . GLN B 1 222 ? 3.842 20.315 5.835 1 97.04 222 GLN B CA 1
ATOM 4224 C C . GLN B 1 222 ? 3.959 20.228 7.354 1 97.04 222 GLN B C 1
ATOM 4226 O O . GLN B 1 222 ? 4.773 20.927 7.96 1 97.04 222 GLN B O 1
ATOM 4231 N N . ILE B 1 223 ? 3.208 19.384 7.965 1 98.25 223 ILE B N 1
ATOM 4232 C CA . ILE B 1 223 ? 3.259 19.162 9.406 1 98.25 223 ILE B CA 1
ATOM 4233 C C . ILE B 1 223 ? 4.663 18.718 9.81 1 98.25 223 ILE B C 1
ATOM 4235 O O . ILE B 1 223 ? 5.215 19.209 10.798 1 98.25 223 ILE B O 1
ATOM 4239 N N . LYS B 1 224 ? 5.172 17.831 9.13 1 96.64 224 LYS B N 1
ATOM 4240 C CA . LYS B 1 224 ? 6.517 17.325 9.388 1 96.64 224 LYS B CA 1
ATOM 4241 C C . LYS B 1 224 ? 7.55 18.445 9.308 1 96.64 224 LYS B C 1
ATOM 4243 O O . LYS B 1 224 ? 8.419 18.558 10.175 1 96.64 224 LYS B O 1
ATOM 4248 N N . LYS B 1 225 ? 7.415 19.311 8.326 1 94.13 225 LYS B N 1
ATOM 4249 C CA . LYS B 1 225 ? 8.324 20.439 8.144 1 94.13 225 LYS B CA 1
ATOM 4250 C C . LYS B 1 225 ? 8.285 21.376 9.347 1 94.13 225 LYS B C 1
ATOM 4252 O O . LYS B 1 225 ? 9.3 21.978 9.705 1 94.13 225 LYS B O 1
ATOM 4257 N N . ASP B 1 226 ? 7.177 21.445 9.875 1 96.8 226 ASP B N 1
ATOM 4258 C CA . ASP B 1 226 ? 6.99 22.378 10.981 1 96.8 226 ASP B CA 1
ATOM 4259 C C . ASP B 1 226 ? 7.319 21.719 12.318 1 96.8 226 ASP B C 1
ATOM 4261 O O . ASP B 1 226 ? 7.177 22.339 13.374 1 96.8 226 ASP B O 1
ATOM 4265 N N . GLY B 1 227 ? 7.73 20.466 12.304 1 96.51 227 GLY B N 1
ATOM 4266 C CA . GLY B 1 227 ? 8.126 19.765 13.515 1 96.51 227 GLY B CA 1
ATOM 4267 C C . GLY B 1 227 ? 6.954 19.408 14.41 1 96.51 227 GLY B C 1
ATOM 4268 O O . GLY B 1 227 ? 7.098 19.335 15.632 1 96.51 227 GLY B O 1
ATOM 4269 N N . LEU B 1 228 ? 5.784 19.26 13.764 1 98.52 228 LEU B N 1
ATOM 4270 C CA . LEU B 1 228 ? 4.562 18.932 14.491 1 98.52 228 LEU B CA 1
ATOM 4271 C C . LEU B 1 228 ? 4.116 17.505 14.189 1 98.52 228 LEU B C 1
ATOM 4273 O O . LEU B 1 228 ? 4.862 16.732 13.583 1 98.52 228 LEU B O 1
ATOM 4277 N N . TYR B 1 229 ? 2.936 17.085 14.692 1 98.86 229 TYR B N 1
ATOM 4278 C CA . TYR B 1 229 ? 2.522 15.689 14.605 1 98.86 229 TYR B CA 1
ATOM 4279 C C . TYR B 1 229 ? 1.227 15.552 13.814 1 98.86 229 TYR B C 1
ATOM 4281 O O . TYR B 1 229 ? 0.45 16.504 13.713 1 98.86 229 TYR B O 1
ATOM 4289 N N . ALA B 1 230 ? 1.051 14.375 13.241 1 98.91 230 ALA B N 1
ATOM 4290 C CA . ALA B 1 230 ? -0.138 14.096 12.441 1 98.91 230 ALA B CA 1
ATOM 4291 C C . ALA B 1 230 ? -0.768 12.764 12.839 1 98.91 230 ALA B C 1
ATOM 4293 O O . ALA B 1 230 ? -0.08 11.869 13.336 1 98.91 230 ALA B O 1
ATOM 4294 N N . ILE B 1 231 ? -2.054 12.625 12.701 1 98.96 231 ILE B N 1
ATOM 4295 C CA . ILE B 1 231 ? -2.773 11.359 12.609 1 98.96 231 ILE B CA 1
ATOM 4296 C C . ILE B 1 231 ? -3.08 11.046 11.146 1 98.96 231 ILE B C 1
ATOM 4298 O O . ILE B 1 231 ? -3.713 11.847 10.453 1 98.96 231 ILE B O 1
ATOM 4302 N N . GLY B 1 232 ? -2.597 9.916 10.683 1 98.72 232 GLY B N 1
ATOM 4303 C CA . GLY B 1 232 ? -2.82 9.54 9.296 1 98.72 232 GLY B CA 1
ATOM 4304 C C . GLY B 1 232 ? -4.256 9.142 9.01 1 98.72 232 GLY B C 1
ATOM 4305 O O . GLY B 1 232 ? -5.004 8.796 9.926 1 98.72 232 GLY B O 1
ATOM 4306 N N . TYR B 1 233 ? -4.621 9.07 7.701 1 98.17 233 TYR B N 1
ATOM 4307 C CA . TYR B 1 233 ? -6.016 8.911 7.307 1 98.17 233 TYR B CA 1
ATOM 4308 C C . TYR B 1 233 ? -6.152 7.89 6.183 1 98.17 233 TYR B C 1
ATOM 4310 O O . TYR B 1 233 ? -5.456 7.977 5.169 1 98.17 233 TYR B O 1
ATOM 4318 N N . VAL B 1 234 ? -6.976 6.93 6.343 1 97.51 234 VAL B N 1
ATOM 4319 C CA . VAL B 1 234 ? -7.5 5.932 5.416 1 97.51 234 VAL B CA 1
ATOM 4320 C C . VAL B 1 234 ? -6.446 4.856 5.166 1 97.51 234 VAL B C 1
ATOM 4322 O O . VAL B 1 234 ? -6.756 3.662 5.172 1 97.51 234 VAL B O 1
ATOM 4325 N N . ALA B 1 235 ? -5.269 5.255 4.988 1 95.98 235 ALA B N 1
ATOM 4326 C CA . ALA B 1 235 ? -4.171 4.327 4.728 1 95.98 235 ALA B CA 1
ATOM 4327 C C . ALA B 1 235 ? -3.079 4.461 5.786 1 95.98 235 ALA B C 1
ATOM 4329 O O . ALA B 1 235 ? -3.045 5.443 6.532 1 95.98 235 ALA B O 1
ATOM 4330 N N . GLU B 1 236 ? -2.225 3.351 5.875 1 95.12 236 GLU B N 1
ATOM 4331 C CA . GLU B 1 236 ? -1.012 3.454 6.681 1 95.12 236 GLU B CA 1
ATOM 4332 C C . GLU B 1 236 ? -0.056 4.497 6.11 1 95.12 236 GLU B C 1
ATOM 4334 O O . GLU B 1 236 ? 0.409 4.365 4.976 1 95.12 236 GLU B O 1
ATOM 4339 N N . GLN B 1 237 ? 0.222 5.547 6.921 1 96.95 237 GLN B N 1
ATOM 4340 C CA . GLN B 1 237 ? 0.965 6.659 6.337 1 96.95 237 GLN B CA 1
ATOM 4341 C C . GLN B 1 237 ? 2.237 6.947 7.128 1 96.95 237 GLN B C 1
ATOM 4343 O O . GLN B 1 237 ? 2.802 8.038 7.031 1 96.95 237 GLN B O 1
ATOM 4348 N N . SER B 1 238 ? 2.734 5.963 7.913 1 94.39 238 SER B N 1
ATOM 4349 C CA . SER B 1 238 ? 3.981 6.124 8.655 1 94.39 238 SER B CA 1
ATOM 4350 C C . SER B 1 238 ? 5.163 6.326 7.713 1 94.39 238 SER B C 1
ATOM 4352 O O . SER B 1 238 ? 6.198 6.863 8.114 1 94.39 238 SER B O 1
ATOM 4354 N N . TYR B 1 239 ? 5.01 5.949 6.436 1 89.62 239 TYR B N 1
ATOM 4355 C CA . TYR B 1 239 ? 6.076 6.109 5.455 1 89.62 239 TYR B CA 1
ATOM 4356 C C . TYR B 1 239 ? 6.383 7.583 5.217 1 89.62 239 TYR B C 1
ATOM 4358 O O . TYR B 1 239 ? 7.466 7.929 4.741 1 89.62 239 TYR B O 1
ATOM 4366 N N . LEU B 1 240 ? 5.465 8.467 5.628 1 94.87 240 LEU B N 1
ATOM 4367 C CA . LEU B 1 240 ? 5.673 9.903 5.475 1 94.87 240 LEU B CA 1
ATOM 4368 C C . LEU B 1 240 ? 6.524 10.453 6.615 1 94.87 240 LEU B C 1
ATOM 4370 O O . LEU B 1 240 ? 7.041 11.569 6.527 1 94.87 240 LEU B O 1
ATOM 4374 N N . GLY B 1 241 ? 6.657 9.72 7.7 1 93.66 241 GLY B N 1
ATOM 4375 C CA . GLY B 1 241 ? 7.49 10.085 8.835 1 93.66 241 GLY B CA 1
ATOM 4376 C C . GLY B 1 241 ? 7.102 9.369 10.115 1 93.66 241 GLY B C 1
ATOM 4377 O O . GLY B 1 241 ? 6.091 9.702 10.737 1 93.66 241 GLY B O 1
ATOM 4378 N N . LYS B 1 242 ? 7.913 8.5 10.607 1 91.14 242 LYS B N 1
ATOM 4379 C CA . LYS B 1 242 ? 7.572 7.694 11.776 1 91.14 242 LYS B CA 1
ATOM 4380 C C . LYS B 1 242 ? 7.537 8.548 13.04 1 91.14 242 LYS B C 1
ATOM 4382 O O . LYS B 1 242 ? 6.892 8.182 14.025 1 91.14 242 LYS B O 1
ATOM 4387 N N . ASN B 1 243 ? 8.243 9.698 12.999 1 95.71 243 ASN B N 1
ATOM 4388 C CA . ASN B 1 243 ? 8.246 10.594 14.151 1 95.71 243 ASN B CA 1
ATOM 4389 C C . ASN B 1 243 ? 7.234 11.724 13.984 1 95.71 243 ASN B C 1
ATOM 4391 O O . ASN B 1 243 ? 7.141 12.611 14.835 1 95.71 243 ASN B O 1
ATOM 4395 N N . THR B 1 244 ? 6.558 11.714 12.84 1 97.7 244 THR B N 1
ATOM 4396 C CA . THR B 1 244 ? 5.549 12.73 12.561 1 97.7 244 THR B CA 1
ATOM 4397 C C . THR B 1 244 ? 4.145 12.14 12.662 1 97.7 244 THR B C 1
ATOM 4399 O O . THR B 1 244 ? 3.269 12.717 13.309 1 97.7 244 THR B O 1
ATOM 4402 N N . VAL B 1 245 ? 4.013 11.012 11.95 1 98.49 245 VAL B N 1
ATOM 4403 C CA . VAL B 1 245 ? 2.725 10.328 11.984 1 98.49 245 VAL B CA 1
ATOM 4404 C C . VAL B 1 245 ? 2.633 9.462 13.238 1 98.49 245 VAL B C 1
ATOM 4406 O O . VAL B 1 245 ? 3.29 8.422 13.332 1 98.49 245 VAL B O 1
ATOM 4409 N N . LEU B 1 246 ? 1.776 9.835 14.126 1 98.92 246 LEU B N 1
ATOM 4410 C CA . LEU B 1 246 ? 1.688 9.173 15.423 1 98.92 246 LEU B CA 1
ATOM 4411 C C . LEU B 1 246 ? 1.003 7.817 15.296 1 98.92 246 LEU B C 1
ATOM 4413 O O . LEU B 1 246 ? 1.292 6.896 16.064 1 98.92 246 LEU B O 1
ATOM 4417 N N . THR B 1 247 ? 0.101 7.706 14.427 1 98.84 247 THR B N 1
ATOM 4418 C CA . THR B 1 247 ? -0.601 6.53 13.925 1 98.84 247 THR B CA 1
ATOM 4419 C C . THR B 1 247 ? -1.493 6.898 12.742 1 98.84 247 THR B C 1
ATOM 4421 O O . THR B 1 247 ? -1.467 8.035 12.268 1 98.84 247 THR B O 1
ATOM 4424 N N . SER B 1 248 ? -2.236 5.966 12.223 1 98.75 248 SER B N 1
ATOM 4425 C CA . SER B 1 248 ? -3.171 6.221 11.132 1 98.75 248 SER B CA 1
ATOM 4426 C C . SER B 1 248 ? -4.526 5.574 11.402 1 98.75 248 SER B C 1
ATOM 4428 O O . SER B 1 248 ? -4.601 4.522 12.039 1 98.75 248 SER B O 1
ATOM 4430 N N . THR B 1 249 ? -5.577 6.24 11.008 1 98.51 249 THR B N 1
ATOM 4431 C CA . THR B 1 249 ? -6.888 5.609 10.903 1 98.51 249 THR B CA 1
ATOM 4432 C C . THR B 1 249 ? -7.035 4.886 9.567 1 98.51 249 THR B C 1
ATOM 4434 O O . THR B 1 249 ? -7.072 5.522 8.512 1 98.51 249 THR B O 1
ATOM 4437 N N . VAL B 1 250 ? -7.103 3.628 9.593 1 97.91 250 VAL B N 1
ATOM 4438 C CA . VAL B 1 250 ? -6.987 2.837 8.372 1 97.91 250 VAL B CA 1
ATOM 4439 C C . VAL B 1 250 ? -8.339 2.22 8.025 1 97.91 250 VAL B C 1
ATOM 4441 O O . VAL B 1 250 ? -9.009 1.651 8.891 1 97.91 250 VAL B O 1
ATOM 4444 N N . GLN B 1 251 ? -8.727 2.358 6.824 1 97.26 251 GLN B N 1
ATOM 4445 C CA . GLN B 1 251 ? -9.934 1.746 6.281 1 97.26 251 GLN B CA 1
ATOM 4446 C C . GLN B 1 251 ? -9.595 0.733 5.19 1 97.26 251 GLN B C 1
ATOM 4448 O O . GLN B 1 251 ? -9.037 1.095 4.152 1 97.26 251 GLN B O 1
ATOM 4453 N N . ASN B 1 252 ? -9.892 -0.485 5.422 1 96.37 252 ASN B N 1
ATOM 4454 C CA . ASN B 1 252 ? -9.672 -1.574 4.476 1 96.37 252 ASN B CA 1
ATOM 4455 C C . ASN B 1 252 ? -10.921 -1.856 3.646 1 96.37 252 ASN B C 1
ATOM 4457 O O . ASN B 1 252 ? -11.474 -2.955 3.703 1 96.37 252 ASN B O 1
ATOM 4461 N N . VAL B 1 253 ? -11.257 -0.931 2.827 1 97.34 253 VAL B N 1
ATOM 4462 C CA . VAL B 1 253 ? -12.458 -1.031 2.003 1 97.34 253 VAL B CA 1
ATOM 4463 C C . VAL B 1 253 ? -12.328 -2.208 1.04 1 97.34 253 VAL B C 1
ATOM 4465 O O . VAL B 1 253 ? -13.33 -2.809 0.645 1 97.34 253 VAL B O 1
ATOM 4468 N N . ASP B 1 254 ? -11.126 -2.546 0.657 1 95.66 254 ASP B N 1
ATOM 4469 C CA . ASP B 1 254 ? -10.873 -3.713 -0.183 1 95.66 254 ASP B CA 1
ATOM 4470 C C . ASP B 1 254 ? -11.461 -4.976 0.441 1 95.66 254 ASP B C 1
ATOM 4472 O O . ASP B 1 254 ? -12.079 -5.788 -0.252 1 95.66 254 ASP B O 1
ATOM 4476 N N . LYS B 1 255 ? -11.302 -5.137 1.745 1 95.31 255 LYS B N 1
ATOM 4477 C CA . LYS B 1 255 ? -11.871 -6.276 2.459 1 95.31 255 LYS B CA 1
ATOM 4478 C C . LYS B 1 255 ? -13.396 -6.246 2.415 1 95.31 255 LYS B C 1
ATOM 4480 O O . LYS B 1 255 ? -14.037 -7.276 2.195 1 95.31 255 LYS B O 1
ATOM 4485 N N . ALA B 1 256 ? -13.977 -5.114 2.643 1 98.04 256 ALA B N 1
ATOM 4486 C CA . ALA B 1 256 ? -15.43 -4.98 2.604 1 98.04 256 ALA B CA 1
ATOM 4487 C C . ALA B 1 256 ? -15.98 -5.357 1.231 1 98.04 256 ALA B C 1
ATOM 4489 O O . ALA B 1 256 ? -16.983 -6.067 1.131 1 98.04 256 ALA B O 1
ATOM 4490 N N . TYR B 1 257 ? -15.333 -4.897 0.181 1 98.41 257 TYR B N 1
ATOM 4491 C CA . TYR B 1 257 ? -15.77 -5.2 -1.177 1 98.41 257 TYR B CA 1
ATOM 4492 C C . TYR B 1 257 ? -15.721 -6.7 -1.444 1 98.41 257 TYR B C 1
ATOM 4494 O O . TYR B 1 257 ? -16.622 -7.254 -2.077 1 98.41 257 TYR B O 1
ATOM 4502 N N . THR B 1 258 ? -14.727 -7.361 -0.969 1 96.87 258 THR B N 1
ATOM 4503 C CA . THR B 1 258 ? -14.581 -8.797 -1.178 1 96.87 258 THR B CA 1
ATOM 4504 C C . THR B 1 258 ? -15.669 -9.566 -0.433 1 96.87 258 THR B C 1
ATOM 4506 O O . THR B 1 258 ? -16.214 -10.541 -0.953 1 96.87 258 THR B O 1
ATOM 4509 N N . LEU B 1 259 ? -15.973 -9.118 0.749 1 97.15 259 LEU B N 1
ATOM 4510 C CA . LEU B 1 259 ? -17.029 -9.754 1.529 1 97.15 259 LEU B CA 1
ATOM 4511 C C . LEU B 1 259 ? -18.379 -9.615 0.832 1 97.15 259 LEU B C 1
ATOM 4513 O O . LEU B 1 259 ? -19.15 -10.575 0.766 1 97.15 259 LEU B O 1
ATOM 4517 N N . ILE B 1 260 ? -18.653 -8.455 0.279 1 98.54 260 ILE B N 1
ATOM 4518 C CA . ILE B 1 260 ? -19.893 -8.22 -0.453 1 98.54 260 ILE B CA 1
ATOM 4519 C C . ILE B 1 260 ? -19.933 -9.105 -1.697 1 98.54 260 ILE B C 1
ATOM 4521 O O . ILE B 1 260 ? -20.956 -9.728 -1.99 1 98.54 260 ILE B O 1
ATOM 4525 N N . ALA B 1 261 ? -18.883 -9.174 -2.408 1 98.35 261 ALA B N 1
ATOM 4526 C CA . ALA B 1 261 ? -18.803 -10.006 -3.606 1 98.35 261 ALA B CA 1
ATOM 4527 C C . ALA B 1 261 ? -19.038 -11.475 -3.269 1 98.35 261 ALA B C 1
ATOM 4529 O O . ALA B 1 261 ? -19.692 -12.195 -4.028 1 98.35 261 ALA B O 1
ATOM 4530 N N . GLU B 1 262 ? -18.497 -11.917 -2.16 1 97.34 262 GLU B N 1
ATOM 4531 C CA . GLU B 1 262 ? -18.684 -13.301 -1.734 1 97.34 262 GLU B CA 1
ATOM 4532 C C . GLU B 1 262 ? -20.159 -13.61 -1.494 1 97.34 262 GLU B C 1
ATOM 4534 O O . GLU B 1 262 ? -20.669 -14.63 -1.964 1 97.34 262 GLU B O 1
ATOM 4539 N N . GLN B 1 263 ? -20.789 -12.738 -0.784 1 98.18 263 GLN B N 1
ATOM 4540 C CA . GLN B 1 263 ? -22.21 -12.929 -0.51 1 98.18 263 GLN B CA 1
ATOM 4541 C C . GLN B 1 263 ? -23.025 -12.913 -1.799 1 98.18 263 GLN B C 1
ATOM 4543 O O . GLN B 1 263 ? -23.928 -13.733 -1.98 1 98.18 263 GLN B O 1
ATOM 4548 N N . TYR B 1 264 ? -22.707 -12.008 -2.665 1 98.49 264 TYR B N 1
ATOM 4549 C CA . TYR B 1 264 ? -23.4 -11.953 -3.948 1 98.49 264 TYR B CA 1
ATOM 4550 C C . TYR B 1 264 ? -23.187 -13.239 -4.738 1 98.49 264 TYR B C 1
ATOM 4552 O O . TYR B 1 264 ? -24.136 -13.799 -5.291 1 98.49 264 TYR B O 1
ATOM 4560 N N . ASN B 1 265 ? -21.956 -13.653 -4.773 1 98.14 265 ASN B N 1
ATOM 4561 C CA . ASN B 1 265 ? -21.59 -14.839 -5.54 1 98.14 265 ASN B CA 1
ATOM 4562 C C . ASN B 1 265 ? -22.33 -16.078 -5.044 1 98.14 265 ASN B C 1
ATOM 4564 O O . ASN B 1 265 ? -22.703 -16.943 -5.838 1 98.14 265 ASN B O 1
ATOM 4568 N N . LYS B 1 266 ? -22.593 -16.128 -3.783 1 97.11 266 LYS B N 1
ATOM 4569 C CA . LYS B 1 266 ? -23.259 -17.267 -3.157 1 97.11 266 LYS B CA 1
ATOM 4570 C C . LYS B 1 266 ? -24.776 -17.102 -3.186 1 97.11 266 LYS B C 1
ATOM 4572 O O . LYS B 1 266 ? -25.512 -18 -2.772 1 97.11 266 LYS B O 1
ATOM 4577 N N . GLY B 1 267 ? -25.196 -15.968 -3.585 1 97.02 267 GLY B N 1
ATOM 4578 C CA . GLY B 1 267 ? -26.625 -15.704 -3.613 1 97.02 267 GLY B CA 1
ATOM 4579 C C . GLY B 1 267 ? -27.204 -15.406 -2.242 1 97.02 267 GLY B C 1
ATOM 4580 O O . GLY B 1 267 ? -28.408 -15.556 -2.025 1 97.02 267 GLY B O 1
ATOM 4581 N N . THR B 1 268 ? -26.339 -14.989 -1.356 1 97.65 268 THR B N 1
ATOM 4582 C CA . THR B 1 268 ? -26.795 -14.772 0.013 1 97.65 268 THR B CA 1
ATOM 4583 C C . THR B 1 268 ? -26.781 -13.285 0.358 1 97.65 268 THR B C 1
ATOM 4585 O O . THR B 1 268 ? -27.136 -12.899 1.474 1 97.65 268 THR B O 1
ATOM 4588 N N . LEU B 1 269 ? -26.39 -12.456 -0.595 1 98.16 269 LEU B N 1
ATOM 4589 C CA . LEU B 1 269 ? -26.323 -11.023 -0.328 1 98.16 269 LEU B CA 1
ATOM 4590 C C . LEU B 1 269 ? -27.715 -10.451 -0.081 1 98.16 269 LEU B C 1
ATOM 4592 O O . LEU B 1 269 ? -28.619 -10.631 -0.9 1 98.16 269 LEU B O 1
ATOM 4596 N N . LYS B 1 270 ? -27.904 -9.912 1.077 1 96.49 270 LYS B N 1
ATOM 4597 C CA . LYS B 1 270 ? -29.075 -9.078 1.336 1 96.49 270 LYS B CA 1
ATOM 4598 C C . LYS B 1 270 ? -28.81 -7.625 0.952 1 96.49 270 LYS B C 1
ATOM 4600 O O . LYS B 1 270 ? -27.993 -6.95 1.581 1 96.49 270 LYS B O 1
ATOM 4605 N N . SER B 1 271 ? -29.52 -7.162 -0.06 1 94.75 271 SER B N 1
ATOM 4606 C CA . SER B 1 271 ? -29.343 -5.769 -0.456 1 94.75 271 SER B CA 1
ATOM 4607 C C . SER B 1 271 ? -29.651 -4.822 0.699 1 94.75 271 SER B C 1
ATOM 4609 O O . SER B 1 271 ? -30.279 -5.219 1.683 1 94.75 271 SER B O 1
ATOM 4611 N N . GLY B 1 272 ? -29.18 -3.638 0.585 1 97.81 272 GLY B N 1
ATOM 4612 C CA . GLY B 1 272 ? -29.329 -2.66 1.65 1 97.81 272 GLY B CA 1
ATOM 4613 C C . GLY B 1 272 ? -28.004 -2.201 2.229 1 97.81 272 GLY B C 1
ATOM 4614 O O . GLY B 1 272 ? -26.963 -2.32 1.58 1 97.81 272 GLY B O 1
ATOM 4615 N N . ASP B 1 273 ? -28.069 -1.614 3.363 1 97.98 273 ASP B N 1
ATOM 4616 C CA . ASP B 1 273 ? -26.902 -0.999 3.988 1 97.98 273 ASP B CA 1
ATOM 4617 C C . ASP B 1 273 ? -26.135 -2.013 4.834 1 97.98 273 ASP B C 1
ATOM 4619 O O . ASP B 1 273 ? -26.724 -2.711 5.662 1 97.98 273 ASP B O 1
ATOM 4623 N N . HIS B 1 274 ? -24.886 -2.151 4.574 1 98.29 274 HIS B N 1
ATOM 4624 C CA . HIS B 1 274 ? -23.967 -2.971 5.355 1 98.29 274 HIS B CA 1
ATOM 4625 C C . HIS B 1 274 ? -22.936 -2.11 6.076 1 98.29 274 HIS B C 1
ATOM 4627 O O . HIS B 1 274 ? -22.247 -1.303 5.448 1 98.29 274 HIS B O 1
ATOM 4633 N N . ASN B 1 275 ? -22.819 -2.273 7.402 1 97.01 275 ASN B N 1
ATOM 4634 C CA . ASN B 1 275 ? -21.863 -1.53 8.216 1 97.01 275 ASN B CA 1
ATOM 4635 C C . ASN B 1 275 ? -20.646 -2.38 8.568 1 97.01 275 ASN B C 1
ATOM 4637 O O . ASN B 1 275 ? -20.787 -3.534 8.978 1 97.01 275 ASN B O 1
ATOM 4641 N N . PHE B 1 276 ? -19.491 -1.855 8.339 1 97.29 276 PHE B N 1
ATOM 4642 C CA . PHE B 1 276 ? -18.235 -2.529 8.646 1 97.29 276 PHE B CA 1
ATOM 4643 C C . PHE B 1 276 ? -17.402 -1.705 9.621 1 97.29 276 PHE B C 1
ATOM 4645 O O . PHE B 1 276 ? -17.275 -0.488 9.463 1 97.29 276 PHE B O 1
ATOM 4652 N N . ASP B 1 277 ? -16.853 -2.365 10.603 1 95.85 277 ASP B N 1
ATOM 4653 C CA . ASP B 1 277 ? -16.117 -1.709 11.679 1 95.85 277 ASP B CA 1
ATOM 4654 C C . ASP B 1 277 ? -14.882 -2.517 12.072 1 95.85 277 ASP B C 1
ATOM 4656 O O . ASP B 1 277 ? -14.284 -3.194 11.232 1 95.85 277 ASP B O 1
ATOM 4660 N N . PHE B 1 278 ? -14.362 -2.373 13.327 1 96.87 278 PHE B N 1
ATOM 4661 C CA . PHE B 1 278 ? -13.199 -3.067 13.868 1 96.87 278 PHE B CA 1
ATOM 4662 C C . PHE B 1 278 ? -13.437 -4.571 13.908 1 96.87 278 PHE B C 1
ATOM 4664 O O . PHE B 1 278 ? -12.514 -5.357 13.687 1 96.87 278 PHE B O 1
ATOM 4671 N N . ARG B 1 279 ? -14.602 -4.94 14.142 1 93.87 279 ARG B N 1
ATOM 4672 C CA . ARG B 1 279 ? -14.919 -6.349 14.351 1 93.87 279 ARG B CA 1
ATOM 4673 C C . ARG B 1 279 ? -14.645 -7.164 13.092 1 93.87 279 ARG B C 1
ATOM 4675 O O . ARG B 1 279 ? -14.126 -8.28 13.169 1 93.87 279 ARG B O 1
ATOM 4682 N N . GLU B 1 280 ? -14.987 -6.572 11.969 1 92.68 280 GLU B N 1
ATOM 4683 C CA . GLU B 1 280 ? -14.763 -7.26 10.701 1 92.68 280 GLU B CA 1
ATOM 4684 C C . GLU B 1 280 ? -13.347 -7.017 10.184 1 92.68 280 GLU B C 1
ATOM 4686 O O . GLU B 1 280 ? -12.974 -7.52 9.122 1 92.68 280 GLU B O 1
ATOM 4691 N N . GLY B 1 281 ? -12.597 -6.165 10.906 1 92.67 281 GLY B N 1
ATOM 4692 C CA . GLY B 1 281 ? -11.236 -5.868 10.486 1 92.67 281 GLY B CA 1
ATOM 4693 C C . GLY B 1 281 ? -11.169 -4.894 9.326 1 92.67 281 GLY B C 1
ATOM 4694 O O . GLY B 1 281 ? -10.126 -4.755 8.684 1 92.67 281 GLY B O 1
ATOM 4695 N N . VAL B 1 282 ? -12.232 -4.267 8.993 1 96.54 282 VAL B N 1
ATOM 4696 C CA . VAL B 1 282 ? -12.309 -3.333 7.875 1 96.54 282 VAL B CA 1
ATOM 4697 C C . VAL B 1 282 ? -11.793 -1.963 8.309 1 96.54 282 VAL B C 1
ATOM 4699 O O . VAL B 1 282 ? -11.322 -1.179 7.481 1 96.54 282 VAL B O 1
ATOM 4702 N N . VAL B 1 283 ? -11.892 -1.707 9.587 1 97.12 283 VAL B N 1
ATOM 4703 C CA . VAL B 1 283 ? -11.303 -0.515 10.187 1 97.12 283 VAL B CA 1
ATOM 4704 C C . VAL B 1 283 ? -10.261 -0.921 11.226 1 97.12 283 VAL B C 1
ATOM 4706 O O . VAL B 1 283 ? -10.448 -1.899 11.953 1 97.12 283 VAL B O 1
ATOM 4709 N N . GLU B 1 284 ? -9.157 -0.202 11.271 1 96.97 284 GLU B N 1
ATOM 4710 C CA . GLU B 1 284 ? -8.131 -0.5 12.265 1 96.97 284 GLU B CA 1
ATOM 4711 C C . GLU B 1 284 ? -7.252 0.718 12.534 1 96.97 284 GLU B C 1
ATOM 4713 O O . GLU B 1 284 ? -7.315 1.709 11.804 1 96.97 284 GLU B O 1
ATOM 4718 N N . MET B 1 285 ? -6.51 0.635 13.639 1 98.19 285 MET B N 1
ATOM 4719 C CA . MET B 1 285 ? -5.451 1.613 13.87 1 98.19 285 MET B CA 1
ATOM 4720 C C . MET B 1 285 ? -4.163 1.196 13.168 1 98.19 285 MET B C 1
ATOM 4722 O O . MET B 1 285 ? -3.807 0.017 13.163 1 98.19 285 MET B O 1
ATOM 4726 N N . GLY B 1 286 ? -3.52 2.093 12.553 1 97.42 286 GLY B N 1
ATOM 4727 C CA . GLY B 1 286 ? -2.224 1.837 11.946 1 97.42 286 GLY B CA 1
ATOM 4728 C C . GLY B 1 286 ? -1.107 1.692 12.962 1 97.42 286 GLY B C 1
ATOM 4729 O O . GLY B 1 286 ? -1.361 1.631 14.167 1 97.42 286 GLY B O 1
ATOM 4730 N N . THR B 1 287 ? 0.123 1.586 12.44 1 95.64 287 THR B N 1
ATOM 4731 C CA . THR B 1 287 ? 1.321 1.485 13.266 1 95.64 287 THR B CA 1
ATOM 4732 C C . THR B 1 287 ? 1.496 2.737 14.12 1 95.64 287 THR B C 1
ATOM 4734 O O . THR B 1 287 ? 1.319 3.856 13.635 1 95.64 287 THR B O 1
ATOM 4737 N N . PHE B 1 288 ? 1.843 2.511 15.37 1 98.49 288 PHE B N 1
ATOM 4738 C CA . PHE B 1 288 ? 2.128 3.641 16.246 1 98.49 288 PHE B CA 1
ATOM 4739 C C . PHE B 1 288 ? 3.568 4.11 16.074 1 98.49 288 PHE B C 1
ATOM 4741 O O . PHE B 1 288 ? 4.477 3.293 15.912 1 98.49 288 PHE B O 1
ATOM 4748 N N . SER B 1 289 ? 3.715 5.38 16.12 1 98.3 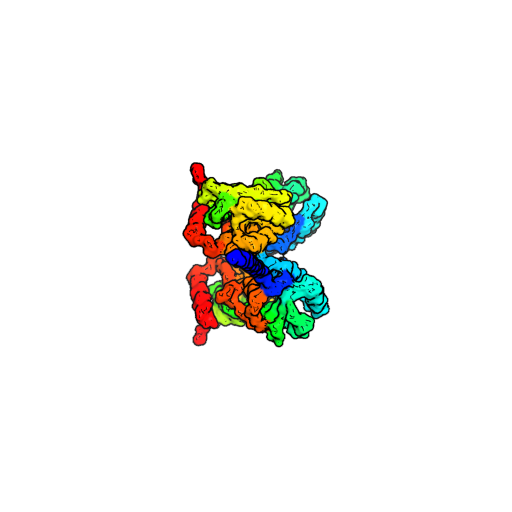289 SER B N 1
ATOM 4749 C CA . SER B 1 289 ? 5.039 5.99 16.177 1 98.3 289 SER B CA 1
ATOM 4750 C C . SER B 1 289 ? 5.828 5.487 17.382 1 98.3 289 SER B C 1
ATOM 4752 O O . SER B 1 289 ? 5.254 5.228 18.442 1 98.3 289 SER B O 1
ATOM 4754 N N . PRO B 1 290 ? 7.149 5.423 17.261 1 97.06 290 PRO B N 1
ATOM 4755 C CA . PRO B 1 290 ? 7.963 5.09 18.433 1 97.06 290 PRO B CA 1
ATOM 4756 C C . PRO B 1 290 ? 7.893 6.158 19.522 1 97.06 290 PRO B C 1
ATOM 4758 O O . PRO B 1 290 ? 8.295 5.909 20.662 1 97.06 290 PRO B O 1
ATOM 4761 N N . LEU B 1 291 ? 7.414 7.34 19.173 1 98.4 291 LEU B N 1
ATOM 4762 C CA . LEU B 1 291 ? 7.291 8.422 20.144 1 98.4 291 LEU B CA 1
ATOM 4763 C C . LEU B 1 291 ? 6.115 8.178 21.084 1 98.4 291 LEU B C 1
ATOM 4765 O O . LEU B 1 291 ? 6.034 8.786 22.154 1 98.4 291 LEU B O 1
ATOM 4769 N N . VAL B 1 292 ? 5.176 7.377 20.634 1 98.79 292 VAL B N 1
ATOM 4770 C CA . VAL B 1 292 ? 4.038 7.044 21.485 1 98.79 292 VAL B CA 1
ATOM 4771 C C . VAL B 1 292 ? 4.432 5.942 22.466 1 98.79 292 VAL B C 1
ATOM 4773 O O . VAL B 1 292 ? 4.812 4.843 22.055 1 98.79 292 VAL B O 1
ATOM 4776 N N . ASP B 1 293 ? 4.36 6.208 23.679 1 98.55 293 ASP B N 1
ATOM 4777 C CA . ASP B 1 293 ? 4.867 5.285 24.689 1 98.55 293 ASP B CA 1
ATOM 4778 C C . ASP B 1 293 ? 4.094 3.968 24.667 1 98.55 293 ASP B C 1
ATOM 4780 O O . ASP B 1 293 ? 2.897 3.95 24.374 1 98.55 293 ASP B O 1
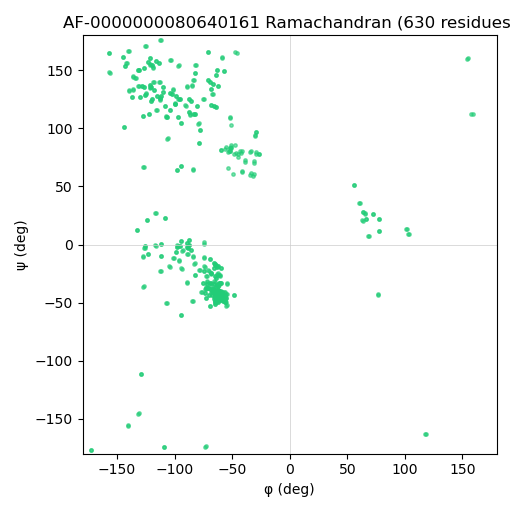ATOM 4784 N N . LYS B 1 294 ? 4.727 2.873 25.025 1 97.91 294 LYS B N 1
ATOM 4785 C CA . LYS B 1 294 ? 4.188 1.519 24.95 1 97.91 294 LYS B CA 1
ATOM 4786 C C . LYS B 1 294 ? 2.968 1.361 25.853 1 97.91 294 LYS B C 1
ATOM 4788 O O . LYS B 1 294 ? 2.026 0.642 25.513 1 97.91 294 LYS B O 1
ATOM 4793 N N . ALA B 1 295 ? 2.991 1.943 27.009 1 98.66 295 ALA B N 1
ATOM 4794 C CA . ALA B 1 295 ? 1.859 1.85 27.927 1 98.66 295 ALA B CA 1
ATOM 4795 C C . ALA B 1 295 ? 0.585 2.388 27.283 1 98.66 295 ALA B C 1
ATOM 4797 O O . ALA B 1 295 ? -0.492 1.809 27.443 1 98.66 295 ALA B O 1
ATOM 4798 N N . PHE B 1 296 ? 0.716 3.522 26.615 1 98.79 296 PHE B N 1
ATOM 4799 C CA . PHE B 1 296 ? -0.445 4.102 25.951 1 98.79 296 PHE B CA 1
ATOM 4800 C C . PHE B 1 296 ? -0.893 3.231 24.783 1 98.79 296 PHE B C 1
ATOM 4802 O O . PHE B 1 296 ? -2.092 3.056 24.556 1 98.79 296 PHE B O 1
ATOM 4809 N N . GLN B 1 297 ? 0.037 2.708 24.021 1 98.68 297 GLN B N 1
ATOM 4810 C CA . GLN B 1 297 ? -0.303 1.779 22.948 1 98.68 297 GLN B CA 1
ATOM 4811 C C . GLN B 1 297 ? -1.09 0.586 23.482 1 98.68 297 GLN B C 1
ATOM 4813 O O . GLN B 1 297 ? -2.076 0.164 22.875 1 98.68 297 GLN B O 1
ATOM 4818 N N . ASP B 1 298 ? -0.672 0.039 24.589 1 98.33 298 ASP B N 1
ATOM 4819 C CA . ASP B 1 298 ? -1.37 -1.076 25.223 1 98.33 298 ASP B CA 1
ATOM 4820 C C . ASP B 1 298 ? -2.772 -0.664 25.668 1 98.33 298 ASP B C 1
ATOM 4822 O O . ASP B 1 298 ? -3.721 -1.44 25.544 1 98.33 298 ASP B O 1
ATOM 4826 N N . LYS B 1 299 ? -2.837 0.52 26.212 1 98.36 299 LYS B N 1
ATOM 4827 C CA . LYS B 1 299 ? -4.142 1.049 26.597 1 98.36 299 LYS B CA 1
ATOM 4828 C C . LYS B 1 299 ? -5.096 1.076 25.406 1 98.36 299 LYS B C 1
ATOM 4830 O O . LYS B 1 299 ? -6.241 0.631 25.511 1 98.36 299 LYS B O 1
ATOM 4835 N N . ILE B 1 300 ? -4.664 1.614 24.271 1 98.58 300 ILE B N 1
ATOM 4836 C CA . ILE B 1 300 ? -5.49 1.675 23.07 1 98.58 300 ILE B CA 1
ATOM 4837 C C . ILE B 1 300 ? -5.871 0.262 22.633 1 98.58 300 ILE B C 1
ATOM 4839 O O . ILE B 1 300 ? -7.023 0.005 22.278 1 98.58 300 ILE B O 1
ATOM 4843 N N . SER B 1 301 ? -4.9 -0.606 22.639 1 97.77 301 SER B N 1
ATOM 4844 C CA . SER B 1 301 ? -5.153 -1.989 22.246 1 97.77 301 SER B CA 1
ATOM 4845 C C . SER B 1 301 ? -6.234 -2.622 23.115 1 97.77 301 SER B C 1
ATOM 4847 O O . SER B 1 301 ? -7.121 -3.311 22.608 1 97.77 301 SER B O 1
ATOM 4849 N N . ASP B 1 302 ? -6.15 -2.436 24.373 1 97.81 302 ASP B N 1
ATOM 4850 C CA . ASP B 1 302 ? -7.137 -2.98 25.301 1 97.81 302 ASP B CA 1
ATOM 4851 C C . ASP B 1 302 ? -8.515 -2.371 25.057 1 97.81 302 ASP B C 1
ATOM 4853 O O . ASP B 1 302 ? -9.528 -3.07 25.117 1 97.81 302 ASP B O 1
ATOM 4857 N N . LEU B 1 303 ? -8.568 -1.105 24.801 1 98.12 303 LEU B N 1
ATOM 4858 C CA . LEU B 1 303 ? -9.837 -0.434 24.541 1 98.12 303 LEU B CA 1
ATOM 4859 C C . LEU B 1 303 ? -10.458 -0.932 23.24 1 98.12 303 LEU B C 1
ATOM 4861 O O . LEU B 1 303 ? -11.68 -1.072 23.145 1 98.12 303 LEU B O 1
ATOM 4865 N N . VAL B 1 304 ? -9.65 -1.136 22.277 1 97.65 304 VAL B N 1
ATOM 4866 C CA . VAL B 1 304 ? -10.142 -1.674 21.013 1 97.65 304 VAL B CA 1
ATOM 4867 C C . VAL B 1 304 ? -10.739 -3.061 21.239 1 97.65 304 VAL B C 1
ATOM 4869 O O . VAL B 1 304 ? -11.795 -3.386 20.691 1 97.65 304 VAL B O 1
ATOM 4872 N N . LYS B 1 305 ? -10.057 -3.913 22.015 1 96.68 305 LYS B N 1
ATOM 4873 C CA . LYS B 1 305 ? -10.58 -5.234 22.352 1 96.68 305 LYS B CA 1
ATOM 4874 C C . LYS B 1 305 ? -11.942 -5.129 23.032 1 96.68 305 LYS B C 1
ATOM 4876 O O . LYS B 1 305 ? -12.87 -5.866 22.692 1 96.68 305 LYS B O 1
ATOM 4881 N N . THR B 1 306 ? -12.025 -4.251 23.987 1 97.31 306 THR B N 1
ATOM 4882 C CA . THR B 1 306 ? -13.286 -4.038 24.689 1 97.31 306 THR B CA 1
ATOM 4883 C C . THR B 1 306 ? -14.365 -3.55 23.727 1 97.31 306 THR B C 1
ATOM 4885 O O . THR B 1 306 ? -15.503 -4.024 23.769 1 97.31 306 THR B O 1
ATOM 4888 N N . TYR B 1 307 ? -14.023 -2.618 22.892 1 97.47 307 TYR B N 1
ATOM 4889 C CA . TYR B 1 307 ? -14.957 -2.092 21.903 1 97.47 307 TYR B CA 1
ATOM 4890 C C . TYR B 1 307 ? -15.477 -3.203 20.998 1 97.47 307 TYR B C 1
ATOM 4892 O O . TYR B 1 307 ? -16.666 -3.244 20.677 1 97.47 307 TYR B O 1
ATOM 4900 N N . ASN B 1 308 ? -14.564 -4.036 20.576 1 96.26 308 ASN B N 1
ATOM 4901 C CA . ASN B 1 308 ? -14.953 -5.148 19.715 1 96.26 308 ASN B CA 1
ATOM 4902 C C . ASN B 1 308 ? -15.956 -6.068 20.405 1 96.26 308 ASN B C 1
ATOM 4904 O O . ASN B 1 308 ? -16.791 -6.69 19.745 1 96.26 308 ASN B O 1
ATOM 4908 N N . GLN B 1 309 ? -15.945 -6.114 21.73 1 95.3 309 GLN B N 1
ATOM 4909 C CA . GLN B 1 309 ? -16.827 -6.981 22.504 1 95.3 309 GLN B CA 1
ATOM 4910 C C . GLN B 1 309 ? -18.144 -6.281 22.824 1 95.3 309 GLN B C 1
ATOM 4912 O O . GLN B 1 309 ? -19.201 -6.916 22.844 1 95.3 309 GLN B O 1
ATOM 4917 N N . THR B 1 310 ? -18.063 -4.942 23.007 1 95.78 310 THR B N 1
ATOM 4918 C CA . THR B 1 310 ? -19.222 -4.265 23.578 1 95.78 310 THR B CA 1
ATOM 4919 C C . THR B 1 310 ? -19.875 -3.349 22.547 1 95.78 310 THR B C 1
ATOM 4921 O O . THR B 1 310 ? -21.023 -2.932 22.718 1 95.78 310 THR B O 1
ATOM 4924 N N . ASN B 1 311 ? -19.06 -2.968 21.564 1 93.88 311 ASN B N 1
ATOM 4925 C CA . ASN B 1 311 ? -19.481 -1.983 20.573 1 93.88 311 ASN B CA 1
ATOM 4926 C C . ASN B 1 311 ? -19.761 -0.627 21.215 1 93.88 311 ASN B C 1
ATOM 4928 O O . ASN B 1 311 ? -20.604 0.131 20.732 1 93.88 311 ASN B O 1
ATOM 4932 N N . GLU B 1 312 ? -19.046 -0.41 22.329 1 94.68 312 GLU B N 1
ATOM 4933 C CA . GLU B 1 312 ? -19.201 0.854 23.043 1 94.68 312 GLU B CA 1
ATOM 4934 C C . GLU B 1 312 ? -17.858 1.556 23.221 1 94.68 312 GLU B C 1
ATOM 4936 O O . GLU B 1 312 ? -16.863 0.922 23.578 1 94.68 312 GLU B O 1
ATOM 4941 N N . LEU B 1 313 ? -17.895 2.762 22.854 1 95.87 313 LEU B N 1
ATOM 4942 C CA . LEU B 1 313 ? -16.72 3.585 23.122 1 95.87 313 LEU B CA 1
ATOM 4943 C C . LEU B 1 313 ? -16.736 4.102 24.557 1 95.87 313 LEU B C 1
ATOM 4945 O O . LEU B 1 313 ? -17.804 4.337 25.125 1 95.87 313 LEU B O 1
ATOM 4949 N N . PRO B 1 314 ? -15.532 4.235 25.088 1 91.65 314 PRO B N 1
ATOM 4950 C CA . PRO B 1 314 ? -15.529 4.79 26.444 1 91.65 314 PRO B CA 1
ATOM 4951 C C . PRO B 1 314 ? -16.065 6.218 26.498 1 91.65 314 PRO B C 1
ATOM 4953 O O . PRO B 1 314 ? -16.031 6.933 25.493 1 91.65 314 PRO B O 1
ATOM 4956 N N . SER B 1 315 ? -16.734 6.508 27.615 1 86.58 315 SER B N 1
ATOM 4957 C CA . SER B 1 315 ? -17.255 7.851 27.853 1 86.58 315 SER B CA 1
ATOM 4958 C C . SER B 1 315 ? -16.991 8.3 29.286 1 86.58 315 SER B C 1
ATOM 4960 O O . SER B 1 315 ? -16.895 7.472 30.194 1 86.58 315 SER B O 1
ATOM 4962 N N . ASN B 1 316 ? -16.497 9.541 29.345 1 73.61 316 ASN B N 1
ATOM 4963 C CA . ASN B 1 316 ? -16.347 10.097 30.685 1 73.61 316 ASN B CA 1
ATOM 4964 C C . ASN B 1 316 ? -17.694 10.496 31.281 1 73.61 316 ASN B C 1
ATOM 4966 O O . ASN B 1 316 ? -17.758 10.982 32.412 1 73.61 316 ASN B O 1
ATOM 4970 N N . GLU B 1 317 ? -18.857 10.322 30.614 1 53.75 317 GLU B N 1
ATOM 4971 C CA . GLU B 1 317 ? -20.115 10.594 31.303 1 53.75 317 GLU B CA 1
ATOM 4972 C C . GLU B 1 317 ? -20.452 9.485 32.295 1 53.75 317 GLU B C 1
ATOM 4974 O O . GLU B 1 317 ? -20.062 8.331 32.101 1 53.75 317 GLU B O 1
#

Organism: Bacillus amyloliquefaciens (strain ATCC 23350 / DSM 7 / BCRC 11601 / CCUG 28519 / NBRC 15535 / NRRL B-14393 / F) (NCBI:txid692420)

Secondary structure (DSSP, 8-state):
-------------------------S-SEEEEE-SS-S-SSSHHHHHHHHHHHHHHHHT-EEEEESS--SHHHHHHHHHHHHHTT--EEEE-SGGGHHHHHHHGGG-TT-EEEEESS---STTEEEEEE--HHHHHHHHHHHHHH-SSSEEEEEES-TT-HHHHHHHHHHHHH-TT-EEEEEE-SSSS-HHHHHHHHHHHHHTT--EEEEE-SSSHHHHHHHHHHTT-EEEEEES--GGG-TTTEEEEEEE-HHHHHHHHHHHHHHT----EEEEE-TTTTSEEE-PPPTTS-HHHHHHHHHHHHHHHHH-------/-------------------------S-SEEEEE-SS-S-SSSHHHHHHHHHHHHHHHHT-EEEEESS--SHHHHHHHHHHHHHTT--EEEE-SGGGHHHHHHHGGG-TT-EEEEESS---STTEEEEEE--HHHHHHHHHHHHHH-SSSEEEEEES-TT-HHHHHHHHHHHHH-TT-EEEEEE-SSSS-HHHHHHHHHHHHHTT--EEEEE-SSSHHHHHHHHHHTT-EEEEEES--GGG-TTTEEEEEEE-HHHHHHHHHHHHHHT----EEEEE-TTTTSEEE-PPPTTS-HHHHHHHHHHHHHHHHH-------

InterPro domains:
  IPR003760 ABC transporter substrate-binding protein PnrA-like [PF02608] (27-317)
  IPR028082 Periplasmic binding protein-like I [SSF53822] (25-267)
  IPR050957 BMP Lipoprotein [PTHR34296] (3-305)

Sequence (634 aa):
MITRLVMIFSVLLLLSGCAQTPFKGKIEKVGMLFPDTISDLVWGTKGYKGLLAIQSEFNVDVYYKENIRSDEDILKAIDDLHKKGVNLLYGHGNEYEEIFNMISKDYPDMEFVVANGTAKNDNVTSVHLMGEAMGFFGGMTAAHMSKTNEVGVIASFLWQPEVDGFIKGAKYENPDITVNTEFTDHWDNGNEALHLYEKLKAEGTDVVYPAGDGYNVPVIQQIKKDGLYAIGYVAEQSYLGKNTVLTSTVQNVDKAYTLIAEQYNKGTLKSGDHNFDFREGVVEMGTFSPLVDKAFQDKISDLVKTYNQTNELPSNEMITRLVMIFSVLLLLSGCAQTPFKGKIEKVGMLFPDTISDLVWGTKGYKGLLAIQSEFNVDVYYKENIRSDEDILKAIDDLHKKGVNLLYGHGNEYEEIFNMISKDYPDMEFVVANGTAKNDNVTSVHLMGEAMGFFGGMTAAHMSKTNEVGVIASFLWQPEVDGFIKGAKYENPDITVNTEFTDHWDNGNEALHLYEKLKAEGTDVVYPAGDGYNVPVIQQIKKDGLYAIGYVAEQSYLGKNTVLTSTVQNVDKAYTLIAEQYNKGTLKSGDHNFDFREGVVEMGTFSPLVDKAFQDKISDLVKTYNQTNELPSNE

Radius of gyration: 29.0 Å; Cα contacts (8 Å, |Δi|>4): 1360; chains: 2; bounding box: 76×153×62 Å

Solvent-accessible surface area (backbone atoms only — not comparable to full-atom values): 32778 Å² total; per-residue (Å²): 138,82,79,75,78,76,76,77,75,75,75,72,72,74,72,70,68,72,70,71,64,77,82,73,53,66,67,62,21,36,33,37,40,25,55,47,57,57,68,67,74,26,66,34,27,35,50,50,51,15,53,52,23,38,27,21,72,66,72,36,56,71,48,74,47,63,60,44,73,48,70,66,50,44,56,51,48,51,53,55,40,44,75,74,48,36,29,38,37,36,26,69,32,46,85,38,25,63,60,50,59,70,47,39,80,84,37,78,80,32,40,38,33,21,31,64,33,74,42,80,46,83,45,20,28,10,45,32,75,54,36,30,64,41,16,16,56,49,15,25,51,40,43,71,70,34,86,67,44,23,34,32,34,40,29,21,56,90,81,42,47,30,58,55,17,17,54,54,19,18,36,63,64,30,75,81,46,42,76,48,75,46,70,57,74,38,51,51,49,41,68,56,46,48,51,52,48,52,54,40,46,75,73,48,34,43,23,36,33,37,51,32,65,58,25,28,65,65,44,48,27,52,33,42,68,69,72,32,32,27,40,30,49,46,23,78,44,45,76,61,29,47,86,21,21,48,27,12,32,24,53,38,58,21,57,53,50,38,53,51,50,50,28,41,25,70,69,64,56,73,53,25,76,42,81,38,29,59,76,76,59,27,27,42,76,37,69,67,14,83,81,55,54,67,70,59,55,49,50,52,52,51,50,51,55,49,23,61,75,67,76,50,76,90,64,87,120,135,84,80,78,78,74,79,76,78,74,74,74,72,73,71,71,67,73,68,70,65,78,83,73,52,67,67,62,20,36,34,38,40,24,54,46,57,56,69,66,75,27,66,33,27,36,50,50,51,16,53,52,24,39,28,20,71,67,71,37,58,70,47,74,47,62,60,43,73,48,72,66,50,44,54,52,49,51,52,56,40,45,76,72,50,34,30,37,36,35,27,68,33,44,85,38,24,65,59,48,58,70,47,39,78,82,38,78,79,31,38,37,34,22,30,64,32,74,42,81,46,82,46,20,29,10,43,32,75,54,36,29,64,41,16,17,57,50,14,24,51,42,42,70,68,34,86,70,45,24,33,32,35,40,29,20,54,90,82,42,47,31,56,56,17,18,54,52,19,18,36,63,66,31,75,81,47,42,76,47,77,46,71,56,72,37,51,52,50,40,68,56,46,47,53,50,48,53,53,41,45,74,73,47,35,43,24,37,33,37,50,31,64,59,25,27,65,65,44,48,27,52,32,42,68,69,72,31,32,27,42,30,49,45,24,78,43,46,76,60,28,47,86,21,21,50,27,13,31,25,52,37,57,23,57,52,50,37,54,51,50,50,28,42,27,71,68,65,56,72,52,24,75,41,81,39,29,59,77,78,60,28,26,42,74,37,68,68,13,84,82,55,53,66,70,57,53,50,50,51,52,52,50,50,54,49,23,61,74,66,75,49,77,89,67,86,120

Foldseek 3Di:
DPPPPPPPPPPPPPPPVPPVPPLQFLWAEEEEEELAACPLQFLSVLVVLLQVVQCVVRVHYYYYDHNQQDPVSLVVVVVVVVVVPGAEYEYSEQSCQVVCQVCVVVPVSHAYEYEPHWHDDFRYAYEYEQQLQLLLLLLLLQLVPDPQLEAEEEEADPPDNSPVSNVQNVCVNPVSRHYHYHHPVHQAPQVVSCVVLVVSVVVPHQEYEYEHRNHQLVNLLVSVVVVGAYEAEQPFDCVSPLSHHQKYWHFNVSLVSNVQSVCNRNVNHGHTYDYDYVLSPRIDIGDGRPVRDPVSVVVSVVQSVVCNVPVDHDHPD/DPPPPPPPPPPPPPCPVPPVPPLQFLWAEEEEEELAACPLQFLSVLVVLLQVVQCVVRVHYYYYDHNQQDPVSLVVVVVVVVVVPGAEYEYSEQSCQPVCQVCVVVPVSHAYEYEPHWHDDFRYAYEYEQQLQLLLLLLLLQLVPDPQLEAEEEEADPPDNSPVSNVQNVCVNPVSRHYHYHHPVHQAPQVVSCVVLVVSVVVPHQEYEYEHRNHQLVNLLVSVVVVGAYEAEQPFDCVSPLSHHQKYWHFNVSLVSNVQSVCNRNVNHGHTYDYDYVLSPRIDIGDGRPVRDPVSVVVSVVQSVVCSVPVDHDHPD

Nearest PDB structures (foldseek):
  2hqb-assembly1_A  TM=9.423E-01  e=1.681E-32  Halalkalibacterium halodurans
  7x0r-assembly1_A  TM=9.070E-01  e=7.395E-22  Acetivibrio thermocellus
  6pi6-assembly1_A  TM=9.144E-01  e=8.155E-21  Pseudomonas sp. ADP
  4pev-assembly3_B  TM=7.954E-01  e=3.950E-17  Aeropyrum pernix K1
  7dob-assembly1_A  TM=7.093E-01  e=1.490E-07  Escherichia coli 536